Protein AF-0000000079004385 (afdb_homodimer)

pLDDT: mean 90.21, std 15.97, range [35.72, 98.81]

Radius of gyration: 29.86 Å; Cα contacts (8 Å, |Δi|>4): 1006; chains: 2; bounding box: 93×78×93 Å

Structure (mmCIF, N/CA/C/O backbone):
data_AF-0000000079004385-model_v1
#
loop_
_entity.id
_entity.type
_entity.pdbx_description
1 polymer Hexosyltransferase
#
loop_
_atom_site.group_PDB
_atom_site.id
_atom_site.type_symbol
_atom_site.label_atom_id
_atom_site.label_alt_id
_atom_site.label_comp_id
_atom_site.label_asym_id
_atom_site.label_entity_id
_atom_site.label_seq_id
_atom_site.pdbx_PDB_ins_code
_atom_site.Cartn_x
_atom_site.Cartn_y
_atom_site.Cartn_z
_atom_site.occupancy
_atom_site.B_iso_or_equiv
_atom_site.auth_seq_id
_atom_site.auth_comp_id
_atom_site.auth_asym_id
_atom_site.auth_atom_id
_atom_site.pdbx_PDB_model_num
ATOM 1 N N . MET A 1 1 ? -66.062 -11.047 -0.008 1 38.09 1 MET A N 1
ATOM 2 C CA . MET A 1 1 ? -65.562 -10.758 1.349 1 38.09 1 MET A CA 1
ATOM 3 C C . MET A 1 1 ? -64.688 -11.867 1.868 1 38.09 1 MET A C 1
ATOM 5 O O . MET A 1 1 ? -63.75 -11.609 2.619 1 38.09 1 MET A O 1
ATOM 9 N N . GLU A 1 2 ? -64.938 -13.156 1.39 1 43.47 2 GLU A N 1
ATOM 10 C CA . GLU A 1 2 ? -64.188 -14.289 1.919 1 43.47 2 GLU A CA 1
ATOM 11 C C . GLU A 1 2 ? -62.812 -14.406 1.248 1 43.47 2 GLU A C 1
ATOM 13 O O . GLU A 1 2 ? -61.812 -14.758 1.896 1 43.47 2 GLU A O 1
ATOM 18 N N . LEU A 1 3 ? -62.625 -14.172 -0.071 1 46.22 3 LEU A N 1
ATOM 19 C CA . LEU A 1 3 ? -61.375 -14.344 -0.767 1 46.22 3 LEU A CA 1
ATOM 20 C C . LEU A 1 3 ? -60.375 -13.273 -0.35 1 46.22 3 LEU A C 1
ATOM 22 O O . LEU A 1 3 ? -59.156 -13.492 -0.394 1 46.22 3 LEU A O 1
ATOM 26 N N . GLU A 1 4 ? -60.781 -12.039 -0.031 1 45.56 4 GLU A N 1
ATOM 27 C CA . GLU A 1 4 ? -59.844 -11 0.381 1 45.56 4 GLU A CA 1
ATOM 28 C C . GLU A 1 4 ? -59.281 -11.297 1.761 1 45.56 4 GLU A C 1
ATOM 30 O O . GLU A 1 4 ? -58.125 -10.914 2.057 1 45.56 4 GLU A O 1
ATOM 35 N N . GLU A 1 5 ? -60 -11.992 2.641 1 43 5 GLU A N 1
ATOM 36 C CA . GLU A 1 5 ? -59.469 -12.273 3.967 1 43 5 GLU A CA 1
ATOM 37 C C . GLU A 1 5 ? -58.406 -13.375 3.916 1 43 5 GLU A C 1
ATOM 39 O O . GLU A 1 5 ? -57.438 -13.359 4.691 1 43 5 GLU A O 1
ATOM 44 N N . ALA A 1 6 ? -58.5 -14.391 3.004 1 46.28 6 ALA A N 1
ATOM 45 C CA . ALA A 1 6 ? -57.5 -15.43 2.943 1 46.28 6 ALA A CA 1
ATOM 46 C C . ALA A 1 6 ? -56.156 -14.875 2.426 1 46.28 6 ALA A C 1
ATOM 48 O O . ALA A 1 6 ? -55.094 -15.242 2.916 1 46.28 6 ALA A O 1
ATOM 49 N N . GLU A 1 7 ? -56.25 -13.938 1.454 1 43.94 7 GLU A N 1
ATOM 50 C CA . GLU A 1 7 ? -55 -13.383 0.955 1 43.94 7 GLU A CA 1
ATOM 51 C C . GLU A 1 7 ? -54.312 -12.492 2 1 43.94 7 GLU A C 1
ATOM 53 O O . GLU A 1 7 ? -53.094 -12.43 2.082 1 43.94 7 GLU A O 1
ATOM 58 N N . GLN A 1 8 ? -55.188 -11.797 2.838 1 43.75 8 GLN A N 1
ATOM 59 C CA . GLN A 1 8 ? -54.531 -11.008 3.889 1 43.75 8 GLN A CA 1
ATOM 60 C C . GLN A 1 8 ? -53.938 -11.898 4.973 1 43.75 8 GLN A C 1
ATOM 62 O O . GLN A 1 8 ? -52.969 -11.523 5.637 1 43.75 8 GLN A O 1
ATOM 67 N N . GLY A 1 9 ? -54.531 -13.125 5.219 1 40.88 9 GLY A N 1
ATOM 68 C CA . GLY A 1 9 ? -54 -14.031 6.219 1 40.88 9 GLY A CA 1
ATOM 69 C C . GLY A 1 9 ? -52.688 -14.648 5.812 1 40.88 9 GLY A C 1
ATOM 70 O O . GLY A 1 9 ? -51.812 -14.883 6.652 1 40.88 9 GLY A O 1
ATOM 71 N N . GLU A 1 10 ? -52.594 -15.031 4.523 1 42.34 10 GLU A N 1
ATOM 72 C CA . GLU A 1 10 ? -51.312 -15.609 4.105 1 42.34 10 GLU A CA 1
ATOM 73 C C . GLU A 1 10 ? -50.219 -14.547 4.062 1 42.34 10 GLU A C 1
ATOM 75 O O . GLU A 1 10 ? -49.031 -14.859 4.281 1 42.34 10 GLU A O 1
ATOM 80 N N . VAL A 1 11 ? -50.5 -13.258 3.664 1 41.38 11 VAL A N 1
ATOM 81 C CA . VAL A 1 11 ? -49.438 -12.234 3.701 1 41.38 11 VAL A CA 1
ATOM 82 C C . VAL A 1 11 ? -49.031 -11.977 5.148 1 41.38 11 VAL A C 1
ATOM 84 O O . VAL A 1 11 ? -47.844 -11.734 5.426 1 41.38 11 VAL A O 1
ATOM 87 N N . ASN A 1 12 ? -50.031 -11.992 6.094 1 38.97 12 ASN A N 1
ATOM 88 C CA . ASN A 1 12 ? -49.625 -11.773 7.469 1 38.97 12 ASN A CA 1
ATOM 89 C C . ASN A 1 12 ? -48.812 -12.961 7.992 1 38.97 12 ASN A C 1
ATOM 91 O O . ASN A 1 12 ? -47.875 -12.781 8.781 1 38.97 12 ASN A O 1
ATOM 95 N N . LYS A 1 13 ? -49.094 -14.211 7.578 1 42.06 13 LYS A N 1
ATOM 96 C CA . LYS A 1 13 ? -48.25 -15.312 8.055 1 42.06 13 LYS A CA 1
ATOM 97 C C . LYS A 1 13 ? -46.875 -15.289 7.414 1 42.06 13 LYS A C 1
ATOM 99 O O . LYS A 1 13 ? -45.875 -15.625 8.055 1 42.06 13 LYS A O 1
ATOM 104 N N . SER A 1 14 ? -46.812 -14.938 6.031 1 39.16 14 SER A N 1
ATOM 105 C CA . SER A 1 14 ? -45.531 -14.891 5.367 1 39.16 14 SER A CA 1
ATOM 106 C C . SER A 1 14 ? -44.688 -13.734 5.887 1 39.16 14 SER A C 1
ATOM 108 O O . SER A 1 14 ? -43.469 -13.844 5.973 1 39.16 14 SER A O 1
ATOM 110 N N . LEU A 1 15 ? -45.344 -12.531 6.133 1 38.56 15 LEU A N 1
ATOM 111 C CA . LEU A 1 15 ? -44.562 -11.469 6.77 1 38.56 15 LEU A CA 1
ATOM 112 C C . LEU A 1 15 ? -44.188 -11.844 8.195 1 38.56 15 LEU A C 1
ATOM 114 O O . LEU A 1 15 ? -43.125 -11.484 8.672 1 38.56 15 LEU A O 1
ATOM 118 N N . ILE A 1 16 ? -45.125 -12.586 8.891 1 37.75 16 ILE A N 1
ATOM 119 C CA . ILE A 1 16 ? -44.75 -12.992 10.242 1 37.75 16 ILE A CA 1
ATOM 120 C C . ILE A 1 16 ? -43.625 -14.016 10.195 1 37.75 16 ILE A C 1
ATOM 122 O O . ILE A 1 16 ? -42.719 -13.984 11.023 1 37.75 16 ILE A O 1
ATOM 126 N N . SER A 1 17 ? -43.719 -15.016 9.125 1 36.09 17 SER A N 1
ATOM 127 C CA . SER A 1 17 ? -42.719 -16.078 9.156 1 36.09 17 SER A CA 1
ATOM 128 C C . SER A 1 17 ? -41.312 -15.539 8.828 1 36.09 17 SER A C 1
ATOM 130 O O . SER A 1 17 ? -40.312 -15.992 9.391 1 36.09 17 SER A O 1
ATOM 132 N N . LYS A 1 18 ? -41.125 -14.727 7.785 1 37.41 18 LYS A N 1
ATOM 133 C CA . LYS A 1 18 ? -39.781 -14.156 7.57 1 37.41 18 LYS A CA 1
ATOM 134 C C . LYS A 1 18 ? -39.406 -13.211 8.711 1 37.41 18 LYS A C 1
ATOM 136 O O . LYS A 1 18 ? -38.219 -13.016 8.984 1 37.41 18 LYS A O 1
ATOM 141 N N . SER A 1 19 ? -40.281 -12.406 9.281 1 37.56 19 SER A N 1
ATOM 142 C CA . SER A 1 19 ? -40.156 -11.562 10.461 1 37.56 19 SER A CA 1
ATOM 143 C C . SER A 1 19 ? -39.875 -12.398 11.711 1 37.56 19 SER A C 1
ATOM 145 O O . SER A 1 19 ? -39.094 -11.977 12.586 1 37.56 19 SER A O 1
ATOM 147 N N . SER A 1 20 ? -40.531 -13.516 11.969 1 37.66 20 SER A N 1
ATOM 148 C CA . SER A 1 20 ? -40.344 -14.359 13.141 1 37.66 20 SER A CA 1
ATOM 149 C C . SER A 1 20 ? -39.094 -15.188 13.039 1 37.66 20 SER A C 1
ATOM 151 O O . SER A 1 20 ? -38.625 -15.781 14.023 1 37.66 20 SER A O 1
ATOM 153 N N . ILE A 1 21 ? -38.75 -15.672 11.859 1 36.25 21 ILE A N 1
ATOM 154 C CA . ILE A 1 21 ? -37.469 -16.344 11.68 1 36.25 21 ILE A CA 1
ATOM 155 C C . ILE A 1 21 ? -36.312 -15.375 11.945 1 36.25 21 ILE A C 1
ATOM 157 O O . ILE A 1 21 ? -35.156 -15.758 11.93 1 36.25 21 ILE A O 1
ATOM 161 N N . LEU A 1 22 ? -36.438 -14.148 11.672 1 40.66 22 LEU A N 1
ATOM 162 C CA . LEU A 1 22 ? -35.562 -13.188 12.305 1 40.66 22 LEU A CA 1
ATOM 163 C C . LEU A 1 22 ? -35.469 -13.438 13.812 1 40.66 22 LEU A C 1
ATOM 165 O O . LEU A 1 22 ? -35.156 -12.523 14.586 1 40.66 22 LEU A O 1
ATOM 169 N N . GLN A 1 23 ? -36.219 -14.375 14.367 1 43.59 23 GLN A N 1
ATOM 170 C CA . GLN A 1 23 ? -36.469 -14.922 15.695 1 43.59 23 GLN A CA 1
ATOM 171 C C . GLN A 1 23 ? -35.219 -14.883 16.547 1 43.59 23 GLN A C 1
ATOM 173 O O . GLN A 1 23 ? -34.125 -14.656 16.031 1 43.59 23 GLN A O 1
ATOM 178 N N . ILE A 1 24 ? -35.188 -16.078 17.562 1 45.34 24 ILE A N 1
ATOM 179 C CA . ILE A 1 24 ? -34.438 -16.219 18.812 1 45.34 24 ILE A CA 1
ATOM 180 C C . ILE A 1 24 ? -32.938 -16.406 18.516 1 45.34 24 ILE A C 1
ATOM 182 O O . ILE A 1 24 ? -32.5 -17.531 18.266 1 45.34 24 ILE A O 1
ATOM 186 N N . VAL A 1 25 ? -32.438 -15.859 17.516 1 56.69 25 VAL A N 1
ATOM 187 C CA . VAL A 1 25 ? -31 -15.977 17.656 1 56.69 25 VAL A CA 1
ATOM 188 C C . VAL A 1 25 ? -30.609 -15.781 19.125 1 56.69 25 VAL A C 1
ATOM 190 O O . VAL A 1 25 ? -30.906 -14.75 19.719 1 56.69 25 VAL A O 1
ATOM 193 N N . ASP A 1 26 ? -30.391 -16.953 19.688 1 76.12 26 ASP A N 1
ATOM 194 C CA . ASP A 1 26 ? -30 -16.938 21.094 1 76.12 26 ASP A CA 1
ATOM 195 C C . ASP A 1 26 ? -28.844 -15.969 21.328 1 76.12 26 ASP A C 1
ATOM 197 O O . ASP A 1 26 ? -28.094 -15.656 20.406 1 76.12 26 ASP A O 1
ATOM 201 N N . VAL A 1 27 ? -29.094 -15.211 22.266 1 80.19 27 VAL A N 1
ATOM 202 C CA . VAL A 1 27 ? -28.109 -14.258 22.75 1 80.19 27 VAL A CA 1
ATOM 203 C C . VAL A 1 27 ? -26.703 -14.859 22.641 1 80.19 27 VAL A C 1
ATOM 205 O O . VAL A 1 27 ? -25.75 -14.164 22.281 1 80.19 27 VAL A O 1
ATOM 208 N N . LYS A 1 28 ? -26.734 -16.141 22.703 1 83 28 LYS A N 1
ATOM 209 C CA . LYS A 1 28 ? -25.438 -16.812 22.656 1 83 28 LYS A CA 1
ATOM 210 C C . LYS A 1 28 ? -24.859 -16.797 21.234 1 83 28 LYS A C 1
ATOM 212 O O . LYS A 1 28 ? -23.672 -16.531 21.031 1 83 28 LYS A O 1
ATOM 217 N N . THR A 1 29 ? -25.766 -17.062 20.266 1 88.25 29 THR A N 1
ATOM 218 C CA . THR A 1 29 ? -25.328 -17.078 18.859 1 88.25 29 THR A CA 1
ATOM 219 C C . THR A 1 29 ? -24.922 -15.688 18.406 1 88.25 29 THR A C 1
ATOM 221 O O . THR A 1 29 ? -23.922 -15.523 17.703 1 88.25 29 THR A O 1
ATOM 224 N N . LEU A 1 30 ? -25.641 -14.766 18.781 1 88.81 30 LEU A N 1
ATOM 225 C CA . LEU A 1 30 ? -25.359 -13.391 18.375 1 88.81 30 LEU A CA 1
ATOM 226 C C . LEU A 1 30 ? -24.062 -12.898 19 1 88.81 30 LEU A C 1
ATOM 228 O O . LEU A 1 30 ? -23.312 -12.156 18.359 1 88.81 30 LEU A O 1
ATOM 232 N N . ARG A 1 31 ? -23.812 -13.328 20.203 1 89.25 31 ARG A N 1
ATOM 233 C CA . ARG A 1 31 ? -22.562 -12.953 20.859 1 89.25 31 ARG A CA 1
ATOM 234 C C . ARG A 1 31 ? -21.375 -13.578 20.156 1 89.25 31 ARG A C 1
ATOM 236 O O . ARG A 1 31 ? -20.344 -12.914 19.953 1 89.25 31 ARG A O 1
ATOM 243 N N . LYS A 1 32 ? -21.562 -14.828 19.844 1 90.69 32 LYS A N 1
ATOM 244 C CA . LYS A 1 32 ? -20.5 -15.5 19.125 1 90.69 32 LYS A CA 1
ATOM 245 C C . LYS A 1 32 ? -20.234 -14.828 17.781 1 90.69 32 LYS A C 1
ATOM 247 O O . LYS A 1 32 ? -19.078 -14.672 17.375 1 90.69 32 LYS A O 1
ATOM 252 N N . PHE A 1 33 ? -21.266 -14.453 17.172 1 91.5 33 PHE A N 1
ATOM 253 C CA . PHE A 1 33 ? -21.172 -13.773 15.891 1 91.5 33 PHE A CA 1
ATOM 254 C C . PHE A 1 33 ? -20.484 -12.422 16.047 1 91.5 33 PHE A C 1
ATOM 256 O O . PHE A 1 33 ? -19.594 -12.078 15.266 1 91.5 33 PHE A O 1
ATOM 263 N N . ALA A 1 34 ? -20.828 -11.75 17.016 1 90.06 34 ALA A N 1
ATOM 264 C CA . ALA A 1 34 ? -20.219 -10.445 17.281 1 90.06 34 ALA A CA 1
ATOM 265 C C . ALA A 1 34 ? -18.734 -10.586 17.578 1 90.06 34 ALA A C 1
ATOM 267 O O . ALA A 1 34 ? -17.922 -9.773 17.125 1 90.06 34 ALA A O 1
ATOM 268 N N . MET A 1 35 ? -18.422 -11.586 18.266 1 92 35 MET A N 1
ATOM 269 C CA . MET A 1 35 ? -17.016 -11.828 18.594 1 92 35 MET A CA 1
ATOM 270 C C . MET A 1 35 ? -16.203 -12.141 17.328 1 92 35 MET A C 1
ATOM 272 O O . MET A 1 35 ? -15.078 -11.672 17.188 1 92 35 MET A O 1
ATOM 276 N N . LYS A 1 36 ? -16.828 -12.875 16.516 1 92.75 36 LYS A N 1
ATOM 277 C CA . LYS A 1 36 ? -16.172 -13.195 15.242 1 92.75 36 LYS A CA 1
ATOM 278 C C . LYS A 1 36 ? -15.953 -11.938 14.406 1 92.75 36 LYS A C 1
ATOM 280 O O . LYS A 1 36 ? -14.898 -11.773 13.789 1 92.75 36 LYS A O 1
ATOM 285 N N . LEU A 1 37 ? -16.875 -11.094 14.391 1 93.38 37 LEU A N 1
ATOM 286 C CA . LEU A 1 37 ? -16.766 -9.844 13.648 1 93.38 37 LEU A CA 1
ATOM 287 C C . LEU A 1 37 ? -15.703 -8.938 14.242 1 93.38 37 LEU A C 1
ATOM 289 O O . LEU A 1 37 ? -14.953 -8.289 13.508 1 93.38 37 LEU A O 1
ATOM 293 N N . GLU A 1 38 ? -15.648 -8.938 15.508 1 93.69 38 GLU A N 1
ATOM 294 C CA . GLU A 1 38 ? -14.617 -8.141 16.172 1 93.69 38 GLU A CA 1
ATOM 295 C C . GLU A 1 38 ? -13.219 -8.641 15.805 1 93.69 38 GLU A C 1
ATOM 297 O O . GLU A 1 38 ? -12.32 -7.836 15.547 1 93.69 38 GLU A O 1
ATOM 302 N N . ALA A 1 39 ? -13.133 -9.883 15.828 1 93.81 39 ALA A N 1
ATOM 303 C CA . ALA A 1 39 ? -11.852 -10.477 15.445 1 93.81 39 ALA A CA 1
ATOM 304 C C . ALA A 1 39 ? -11.492 -10.133 14.008 1 93.81 39 ALA A C 1
ATOM 306 O O . ALA A 1 39 ? -10.336 -9.852 13.695 1 93.81 39 ALA A O 1
ATOM 307 N N . GLU A 1 40 ? -12.453 -10.156 13.164 1 94.38 40 GLU A N 1
ATOM 308 C CA . GLU A 1 40 ? -12.242 -9.828 11.758 1 94.38 40 GLU A CA 1
ATOM 309 C C . GLU A 1 40 ? -11.836 -8.359 11.602 1 94.38 40 GLU A C 1
ATOM 311 O O . GLU A 1 40 ? -10.969 -8.039 10.781 1 94.38 40 GLU A O 1
ATOM 316 N N . VAL A 1 41 ? -12.438 -7.539 12.305 1 94.81 41 VAL A N 1
ATOM 317 C CA . VAL A 1 41 ? -12.094 -6.121 12.273 1 94.81 41 VAL A CA 1
ATOM 318 C C . VAL A 1 41 ? -10.633 -5.938 12.68 1 94.81 41 VAL A C 1
ATOM 320 O O . VAL A 1 41 ? -9.883 -5.211 12.016 1 94.81 41 VAL A O 1
ATOM 323 N N . GLN A 1 42 ? -10.266 -6.613 13.75 1 95.19 42 GLN A N 1
ATOM 324 C CA . GLN A 1 42 ? -8.891 -6.492 14.227 1 95.19 42 GLN A CA 1
ATOM 325 C C . GLN A 1 42 ? -7.898 -7.027 13.195 1 95.19 42 GLN A C 1
ATOM 327 O O . GLN A 1 42 ? -6.84 -6.434 12.984 1 95.19 42 GLN A O 1
ATOM 332 N N . ALA A 1 43 ? -8.234 -8.07 12.602 1 95.19 43 ALA A N 1
ATOM 333 C CA . ALA A 1 43 ? -7.383 -8.648 11.57 1 95.19 43 ALA A CA 1
ATOM 334 C C . ALA A 1 43 ? -7.199 -7.684 10.398 1 95.19 43 ALA A C 1
ATOM 336 O O . ALA A 1 43 ? -6.086 -7.504 9.906 1 95.19 43 ALA A O 1
ATOM 337 N N . LYS A 1 44 ? -8.25 -7.121 9.984 1 95.62 44 LYS A N 1
ATOM 338 C CA . LYS A 1 44 ? -8.195 -6.199 8.859 1 95.62 44 LYS A CA 1
ATOM 339 C C . LYS A 1 44 ? -7.434 -4.926 9.227 1 95.62 44 LYS A C 1
ATOM 341 O O . LYS A 1 44 ? -6.73 -4.352 8.391 1 95.62 44 LYS A O 1
ATOM 346 N N . LYS A 1 45 ? -7.5 -4.488 10.445 1 94.88 45 LYS A N 1
ATOM 347 C CA . LYS A 1 45 ? -6.703 -3.359 10.922 1 94.88 45 LYS A CA 1
ATOM 348 C C . LYS A 1 45 ? -5.211 -3.662 10.836 1 94.88 45 LYS A C 1
ATOM 350 O O . LYS A 1 45 ? -4.422 -2.807 10.43 1 94.88 45 LYS A O 1
ATOM 355 N N . SER A 1 46 ? -4.895 -4.836 11.203 1 95.88 46 SER A N 1
ATOM 356 C CA . SER A 1 46 ? -3.5 -5.262 11.141 1 95.88 46 SER A CA 1
ATOM 357 C C . SER A 1 46 ? -2.99 -5.289 9.703 1 95.88 46 SER A C 1
ATOM 359 O O . SER A 1 46 ? -1.856 -4.891 9.438 1 95.88 46 SER A O 1
ATOM 361 N N . VAL A 1 47 ? -3.828 -5.746 8.812 1 97.25 47 VAL A N 1
ATOM 362 C CA . VAL A 1 47 ? -3.461 -5.801 7.402 1 97.25 47 VAL A CA 1
ATOM 363 C C . VAL A 1 47 ? -3.258 -4.387 6.867 1 97.25 47 VAL A C 1
ATOM 365 O O . VAL A 1 47 ? -2.289 -4.117 6.152 1 97.25 47 VAL A O 1
ATOM 368 N N . ILE A 1 48 ? -4.125 -3.508 7.195 1 96.44 48 ILE A N 1
ATOM 369 C CA . ILE A 1 48 ? -4.031 -2.123 6.746 1 96.44 48 ILE A CA 1
ATOM 370 C C . ILE A 1 48 ? -2.744 -1.495 7.277 1 96.44 48 ILE A C 1
ATOM 372 O O . ILE A 1 48 ? -2.002 -0.857 6.527 1 96.44 48 ILE A O 1
ATOM 376 N N . SER A 1 49 ? -2.465 -1.691 8.578 1 94.12 49 SER A N 1
ATOM 377 C CA . SER A 1 49 ? -1.232 -1.186 9.172 1 94.12 49 SER A CA 1
ATOM 378 C C . SER A 1 49 ? -0.006 -1.72 8.445 1 94.12 49 SER A C 1
ATOM 380 O O . SER A 1 49 ? 0.934 -0.971 8.172 1 94.12 49 SER A O 1
ATOM 382 N N . PHE A 1 50 ? -0.064 -2.912 8.086 1 96.62 50 PHE A N 1
ATOM 383 C CA . PHE A 1 50 ? 1.041 -3.549 7.383 1 96.62 50 PHE A CA 1
ATOM 384 C C . PHE A 1 50 ? 1.202 -2.963 5.984 1 96.62 50 PHE A C 1
ATOM 386 O O . PHE A 1 50 ? 2.316 -2.645 5.566 1 96.62 50 PHE A O 1
ATOM 393 N N . LEU A 1 51 ? 0.099 -2.805 5.266 1 96 51 LEU A N 1
ATOM 394 C CA . LEU A 1 51 ? 0.121 -2.359 3.877 1 96 51 LEU A CA 1
ATOM 395 C C . LEU A 1 51 ? 0.566 -0.904 3.781 1 96 51 LEU A C 1
ATOM 397 O O . LEU A 1 51 ? 0.921 -0.429 2.699 1 96 51 LEU A O 1
ATOM 401 N N . THR A 1 52 ? 0.555 -0.203 4.891 1 93.88 52 THR A N 1
ATOM 402 C CA . THR A 1 52 ? 0.937 1.204 4.863 1 93.88 52 THR A CA 1
ATOM 403 C C . THR A 1 52 ? 2.418 1.37 5.191 1 93.88 52 THR A C 1
ATOM 405 O O . THR A 1 52 ? 2.957 2.475 5.109 1 93.88 52 THR A O 1
ATOM 408 N N . GLN A 1 53 ? 3.078 0.262 5.527 1 91.19 53 GLN A N 1
ATOM 409 C CA . GLN A 1 53 ? 4.52 0.317 5.754 1 91.19 53 GLN A CA 1
ATOM 410 C C . GLN A 1 53 ? 5.27 0.553 4.445 1 91.19 53 GLN A C 1
ATOM 412 O O . GLN A 1 53 ? 4.766 0.237 3.367 1 91.19 53 GLN A O 1
ATOM 417 N N . PRO A 1 54 ? 6.438 1.093 4.551 1 86.12 54 PRO A N 1
ATOM 418 C CA . PRO A 1 54 ? 7.223 1.322 3.334 1 86.12 54 PRO A CA 1
ATOM 419 C C . PRO A 1 54 ? 7.629 0.024 2.641 1 86.12 54 PRO A C 1
ATOM 421 O O . PRO A 1 54 ? 7.848 -0.992 3.307 1 86.12 54 PRO A O 1
ATOM 424 N N . VAL A 1 55 ? 7.742 0.099 1.365 1 89.69 55 VAL A N 1
ATOM 425 C CA . VAL A 1 55 ? 8.242 -1.013 0.564 1 89.69 55 VAL A CA 1
ATOM 426 C C . VAL A 1 55 ? 9.734 -1.224 0.845 1 89.69 55 VAL A C 1
ATOM 428 O O . VAL A 1 55 ? 10.508 -0.267 0.847 1 89.69 55 VAL A O 1
ATOM 431 N N . MET A 1 56 ? 10.062 -2.42 1.104 1 89.38 56 MET A N 1
ATOM 432 C CA . MET A 1 56 ? 11.438 -2.77 1.44 1 89.38 56 M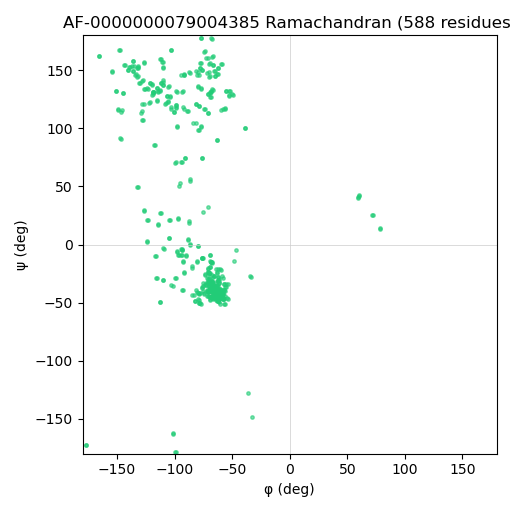ET A CA 1
ATOM 433 C C . MET A 1 56 ? 12.148 -3.395 0.244 1 89.38 56 MET A C 1
ATOM 435 O O . MET A 1 56 ? 13.359 -3.234 0.081 1 89.38 56 MET A O 1
ATOM 439 N N . ASN A 1 57 ? 11.344 -4.176 -0.509 1 90.56 57 ASN A N 1
ATOM 440 C CA . ASN A 1 57 ? 11.875 -4.934 -1.637 1 90.56 57 ASN A CA 1
ATOM 441 C C . ASN A 1 57 ? 11.258 -4.484 -2.957 1 90.56 57 ASN A C 1
ATOM 443 O O . ASN A 1 57 ? 10.367 -5.148 -3.486 1 90.56 57 ASN A O 1
ATOM 447 N N . HIS A 1 58 ? 11.852 -3.447 -3.535 1 89.31 58 HIS A N 1
ATOM 448 C CA . HIS A 1 58 ? 11.32 -3.01 -4.82 1 89.31 58 HIS A CA 1
ATOM 449 C C . HIS A 1 58 ? 11.594 -4.039 -5.91 1 89.31 58 HIS A C 1
ATOM 451 O O . HIS A 1 58 ? 12.695 -4.598 -5.98 1 89.31 58 HIS A O 1
ATOM 457 N N . HIS A 1 59 ? 10.68 -4.457 -6.602 1 93.5 59 HIS A N 1
ATOM 458 C CA . HIS A 1 59 ? 10.844 -5.34 -7.75 1 93.5 59 HIS A CA 1
ATOM 459 C C . HIS A 1 59 ? 10.93 -4.543 -9.047 1 93.5 59 HIS A C 1
ATOM 461 O O . HIS A 1 59 ? 10.031 -4.613 -9.883 1 93.5 59 HIS A O 1
ATOM 467 N N . ASN A 1 60 ? 12.055 -3.855 -9.203 1 92.19 60 ASN A N 1
ATOM 468 C CA . ASN A 1 60 ? 12.195 -2.895 -10.289 1 92.19 60 ASN A CA 1
ATOM 469 C C . ASN A 1 60 ? 12.891 -3.514 -11.5 1 92.19 60 ASN A C 1
ATOM 471 O O . ASN A 1 60 ? 13.805 -2.918 -12.07 1 92.19 60 ASN A O 1
ATOM 475 N N . TYR A 1 61 ? 12.445 -4.598 -11.922 1 95.56 61 TYR A N 1
ATOM 476 C CA . TYR A 1 61 ? 12.984 -5.234 -13.125 1 95.56 61 TYR A CA 1
ATOM 477 C C . TYR A 1 61 ? 12.203 -4.809 -14.359 1 95.56 61 TYR A C 1
ATOM 479 O O . TYR A 1 61 ? 10.977 -4.641 -14.305 1 95.56 61 TYR A O 1
ATOM 487 N N . VAL A 1 62 ? 12.891 -4.711 -15.445 1 96.44 62 VAL A N 1
ATOM 488 C CA . VAL A 1 62 ? 12.289 -4.242 -16.688 1 96.44 62 VAL A CA 1
ATOM 489 C C . VAL A 1 62 ? 11.773 -5.434 -17.5 1 96.44 62 VAL A C 1
ATOM 491 O O . VAL A 1 62 ? 12.422 -6.484 -17.547 1 96.44 62 VAL A O 1
ATOM 494 N N . TYR A 1 63 ? 10.703 -5.199 -18.172 1 97.75 63 TYR A N 1
ATOM 495 C CA . TYR A 1 63 ? 10.164 -6.234 -19.047 1 97.75 63 TYR A CA 1
ATOM 496 C C . TYR A 1 63 ? 10.898 -6.254 -20.391 1 97.75 63 TYR A C 1
ATOM 498 O O . TYR A 1 63 ? 10.938 -5.246 -21.094 1 97.75 63 TYR A O 1
ATOM 506 N N . ILE A 1 64 ? 11.445 -7.34 -20.641 1 98.25 64 ILE A N 1
ATOM 507 C CA . ILE A 1 64 ? 12.016 -7.562 -21.969 1 98.25 64 ILE A CA 1
ATOM 508 C C . ILE A 1 64 ? 10.906 -7.988 -22.922 1 98.25 64 ILE A C 1
ATOM 510 O O . ILE A 1 64 ? 10.82 -7.465 -24.047 1 98.25 64 ILE A O 1
ATOM 514 N N . HIS A 1 65 ? 10.109 -8.914 -22.578 1 98.5 65 HIS A N 1
ATOM 515 C CA . HIS A 1 65 ? 8.867 -9.312 -23.25 1 98.5 65 HIS A CA 1
ATOM 516 C C . HIS A 1 65 ? 7.672 -9.141 -22.312 1 98.5 65 HIS A C 1
ATOM 518 O O . HIS A 1 65 ? 7.719 -9.547 -21.156 1 98.5 65 HIS A O 1
ATOM 524 N N . ASN A 1 66 ? 6.641 -8.477 -22.797 1 98.44 66 ASN A N 1
ATOM 525 C CA . ASN A 1 66 ? 5.469 -8.164 -21.984 1 98.44 66 ASN A CA 1
ATOM 526 C C . ASN A 1 66 ? 4.195 -8.156 -22.828 1 98.44 66 ASN A C 1
ATOM 528 O O . ASN A 1 66 ? 3.842 -7.133 -23.406 1 98.44 66 ASN A O 1
ATOM 532 N N . PRO A 1 67 ? 3.562 -9.281 -22.891 1 96.94 67 PRO A N 1
ATOM 533 C CA . PRO A 1 67 ? 2.254 -9.258 -23.547 1 96.94 67 PRO A CA 1
ATOM 534 C C . PRO A 1 67 ? 1.16 -8.664 -22.672 1 96.94 67 PRO A C 1
ATOM 536 O O . PRO A 1 67 ? 0.234 -9.367 -22.266 1 96.94 67 PRO A O 1
ATOM 539 N N . SER A 1 68 ? 1.146 -7.387 -22.5 1 94.88 68 SER A N 1
ATOM 540 C CA . SER A 1 68 ? 0.384 -6.68 -21.484 1 94.88 68 SER A CA 1
ATOM 541 C C . SER A 1 68 ? -1.095 -6.602 -21.844 1 94.88 68 SER A C 1
ATOM 543 O O . SER A 1 68 ? -1.938 -6.332 -20.984 1 94.88 68 SER A O 1
ATOM 545 N N . ASN A 1 69 ? -1.524 -6.926 -23.047 1 93.75 69 ASN A N 1
ATOM 546 C CA . ASN A 1 69 ? -2.904 -6.727 -23.469 1 93.75 69 ASN A CA 1
ATOM 547 C C . ASN A 1 69 ? -3.672 -8.047 -23.516 1 93.75 69 ASN A C 1
ATOM 549 O O . ASN A 1 69 ? -4.844 -8.07 -23.891 1 93.75 69 ASN A O 1
ATOM 553 N N . VAL A 1 70 ? -3.082 -9.086 -23.094 1 93.69 70 VAL A N 1
ATOM 554 C CA . VAL A 1 70 ? -3.666 -10.406 -23.312 1 93.69 70 VAL A CA 1
ATOM 555 C C . VAL A 1 70 ? -4.922 -10.562 -22.453 1 93.69 70 VAL A C 1
ATOM 557 O O . VAL A 1 70 ? -5.812 -11.352 -22.797 1 93.69 70 VAL A O 1
ATOM 560 N N . CYS A 1 71 ? -4.977 -9.844 -21.422 1 93.19 71 CYS A N 1
ATOM 561 C CA . CYS A 1 71 ? -6.117 -10 -20.531 1 93.19 71 CYS A CA 1
ATOM 562 C C . CYS A 1 71 ? -7.176 -8.945 -20.812 1 93.19 71 CYS A C 1
ATOM 564 O O . CYS A 1 71 ? -8.227 -8.93 -20.156 1 93.19 71 CYS A O 1
ATOM 566 N N . THR A 1 72 ? -7.016 -7.992 -21.562 1 85.62 72 THR A N 1
ATOM 567 C CA . THR A 1 72 ? -7.945 -6.891 -21.781 1 85.62 72 THR A CA 1
ATOM 568 C C . THR A 1 72 ? -8.867 -7.176 -22.953 1 85.62 72 THR A C 1
ATOM 570 O O . THR A 1 72 ? -9.891 -6.504 -23.125 1 85.62 72 THR A O 1
ATOM 573 N N . LEU A 1 73 ? -8.547 -8.102 -23.703 1 76.38 73 LEU A N 1
ATOM 574 C CA . LEU A 1 73 ? -9.305 -8.367 -24.922 1 76.38 73 LEU A CA 1
ATOM 575 C C . LEU A 1 73 ? -10.625 -9.055 -24.594 1 76.38 73 LEU A C 1
ATOM 577 O O . LEU A 1 73 ? -11.648 -8.781 -25.234 1 76.38 73 LEU A O 1
ATOM 581 N N . HIS A 1 74 ? -10.641 -9.883 -23.688 1 78.38 74 HIS A N 1
ATOM 582 C CA . HIS A 1 74 ? -11.82 -10.617 -23.25 1 78.38 74 HIS A CA 1
ATOM 583 C C . HIS A 1 74 ? -11.828 -10.812 -21.734 1 78.38 74 HIS A C 1
ATOM 585 O O . HIS A 1 74 ? -10.789 -10.656 -21.078 1 78.38 74 HIS A O 1
ATOM 591 N N . ARG A 1 75 ? -12.984 -10.953 -21.344 1 84.19 75 ARG A N 1
ATOM 592 C CA . ARG A 1 75 ? -13.094 -11.273 -19.922 1 84.19 75 ARG A CA 1
ATOM 593 C C . ARG A 1 75 ? -12.297 -12.531 -19.594 1 84.19 75 ARG A C 1
ATOM 595 O O . ARG A 1 75 ? -12.539 -13.594 -20.172 1 84.19 75 ARG A O 1
ATOM 602 N N . THR A 1 76 ? -11.32 -12.422 -18.781 1 92.69 76 THR A N 1
ATOM 603 C CA . THR A 1 76 ? -10.469 -13.555 -18.438 1 92.69 76 THR A CA 1
ATOM 604 C C . THR A 1 76 ? -10.984 -14.258 -17.172 1 92.69 76 THR A C 1
ATOM 606 O O . THR A 1 76 ? -11.133 -13.625 -16.125 1 92.69 76 THR A O 1
ATOM 609 N N . GLU A 1 77 ? -11.336 -15.492 -17.375 1 96.44 77 GLU A N 1
ATOM 610 C CA . GLU A 1 77 ? -11.781 -16.312 -16.25 1 96.44 77 GLU A CA 1
ATOM 611 C C . GLU A 1 77 ? -10.594 -16.812 -15.43 1 96.44 77 GLU A C 1
ATOM 613 O O . GLU A 1 77 ? -10.656 -16.859 -14.203 1 96.44 77 GLU A O 1
ATOM 618 N N . VAL A 1 78 ? -9.586 -17.219 -16.188 1 98.12 78 VAL A N 1
ATOM 619 C CA . VAL A 1 78 ? -8.438 -17.781 -15.477 1 98.12 78 VAL A CA 1
ATOM 620 C C . VAL A 1 78 ? -7.148 -17.406 -16.203 1 98.12 78 VAL A C 1
ATOM 622 O O . VAL A 1 78 ? -7.078 -17.453 -17.422 1 98.12 78 VAL A O 1
ATOM 625 N N . LEU A 1 79 ? -6.195 -16.906 -15.469 1 98.12 79 LEU A N 1
ATOM 626 C CA . LEU A 1 79 ? -4.828 -16.703 -15.93 1 98.12 79 LEU A CA 1
ATOM 627 C C . LEU A 1 79 ? -3.916 -17.828 -15.43 1 98.12 79 LEU A C 1
ATOM 629 O O . LEU A 1 79 ? -3.756 -18 -14.219 1 98.12 79 LEU A O 1
ATOM 633 N N . LEU A 1 80 ? -3.408 -18.609 -16.344 1 98.31 80 LEU A N 1
ATOM 634 C CA . LEU A 1 80 ? -2.426 -19.641 -16.016 1 98.31 80 LEU A CA 1
ATOM 635 C C . LEU A 1 80 ? -1.008 -19.094 -16.094 1 98.31 80 LEU A C 1
ATOM 637 O O . LEU A 1 80 ? -0.56 -18.656 -17.156 1 98.31 80 LEU A O 1
ATOM 641 N N . VAL A 1 81 ? -0.345 -19.062 -14.953 1 98.56 81 VAL A N 1
ATOM 642 C CA . VAL A 1 81 ? 1.028 -18.578 -14.898 1 98.56 81 VAL A CA 1
ATOM 643 C C . VAL A 1 81 ? 1.988 -19.75 -14.711 1 98.56 81 VAL A C 1
ATOM 645 O O . VAL A 1 81 ? 1.833 -20.531 -13.773 1 98.56 81 VAL A O 1
ATOM 648 N N . VAL A 1 82 ? 2.971 -19.812 -15.57 1 97.94 82 VAL A N 1
ATOM 649 C CA . VAL A 1 82 ? 3.867 -20.969 -15.594 1 97.94 82 VAL A CA 1
ATOM 650 C C . VAL A 1 82 ? 5.316 -20.484 -15.531 1 97.94 82 VAL A C 1
ATOM 652 O O . VAL A 1 82 ? 5.859 -20 -16.516 1 97.94 82 VAL A O 1
ATOM 655 N N . PRO A 1 83 ? 5.945 -20.688 -14.383 1 97.75 83 PRO A N 1
ATOM 656 C CA . PRO A 1 83 ? 7.391 -20.453 -14.383 1 97.75 83 PRO A CA 1
ATOM 657 C C . PRO A 1 83 ? 8.156 -21.469 -15.234 1 97.75 83 PRO A C 1
ATOM 659 O O . PRO A 1 83 ? 7.844 -22.656 -15.219 1 97.75 83 PRO A O 1
ATOM 662 N N . SER A 1 84 ? 9.062 -20.969 -16.047 1 97.5 84 SER A N 1
ATOM 663 C CA . SER A 1 84 ? 9.883 -21.812 -16.922 1 97.5 84 SER A CA 1
ATOM 664 C C . SER A 1 84 ? 11.32 -21.297 -16.984 1 97.5 84 SER A C 1
ATOM 666 O O . SER A 1 84 ? 11.57 -20.109 -16.766 1 97.5 84 SER A O 1
ATOM 668 N N . ALA A 1 85 ? 12.266 -22.234 -17.188 1 97.19 85 ALA A N 1
ATOM 669 C CA . ALA A 1 85 ? 13.641 -21.812 -17.453 1 97.19 85 ALA A CA 1
ATOM 670 C C . ALA A 1 85 ? 13.789 -21.297 -18.891 1 97.19 85 ALA A C 1
ATOM 672 O O . ALA A 1 85 ? 13.125 -21.797 -19.797 1 97.19 85 ALA A O 1
ATOM 673 N N . PRO A 1 86 ? 14.695 -20.375 -19.078 1 97.81 86 PRO A N 1
ATOM 674 C CA . PRO A 1 86 ? 14.844 -19.812 -20.406 1 97.81 86 PRO A CA 1
ATOM 675 C C . PRO A 1 86 ? 15.109 -20.875 -21.484 1 97.81 86 PRO A C 1
ATOM 677 O O . PRO A 1 86 ? 14.555 -20.797 -22.578 1 97.81 86 PRO A O 1
ATOM 680 N N . GLY A 1 87 ? 15.812 -21.844 -21.188 1 97.25 87 GLY A N 1
ATOM 681 C CA . GLY A 1 87 ? 16.188 -22.859 -22.156 1 97.25 87 GLY A CA 1
ATOM 682 C C . GLY A 1 87 ? 15.164 -23.969 -22.297 1 97.25 87 GLY A C 1
ATOM 683 O O . GLY A 1 87 ? 15.344 -24.891 -23.094 1 97.25 87 GLY A O 1
ATOM 684 N N . ASN A 1 88 ? 14.062 -23.922 -21.562 1 97.25 88 ASN A N 1
ATOM 685 C CA . ASN A 1 88 ? 13.094 -25.016 -21.547 1 97.25 88 ASN A CA 1
ATOM 686 C C . ASN A 1 88 ? 12.07 -24.875 -22.672 1 97.25 88 ASN A C 1
ATOM 688 O O . ASN A 1 88 ? 10.867 -24.953 -22.438 1 97.25 88 ASN A O 1
ATOM 692 N N . PHE A 1 89 ? 12.586 -24.766 -23.891 1 98.06 89 PHE A N 1
ATOM 693 C CA . PHE A 1 89 ? 11.727 -24.594 -25.047 1 98.06 89 PHE A CA 1
ATOM 694 C C . PHE A 1 89 ? 10.812 -25.797 -25.234 1 98.06 89 PHE A C 1
ATOM 696 O O . PHE A 1 89 ? 9.625 -25.641 -25.547 1 98.06 89 PHE A O 1
ATOM 703 N N . GLU A 1 90 ? 11.336 -26.906 -25.078 1 96.88 90 GLU A N 1
ATOM 704 C CA . GLU A 1 90 ? 10.578 -28.125 -25.281 1 96.88 90 GLU A CA 1
ATOM 705 C C . GLU A 1 90 ? 9.414 -28.219 -24.297 1 96.88 90 GLU A C 1
ATOM 707 O O . GLU A 1 90 ? 8.297 -28.594 -24.688 1 96.88 90 GLU A O 1
ATOM 712 N N . ASN A 1 91 ? 9.688 -27.938 -23.062 1 96.44 91 ASN A N 1
ATOM 713 C CA . ASN A 1 91 ? 8.625 -27.984 -22.062 1 96.44 91 ASN A CA 1
ATOM 714 C C . ASN A 1 91 ? 7.504 -27 -22.406 1 96.44 91 ASN A C 1
ATOM 716 O O . ASN A 1 91 ? 6.324 -27.359 -22.312 1 96.44 91 ASN A O 1
ATOM 720 N N . ARG A 1 92 ? 7.848 -25.812 -22.766 1 97.81 92 ARG A N 1
ATOM 721 C CA . ARG A 1 92 ? 6.836 -24.812 -23.094 1 97.81 92 ARG A CA 1
ATOM 722 C C . ARG A 1 92 ? 6.035 -25.234 -24.328 1 97.81 92 ARG A C 1
ATOM 724 O O . ARG A 1 92 ? 4.816 -25.062 -24.375 1 97.81 92 ARG A O 1
ATOM 731 N N . ALA A 1 93 ? 6.723 -25.875 -25.266 1 97.31 93 ALA A N 1
ATOM 732 C CA . ALA A 1 93 ? 6.008 -26.406 -26.422 1 97.31 93 ALA A CA 1
ATOM 733 C C . ALA A 1 93 ? 5.027 -27.5 -26 1 97.31 93 ALA A C 1
ATOM 735 O O . ALA A 1 93 ? 3.895 -27.547 -26.484 1 97.31 93 ALA A O 1
ATOM 736 N N . LYS A 1 94 ? 5.484 -28.328 -25.172 1 95.56 94 LYS A N 1
ATOM 737 C CA . LYS A 1 94 ? 4.633 -29.422 -24.703 1 95.56 94 LYS A CA 1
ATOM 738 C C . LYS A 1 94 ? 3.416 -28.875 -23.953 1 95.56 94 LYS A C 1
ATOM 740 O O . LYS A 1 94 ? 2.311 -29.406 -24.094 1 95.56 94 LYS A O 1
ATOM 745 N N . VAL A 1 95 ? 3.6 -27.859 -23.156 1 96.12 95 VAL A N 1
ATOM 746 C CA . VAL A 1 95 ? 2.486 -27.25 -22.438 1 96.12 95 VAL A CA 1
ATOM 747 C C . VAL A 1 95 ? 1.479 -26.688 -23.438 1 96.12 95 VAL A C 1
ATOM 749 O O . VAL A 1 95 ? 0.271 -26.891 -23.297 1 96.12 95 VAL A O 1
ATOM 752 N N . ARG A 1 96 ? 1.953 -26.047 -24.469 1 96.56 96 ARG A N 1
ATOM 753 C CA . ARG A 1 96 ? 1.093 -25.484 -25.5 1 96.56 96 ARG A CA 1
ATOM 754 C C . ARG A 1 96 ? 0.28 -26.562 -26.203 1 96.56 96 ARG A C 1
ATOM 756 O O . ARG A 1 96 ? -0.873 -26.344 -26.578 1 96.56 96 ARG A O 1
ATOM 763 N N . LEU A 1 97 ? 0.864 -27.703 -26.281 1 94.75 97 LEU A N 1
ATOM 764 C CA . LEU A 1 97 ? 0.236 -28.781 -27.031 1 94.75 97 LEU A CA 1
ATOM 765 C C . LEU A 1 97 ? -0.598 -29.672 -26.109 1 94.75 97 LEU A C 1
ATOM 767 O O . LEU A 1 97 ? -1.378 -30.5 -26.594 1 94.75 97 LEU A O 1
ATOM 771 N N . SER A 1 98 ? -0.48 -29.469 -24.875 1 92.56 98 SER A N 1
ATOM 772 C CA . SER A 1 98 ? -1.183 -30.281 -23.891 1 92.56 98 SER A CA 1
ATOM 773 C C . SER A 1 98 ? -2.654 -29.891 -23.797 1 92.56 98 SER A C 1
ATOM 775 O O . SER A 1 98 ? -3.117 -29.016 -24.531 1 92.56 98 SER A O 1
ATOM 777 N N . LYS A 1 99 ? -3.322 -30.656 -22.938 1 89.94 99 LYS A N 1
ATOM 778 C CA . LYS A 1 99 ? -4.719 -30.328 -22.656 1 89.94 99 LYS A CA 1
ATOM 779 C C . LYS A 1 99 ? -4.863 -28.906 -22.141 1 89.94 99 LYS A C 1
ATOM 781 O O . LYS A 1 99 ? -5.859 -28.234 -22.422 1 89.94 99 LYS A O 1
ATOM 786 N N . ARG A 1 100 ? -3.947 -28.469 -21.438 1 91.5 100 ARG A N 1
ATOM 787 C CA . ARG A 1 100 ? -3.93 -27.109 -20.938 1 91.5 100 ARG A CA 1
ATOM 788 C C . ARG A 1 100 ? -3.926 -26.109 -22.094 1 91.5 100 ARG A C 1
ATOM 790 O O . ARG A 1 100 ? -4.707 -25.156 -22.094 1 91.5 100 ARG A O 1
ATOM 797 N N . GLY A 1 101 ? -3.016 -26.344 -22.953 1 93.06 101 GLY A N 1
ATOM 798 C CA . GLY A 1 101 ? -2.988 -25.5 -24.141 1 93.06 101 GLY A CA 1
ATOM 799 C C . GLY A 1 101 ? -4.281 -25.547 -24.922 1 93.06 101 GLY A C 1
ATOM 800 O O . GLY A 1 101 ? -4.738 -24.516 -25.438 1 93.06 101 GLY A O 1
ATOM 801 N N . GLY A 1 102 ? -4.836 -26.766 -25.078 1 93.69 102 GLY A N 1
ATOM 802 C CA . GLY A 1 102 ? -6.117 -26.906 -25.75 1 93.69 102 GLY A CA 1
ATOM 803 C C . GLY A 1 102 ? -7.23 -26.125 -25.078 1 93.69 102 GLY A C 1
ATOM 804 O O . GLY A 1 102 ? -8.055 -25.516 -25.75 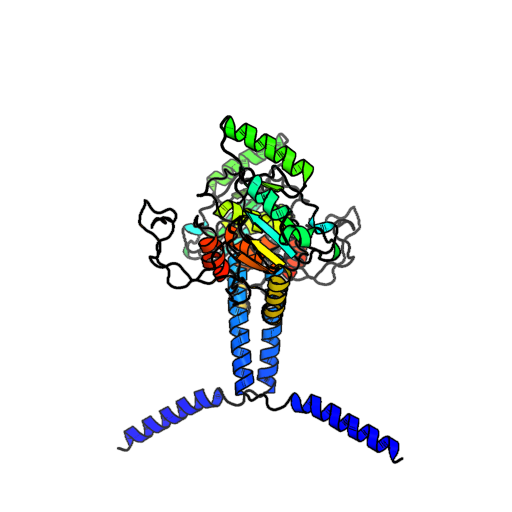1 93.69 102 GLY A O 1
ATOM 805 N N . TYR A 1 103 ? -7.227 -26.141 -23.781 1 94.75 103 TYR A N 1
ATOM 806 C CA . TYR A 1 103 ? -8.219 -25.391 -23.031 1 94.75 103 TYR A CA 1
ATOM 807 C C . TYR A 1 103 ? -8.109 -23.891 -23.328 1 94.75 103 TYR A C 1
ATOM 809 O O . TYR A 1 103 ? -9.117 -23.219 -23.516 1 94.75 103 TYR A O 1
ATOM 817 N N . VAL A 1 104 ? -6.938 -23.359 -23.453 1 94.81 104 VAL A N 1
ATOM 818 C CA . VAL A 1 104 ? -6.652 -21.953 -23.656 1 94.81 104 VAL A CA 1
ATOM 819 C C . VAL A 1 104 ? -7.039 -21.547 -25.078 1 94.81 104 VAL A C 1
ATOM 821 O O . VAL A 1 104 ? -7.512 -20.438 -25.312 1 94.81 104 VAL A O 1
ATOM 824 N N . ARG A 1 105 ? -6.84 -22.469 -25.984 1 94.38 105 ARG A N 1
ATOM 825 C CA . ARG A 1 105 ? -7.102 -22.156 -27.391 1 94.38 105 ARG A CA 1
ATOM 826 C C . ARG A 1 105 ? -8.594 -21.953 -27.625 1 94.38 105 ARG A C 1
ATOM 828 O O . ARG A 1 105 ? -8.984 -21.297 -28.594 1 94.38 105 ARG A O 1
ATOM 835 N N . ASN A 1 106 ? -9.398 -22.547 -26.828 1 93.31 106 ASN A N 1
ATOM 836 C CA . ASN A 1 106 ? -10.828 -22.266 -26.906 1 93.31 106 ASN A CA 1
ATOM 837 C C . ASN A 1 106 ? -11.18 -20.938 -26.25 1 93.31 106 ASN A C 1
ATOM 839 O O . ASN A 1 106 ? -11.297 -20.844 -25.031 1 93.31 106 ASN A O 1
ATOM 843 N N . TRP A 1 107 ? -11.367 -19.969 -26.969 1 87 107 TRP A N 1
ATOM 844 C CA . TRP A 1 107 ? -11.562 -18.594 -26.5 1 87 107 TRP A CA 1
ATOM 845 C C . TRP A 1 107 ? -12.758 -18.516 -25.547 1 87 107 TRP A C 1
ATOM 847 O O . TRP A 1 107 ? -12.812 -17.625 -24.688 1 87 107 TRP A O 1
ATOM 857 N N . ARG A 1 108 ? -13.742 -19.391 -25.703 1 90.56 108 ARG A N 1
ATOM 858 C CA . ARG A 1 108 ? -14.945 -19.375 -24.875 1 90.56 108 ARG A CA 1
ATOM 859 C C . ARG A 1 108 ? -14.602 -19.625 -23.406 1 90.56 108 ARG A C 1
ATOM 861 O O . ARG A 1 108 ? -15.375 -19.266 -22.516 1 90.56 108 ARG A O 1
ATOM 868 N N . ASN A 1 109 ? -13.461 -20.219 -23.188 1 94.06 109 ASN A N 1
ATOM 869 C CA . ASN A 1 109 ? -13.07 -20.578 -21.828 1 94.06 109 ASN A CA 1
ATOM 870 C C . ASN A 1 109 ? -12.5 -19.375 -21.078 1 94.06 109 ASN A C 1
ATOM 872 O O . ASN A 1 109 ? -12.367 -19.422 -19.844 1 94.06 109 ASN A O 1
ATOM 876 N N . GLY A 1 110 ? -12.133 -18.266 -21.781 1 95.25 110 GLY A N 1
ATOM 877 C CA . GLY A 1 110 ? -11.57 -17.094 -21.141 1 95.25 110 GLY A CA 1
ATOM 878 C C . GLY A 1 110 ? -10.289 -17.391 -20.375 1 95.25 110 GLY A C 1
ATOM 879 O O . GLY A 1 110 ? -10.125 -16.938 -19.234 1 95.25 110 GLY A O 1
ATOM 880 N N . ALA A 1 111 ? -9.461 -18.203 -20.953 1 96.69 111 ALA A N 1
ATOM 881 C CA . ALA A 1 111 ? -8.211 -18.594 -20.297 1 96.69 111 ALA A CA 1
ATOM 882 C C . ALA A 1 111 ? -7.008 -17.984 -21.016 1 96.69 111 ALA A C 1
ATOM 884 O O . ALA A 1 111 ? -7 -17.875 -22.25 1 96.69 111 ALA A O 1
ATOM 885 N N . VAL A 1 112 ? -6.062 -17.578 -20.281 1 97.19 112 VAL A N 1
ATOM 886 C CA . VAL A 1 112 ? -4.801 -17.062 -20.797 1 97.19 112 VAL A CA 1
ATOM 887 C C . VAL A 1 112 ? -3.639 -17.859 -20.203 1 97.19 112 VAL A C 1
ATOM 889 O O . VAL A 1 112 ? -3.65 -18.203 -19.016 1 97.19 112 VAL A O 1
ATOM 892 N N . LEU A 1 113 ? -2.721 -18.234 -21.031 1 97.88 113 LEU A N 1
ATOM 893 C CA . LEU A 1 113 ? -1.523 -18.953 -20.609 1 97.88 113 LEU A CA 1
ATOM 894 C C . LEU A 1 113 ? -0.272 -18.109 -20.859 1 97.88 113 LEU A C 1
ATOM 896 O O . LEU A 1 113 ? -0.047 -17.641 -21.984 1 97.88 113 LEU A O 1
ATOM 900 N N . LEU A 1 114 ? 0.482 -17.906 -19.797 1 98.56 114 LEU A N 1
ATOM 901 C CA . LEU A 1 114 ? 1.724 -17.141 -19.906 1 98.56 114 LEU A CA 1
ATOM 902 C C . LEU A 1 114 ? 2.879 -17.891 -19.25 1 98.56 114 LEU A C 1
ATOM 904 O O . LEU A 1 114 ? 2.711 -18.469 -18.172 1 98.56 114 LEU A O 1
ATOM 908 N N . PHE A 1 115 ? 4.043 -17.859 -19.891 1 98.75 115 PHE A N 1
ATOM 909 C CA . PHE A 1 115 ? 5.285 -18.375 -19.328 1 98.75 115 PHE A CA 1
ATOM 910 C C . PHE A 1 115 ? 6.121 -17.234 -18.75 1 98.75 115 PHE A C 1
ATOM 912 O O . PHE A 1 115 ? 6.312 -16.203 -19.391 1 98.75 115 PHE A O 1
ATOM 919 N N . PHE A 1 116 ? 6.59 -17.406 -17.562 1 98.75 116 PHE A N 1
ATOM 920 C CA . PHE A 1 116 ? 7.406 -16.406 -16.891 1 98.75 116 PHE A CA 1
ATOM 921 C C . PHE A 1 116 ? 8.859 -16.859 -16.812 1 98.75 116 PHE A C 1
ATOM 923 O O . PHE A 1 116 ? 9.156 -17.938 -16.297 1 98.75 116 PHE A O 1
ATOM 930 N N . ILE A 1 117 ? 9.727 -16.047 -17.391 1 98.56 117 ILE A N 1
ATOM 931 C CA . ILE A 1 117 ? 11.148 -16.391 -17.422 1 98.56 117 ILE A CA 1
ATOM 932 C C . ILE A 1 117 ? 11.992 -15.172 -17.078 1 98.56 117 ILE A C 1
ATOM 934 O O . ILE A 1 117 ? 11.5 -14.039 -17.125 1 98.56 117 ILE A O 1
ATOM 938 N N . GLY A 1 118 ? 13.234 -15.43 -16.625 1 98.25 118 GLY A N 1
ATOM 939 C CA . GLY A 1 118 ? 14.25 -14.398 -16.484 1 98.25 118 GLY A CA 1
ATOM 940 C C . GLY A 1 118 ? 15.266 -14.406 -17.609 1 98.25 118 GLY A C 1
ATOM 941 O O . GLY A 1 118 ? 15.031 -15 -18.672 1 98.25 118 GLY A O 1
ATOM 942 N N . ASN A 1 119 ? 16.344 -13.773 -17.359 1 97.62 119 ASN A N 1
ATOM 943 C CA . ASN A 1 119 ? 17.406 -13.742 -18.344 1 97.62 119 ASN A CA 1
ATOM 944 C C . ASN A 1 119 ? 18.234 -15.031 -18.328 1 97.62 119 ASN A C 1
ATOM 946 O O . ASN A 1 119 ? 18.547 -15.562 -17.266 1 97.62 119 ASN A O 1
ATOM 950 N N . PRO A 1 120 ? 18.5 -15.508 -19.578 1 96.88 120 PRO A N 1
ATOM 951 C CA . PRO A 1 120 ? 19.516 -16.562 -19.609 1 96.88 120 PRO A CA 1
ATOM 952 C C . PRO A 1 120 ? 20.906 -16.047 -19.234 1 96.88 120 PRO A C 1
ATOM 954 O O . PRO A 1 120 ? 21.078 -14.867 -18.922 1 96.88 120 PRO A O 1
ATOM 957 N N . SER A 1 121 ? 21.875 -16.984 -19.188 1 93.25 121 SER A N 1
ATOM 958 C CA . SER A 1 121 ? 23.25 -16.609 -18.844 1 93.25 121 SER A CA 1
ATOM 959 C C . SER A 1 121 ? 23.797 -15.586 -19.828 1 93.25 121 SER A C 1
ATOM 961 O O . SER A 1 121 ? 23.297 -15.453 -20.938 1 93.25 121 SER A O 1
ATOM 963 N N . ASN A 1 122 ? 24.766 -14.828 -19.375 1 90.56 122 ASN A N 1
ATOM 964 C CA . ASN A 1 122 ? 25.328 -13.75 -20.188 1 90.56 122 ASN A CA 1
ATOM 965 C C . ASN A 1 122 ? 26.453 -14.242 -21.078 1 90.56 122 ASN A C 1
ATOM 967 O O . ASN A 1 122 ? 27.219 -13.438 -21.625 1 90.56 122 ASN A O 1
ATOM 971 N N . ASP A 1 123 ? 26.578 -15.445 -21.328 1 92.88 123 ASP A N 1
ATOM 972 C CA . ASP A 1 123 ? 27.594 -16.016 -22.219 1 92.88 123 ASP A CA 1
ATOM 973 C C . ASP A 1 123 ? 27.016 -16.297 -23.609 1 92.88 123 ASP A C 1
ATOM 975 O O . ASP A 1 123 ? 25.875 -15.898 -23.906 1 92.88 123 ASP A O 1
ATOM 979 N N . GLU A 1 124 ? 27.812 -16.828 -24.453 1 93.12 124 GLU A N 1
ATOM 980 C CA . GLU A 1 124 ? 27.406 -17.062 -25.844 1 93.12 124 GLU A CA 1
ATOM 981 C C . GLU A 1 124 ? 26.172 -17.953 -25.906 1 93.12 124 GLU A C 1
ATOM 983 O O . GLU A 1 124 ? 25.281 -17.703 -26.719 1 93.12 124 GLU A O 1
ATOM 988 N N . SER A 1 125 ? 26.125 -18.938 -25.109 1 93.5 125 SER A N 1
ATOM 989 C CA . SER A 1 125 ? 24.953 -19.828 -25.062 1 93.5 125 SER A CA 1
ATOM 990 C C . SER A 1 125 ? 23.703 -19.047 -24.656 1 93.5 125 SER A C 1
ATOM 992 O O . SER A 1 125 ? 22.625 -19.281 -25.203 1 93.5 125 SER A O 1
ATOM 994 N N . GLY A 1 126 ? 23.875 -18.172 -23.719 1 95.56 126 GLY A N 1
ATOM 995 C CA . GLY A 1 126 ? 22.766 -17.344 -23.297 1 95.56 126 GLY A CA 1
ATOM 996 C C . GLY A 1 126 ? 22.234 -16.438 -24.391 1 95.56 126 GLY A C 1
ATOM 997 O O . GLY A 1 126 ? 21.016 -16.234 -24.5 1 95.56 126 GLY A O 1
ATOM 998 N N . ILE A 1 127 ? 23.125 -15.938 -25.125 1 95.88 127 ILE A N 1
ATOM 999 C CA . ILE A 1 127 ? 22.734 -15.07 -26.219 1 95.88 127 ILE A CA 1
ATOM 1000 C C . ILE A 1 127 ? 21.891 -15.859 -27.234 1 95.88 127 ILE A C 1
ATOM 1002 O O . ILE A 1 127 ? 20.891 -15.352 -27.734 1 95.88 127 ILE A O 1
ATOM 1006 N N . GLU A 1 128 ? 22.344 -16.984 -27.547 1 97.19 128 GLU A N 1
ATOM 1007 C CA . GLU A 1 128 ? 21.594 -17.844 -28.453 1 97.19 128 GLU A CA 1
ATOM 1008 C C . GLU A 1 128 ? 20.219 -18.172 -27.891 1 97.19 128 GLU A C 1
ATOM 1010 O O . GLU A 1 128 ? 19.219 -18.141 -28.625 1 97.19 128 GLU A O 1
ATOM 1015 N N . ILE A 1 129 ? 20.219 -18.484 -26.641 1 98 129 ILE A N 1
ATOM 1016 C CA . ILE A 1 129 ? 18.953 -18.812 -25.984 1 98 129 ILE A CA 1
ATOM 1017 C C . ILE A 1 129 ? 18.016 -17.609 -26.047 1 98 129 ILE A C 1
ATOM 1019 O O . ILE A 1 129 ? 16.828 -17.75 -26.359 1 98 129 ILE A O 1
ATOM 1023 N N . GLN A 1 130 ? 18.5 -16.438 -25.766 1 98.31 130 GLN A N 1
ATOM 1024 C CA . GLN A 1 130 ? 17.672 -15.227 -25.812 1 98.31 130 GLN A CA 1
ATOM 1025 C C . GLN A 1 130 ? 17.109 -14.992 -27.203 1 98.31 130 GLN A C 1
ATOM 1027 O O . GLN A 1 130 ? 15.953 -14.602 -27.359 1 98.31 130 GLN A O 1
ATOM 1032 N N . THR A 1 131 ? 17.953 -15.211 -28.172 1 98.12 131 THR A N 1
ATOM 1033 C CA . THR A 1 131 ? 17.5 -15.055 -29.547 1 98.12 131 THR A CA 1
ATOM 1034 C C . THR A 1 131 ? 16.312 -15.977 -29.844 1 98.12 131 THR A C 1
ATOM 1036 O O . THR A 1 131 ? 15.344 -15.562 -30.469 1 98.12 131 THR A O 1
ATOM 1039 N N . LYS A 1 132 ? 16.438 -17.188 -29.422 1 98.38 132 LYS A N 1
ATOM 1040 C CA . LYS A 1 132 ? 15.359 -18.141 -29.609 1 98.38 132 LYS A CA 1
ATOM 1041 C C . LYS A 1 132 ? 14.117 -17.719 -28.828 1 98.38 132 LYS A C 1
ATOM 1043 O O . LYS A 1 132 ? 12.992 -17.906 -29.297 1 98.38 132 LYS A O 1
ATOM 1048 N N . ILE A 1 133 ? 14.273 -17.188 -27.641 1 98.69 133 ILE A N 1
ATOM 1049 C CA . ILE A 1 133 ? 13.156 -16.688 -26.828 1 98.69 133 ILE A CA 1
ATOM 1050 C C . ILE A 1 133 ? 12.469 -15.547 -27.562 1 98.69 133 ILE A C 1
ATOM 1052 O O . ILE A 1 133 ? 11.234 -15.461 -27.578 1 98.69 133 ILE A O 1
ATOM 1056 N N . ASP A 1 134 ? 13.289 -14.633 -28.094 1 98.56 134 ASP A N 1
ATOM 1057 C CA . ASP A 1 134 ? 12.727 -13.523 -28.859 1 98.56 134 ASP A CA 1
ATOM 1058 C C . ASP A 1 134 ? 11.805 -14.031 -29.969 1 98.56 134 ASP A C 1
ATOM 1060 O O . ASP A 1 134 ? 10.711 -13.508 -30.156 1 98.56 134 ASP A O 1
ATOM 1064 N N . LYS A 1 135 ? 12.281 -14.992 -30.672 1 98.31 135 LYS A N 1
ATOM 1065 C CA . LYS A 1 135 ? 11.484 -15.586 -31.75 1 98.31 135 LYS A CA 1
ATOM 1066 C C . LYS A 1 135 ? 10.227 -16.266 -31.188 1 98.31 135 LYS A C 1
ATOM 1068 O O . LYS A 1 135 ? 9.141 -16.125 -31.766 1 98.31 135 LYS A O 1
ATOM 1073 N N . GLU A 1 136 ? 10.414 -17.016 -30.125 1 98.56 136 GLU A N 1
ATOM 1074 C CA . GLU A 1 136 ? 9.289 -17.672 -29.484 1 98.56 136 GLU A CA 1
ATOM 1075 C C . GLU A 1 136 ? 8.234 -16.672 -29.047 1 98.56 136 GLU A C 1
ATOM 1077 O O . GLU A 1 136 ? 7.035 -16.891 -29.234 1 98.56 136 GLU A O 1
ATOM 1082 N N . SER A 1 137 ? 8.648 -15.594 -28.406 1 98.38 137 SER A N 1
ATOM 1083 C CA . SER A 1 137 ? 7.746 -14.547 -27.938 1 98.38 137 SER A CA 1
ATOM 1084 C C . SER A 1 137 ? 6.969 -13.93 -29.094 1 98.38 137 SER A C 1
ATOM 1086 O O . SER A 1 137 ? 5.777 -13.648 -28.969 1 98.38 137 SER A O 1
ATOM 1088 N N . LEU A 1 138 ? 7.68 -13.711 -30.156 1 97.31 138 LEU A N 1
ATOM 1089 C CA . LEU A 1 138 ? 7.039 -13.148 -31.344 1 97.31 138 LEU A CA 1
ATOM 1090 C C . LEU A 1 138 ? 6.004 -14.117 -31.906 1 97.31 138 LEU A C 1
ATOM 1092 O O . LEU A 1 138 ? 4.926 -13.703 -32.344 1 97.31 138 LEU A O 1
ATOM 1096 N N . LEU A 1 139 ? 6.34 -15.328 -31.938 1 97.5 139 LEU A N 1
ATOM 1097 C CA . LEU A 1 139 ? 5.504 -16.359 -32.531 1 97.5 139 LEU A CA 1
ATOM 1098 C C . LEU A 1 139 ? 4.246 -16.594 -31.703 1 97.5 139 LEU A C 1
ATOM 1100 O O . LEU A 1 139 ? 3.148 -16.719 -32.25 1 97.5 139 LEU A O 1
ATOM 1104 N N . TYR A 1 140 ? 4.34 -16.688 -30.406 1 97.19 140 TYR A N 1
ATOM 1105 C CA . TYR A 1 140 ? 3.23 -17.172 -29.594 1 97.19 140 TYR A CA 1
ATOM 1106 C C . TYR A 1 140 ? 2.629 -16.047 -28.766 1 97.19 140 TYR A C 1
ATOM 1108 O O . TYR A 1 140 ? 1.474 -16.125 -28.344 1 97.19 140 TYR A O 1
ATOM 1116 N N . GLY A 1 141 ? 3.43 -15.016 -28.344 1 97.06 141 GLY A N 1
ATOM 1117 C CA . GLY A 1 141 ? 2.941 -13.891 -27.578 1 97.06 141 GLY A CA 1
ATOM 1118 C C . GLY A 1 141 ? 2.58 -14.25 -26.156 1 97.06 141 GLY A C 1
ATOM 1119 O O . GLY A 1 141 ? 1.718 -13.617 -25.547 1 97.06 141 GLY A O 1
ATOM 1120 N N . ASP A 1 142 ? 3.211 -15.305 -25.656 1 98.25 142 ASP A N 1
ATOM 1121 C CA . ASP A 1 142 ? 2.789 -15.766 -24.344 1 98.25 142 ASP A CA 1
ATOM 1122 C C . ASP A 1 142 ? 3.965 -15.805 -23.359 1 98.25 142 ASP A C 1
ATOM 1124 O O . ASP A 1 142 ? 3.941 -16.547 -22.375 1 98.25 142 ASP A O 1
ATOM 1128 N N . ILE A 1 143 ? 5.051 -15.039 -23.656 1 98.75 143 ILE A N 1
ATOM 1129 C CA . ILE A 1 143 ? 6.23 -15 -22.797 1 98.75 143 ILE A CA 1
ATOM 1130 C C . ILE A 1 143 ? 6.266 -13.68 -22.031 1 98.75 143 ILE A C 1
ATOM 1132 O O . ILE A 1 143 ? 6.148 -12.609 -22.625 1 98.75 143 ILE A O 1
ATOM 1136 N N . VAL A 1 144 ? 6.32 -13.742 -20.75 1 98.81 144 VAL A N 1
ATOM 1137 C CA . VAL A 1 144 ? 6.66 -12.617 -19.891 1 98.81 144 VAL A CA 1
ATOM 1138 C C . VAL A 1 144 ? 8.094 -12.766 -19.391 1 98.81 144 VAL A C 1
ATOM 1140 O O . VAL A 1 144 ? 8.414 -13.742 -18.703 1 98.81 144 VAL A O 1
ATOM 1143 N N . GLN A 1 145 ? 8.922 -11.82 -19.75 1 98.81 145 GLN A N 1
ATOM 1144 C CA . GLN A 1 145 ? 10.328 -11.891 -19.375 1 98.81 145 GLN A CA 1
ATOM 1145 C C . GLN A 1 145 ? 10.781 -10.594 -18.703 1 98.81 145 GLN A C 1
ATOM 1147 O O . GLN A 1 145 ? 10.617 -9.508 -19.266 1 98.81 145 GLN A O 1
ATOM 1152 N N . GLU A 1 146 ? 11.234 -10.766 -17.5 1 98.12 146 GLU A N 1
ATOM 1153 C CA . GLU A 1 146 ? 11.922 -9.656 -16.844 1 98.12 146 GLU A CA 1
ATOM 1154 C C . GLU A 1 146 ? 13.43 -9.859 -16.859 1 98.12 146 GLU A C 1
ATOM 1156 O O . GLU A 1 146 ? 13.914 -10.969 -17.078 1 98.12 146 GLU A O 1
ATOM 1161 N N . ASN A 1 147 ? 14.18 -8.844 -16.531 1 97.62 147 ASN A N 1
ATOM 1162 C CA . ASN A 1 147 ? 15.609 -8.875 -16.797 1 97.62 147 ASN A CA 1
ATOM 1163 C C . ASN A 1 147 ? 16.406 -9.305 -15.57 1 97.62 147 ASN A C 1
ATOM 1165 O O . ASN A 1 147 ? 17.562 -8.914 -15.406 1 97.62 147 ASN A O 1
ATOM 1169 N N . PHE A 1 148 ? 15.859 -9.977 -14.648 1 96.69 148 PHE A N 1
ATOM 1170 C CA . PHE A 1 148 ? 16.656 -10.602 -13.602 1 96.69 148 PHE A CA 1
ATOM 1171 C C . PHE A 1 148 ? 17.312 -11.875 -14.117 1 96.69 148 PHE A C 1
ATOM 1173 O O . PHE A 1 148 ? 16.812 -12.5 -15.055 1 96.69 148 PHE A O 1
ATOM 1180 N N . GLU A 1 149 ? 18.391 -12.281 -13.516 1 95.19 149 GLU A N 1
ATOM 1181 C CA . GLU A 1 149 ? 19.047 -13.523 -13.906 1 95.19 149 GLU A CA 1
ATOM 1182 C C . GLU A 1 149 ? 18.219 -14.742 -13.484 1 95.19 149 GLU A C 1
ATOM 1184 O O . GLU A 1 149 ? 17.844 -14.867 -12.32 1 95.19 149 GLU A O 1
ATOM 1189 N N . ASP A 1 150 ? 18.016 -15.625 -14.453 1 95.62 150 ASP A N 1
ATOM 1190 C CA . ASP A 1 150 ? 17.172 -16.781 -14.195 1 95.62 150 ASP A CA 1
ATOM 1191 C C . ASP A 1 150 ? 18 -17.969 -13.688 1 95.62 150 ASP A C 1
ATOM 1193 O O . ASP A 1 150 ? 18.203 -18.938 -14.406 1 95.62 150 ASP A O 1
ATOM 1197 N N . VAL A 1 151 ? 18.406 -17.891 -12.484 1 91.62 151 VAL A N 1
ATOM 1198 C CA . VAL A 1 151 ? 19.031 -19.016 -11.773 1 91.62 151 VAL A CA 1
ATOM 1199 C C . VAL A 1 151 ? 18.094 -19.516 -10.688 1 91.62 151 VAL A C 1
ATOM 1201 O O . VAL A 1 151 ? 17.172 -18.797 -10.266 1 91.62 151 VAL A O 1
ATOM 1204 N N . TYR A 1 152 ? 18.266 -20.766 -10.43 1 88.5 152 TYR A N 1
ATOM 1205 C CA . TYR A 1 152 ? 17.297 -21.406 -9.547 1 88.5 152 TYR A CA 1
ATOM 1206 C C . TYR A 1 152 ? 17.156 -20.641 -8.234 1 88.5 152 TYR A C 1
ATOM 1208 O O . TYR A 1 152 ? 16.062 -20.516 -7.691 1 88.5 152 TYR A O 1
ATOM 1216 N N . LYS A 1 153 ? 18.203 -20.062 -7.754 1 90.44 153 LYS A N 1
ATOM 1217 C CA . LYS A 1 153 ? 18.188 -19.344 -6.48 1 90.44 153 LYS A CA 1
ATOM 1218 C C . LYS A 1 153 ? 17.375 -18.062 -6.582 1 90.44 153 LYS A C 1
ATOM 1220 O O . LYS A 1 153 ? 17.047 -17.438 -5.566 1 90.44 153 LYS A O 1
ATOM 1225 N N . ASN A 1 154 ? 16.984 -17.719 -7.824 1 93.75 154 ASN A N 1
ATOM 1226 C CA . ASN A 1 154 ? 16.172 -16.516 -8.023 1 93.75 154 ASN A CA 1
ATOM 1227 C C . ASN A 1 154 ? 14.719 -16.875 -8.305 1 93.75 154 ASN A C 1
ATOM 1229 O O . ASN A 1 154 ? 13.961 -16.062 -8.836 1 93.75 154 ASN A O 1
ATOM 1233 N N . ILE A 1 155 ? 14.336 -18.062 -7.914 1 95.19 155 ILE A N 1
ATOM 1234 C CA . ILE A 1 155 ? 12.977 -18.516 -8.188 1 95.19 155 ILE A CA 1
ATOM 1235 C C . ILE A 1 155 ? 11.969 -17.609 -7.504 1 95.19 155 ILE A C 1
ATOM 1237 O O . ILE A 1 155 ? 10.859 -17.406 -7.996 1 95.19 155 ILE A O 1
ATOM 1241 N N . ARG A 1 156 ? 12.352 -17.031 -6.402 1 95.94 156 ARG A N 1
ATOM 1242 C CA . ARG A 1 156 ? 11.492 -16.078 -5.719 1 95.94 156 ARG A CA 1
ATOM 1243 C C . ARG A 1 156 ? 11.172 -14.883 -6.617 1 95.94 156 ARG A C 1
ATOM 1245 O O . ARG A 1 156 ? 10.039 -14.406 -6.645 1 95.94 156 ARG A O 1
ATOM 1252 N N . LEU A 1 157 ? 12.148 -14.406 -7.32 1 97.12 157 LEU A N 1
ATOM 1253 C CA . LEU A 1 157 ? 11.938 -13.273 -8.211 1 97.12 157 LEU A CA 1
ATOM 1254 C C . LEU A 1 157 ? 10.906 -13.609 -9.281 1 97.12 157 LEU A C 1
ATOM 1256 O O . LEU A 1 157 ? 10.086 -12.758 -9.648 1 97.12 157 LEU A O 1
ATOM 1260 N N . LYS A 1 158 ? 10.961 -14.797 -9.734 1 96.81 158 LYS A N 1
ATOM 1261 C CA . LYS A 1 158 ? 9.977 -15.234 -10.719 1 96.81 158 LYS A CA 1
ATOM 1262 C C . LYS A 1 158 ? 8.578 -15.273 -10.109 1 96.81 158 LYS A C 1
ATOM 1264 O O . LYS A 1 158 ? 7.602 -14.875 -10.758 1 96.81 158 LYS A O 1
ATOM 1269 N N . ALA A 1 159 ? 8.523 -15.781 -8.922 1 97.81 159 ALA A N 1
ATOM 1270 C CA . ALA A 1 159 ? 7.238 -15.828 -8.234 1 97.81 159 ALA A CA 1
ATOM 1271 C C . ALA A 1 159 ? 6.664 -14.43 -8.055 1 97.81 159 ALA A C 1
ATOM 1273 O O . ALA A 1 159 ? 5.484 -14.195 -8.32 1 97.81 159 ALA A O 1
ATOM 1274 N N . VAL A 1 160 ? 7.488 -13.516 -7.637 1 98.25 160 VAL A N 1
ATOM 1275 C CA . VAL A 1 160 ? 7.051 -12.141 -7.438 1 98.25 160 VAL A CA 1
ATOM 1276 C C . VAL A 1 160 ? 6.672 -11.516 -8.781 1 98.25 160 VAL A C 1
ATOM 1278 O O . VAL A 1 160 ? 5.699 -10.766 -8.867 1 98.25 160 VAL A O 1
ATOM 1281 N N . SER A 1 161 ? 7.414 -11.836 -9.797 1 98.44 161 SER A N 1
ATOM 1282 C CA . SER A 1 161 ? 7.109 -11.352 -11.141 1 98.44 161 SER A CA 1
ATOM 1283 C C . SER A 1 161 ? 5.719 -11.797 -11.578 1 98.44 161 SER A C 1
ATOM 1285 O O . SER A 1 161 ? 4.98 -11.023 -12.195 1 98.44 161 SER A O 1
ATOM 1287 N N . MET A 1 162 ? 5.391 -13 -11.312 1 98.5 162 MET A N 1
ATOM 1288 C CA . MET A 1 162 ? 4.074 -13.516 -11.664 1 98.5 162 MET A CA 1
ATOM 1289 C C . MET A 1 162 ? 2.975 -12.758 -10.93 1 98.5 162 MET A C 1
ATOM 1291 O O . MET A 1 162 ? 1.965 -12.383 -11.531 1 98.5 162 MET A O 1
ATOM 1295 N N . LEU A 1 163 ? 3.188 -12.531 -9.656 1 98.44 163 LEU A N 1
ATOM 1296 C CA . LEU A 1 163 ? 2.223 -11.766 -8.875 1 98.44 163 LEU A CA 1
ATOM 1297 C C . LEU A 1 163 ? 2.098 -10.344 -9.406 1 98.44 163 LEU A C 1
ATOM 1299 O O . LEU A 1 163 ? 0.987 -9.844 -9.586 1 98.44 163 LEU A O 1
ATOM 1303 N N . LYS A 1 164 ? 3.209 -9.734 -9.641 1 97.81 164 LYS A N 1
ATOM 1304 C CA . LYS A 1 164 ? 3.248 -8.375 -10.164 1 97.81 164 LYS A CA 1
ATOM 1305 C C . LYS A 1 164 ? 2.482 -8.266 -11.477 1 97.81 164 LYS A C 1
ATOM 1307 O O . LYS A 1 164 ? 1.614 -7.402 -11.625 1 97.81 164 LYS A O 1
ATOM 1312 N N . TRP A 1 165 ? 2.814 -9.141 -12.375 1 98.31 165 TRP A N 1
ATOM 1313 C CA . TRP A 1 165 ? 2.25 -9.055 -13.711 1 98.31 165 TRP A CA 1
ATOM 1314 C C . TRP A 1 165 ? 0.736 -9.242 -13.68 1 98.31 165 TRP A C 1
ATOM 1316 O O . TRP A 1 165 ? -0.006 -8.453 -14.273 1 98.31 165 TRP A O 1
ATOM 1326 N N . ALA A 1 166 ? 0.31 -10.266 -13 1 97.88 166 ALA A N 1
ATOM 1327 C CA . ALA A 1 166 ? -1.121 -10.539 -12.906 1 97.88 166 ALA A CA 1
ATOM 1328 C C . ALA A 1 166 ? -1.867 -9.375 -12.266 1 97.88 166 ALA A C 1
ATOM 1330 O O . ALA A 1 166 ? -2.936 -8.977 -12.742 1 97.88 166 ALA A O 1
ATOM 1331 N N . SER A 1 167 ? -1.304 -8.805 -11.227 1 96.12 167 SER A N 1
ATOM 1332 C CA . SER A 1 167 ? -1.938 -7.711 -10.5 1 96.12 167 SER A CA 1
ATOM 1333 C C . SER A 1 167 ? -1.961 -6.434 -11.328 1 96.12 167 SER A C 1
ATOM 1335 O O . SER A 1 167 ? -2.816 -5.566 -11.125 1 96.12 167 SER A O 1
ATOM 1337 N N . THR A 1 168 ? -1.06 -6.324 -12.25 1 94.62 168 THR A N 1
ATOM 1338 C CA . THR A 1 168 ? -0.911 -5.094 -13.023 1 94.62 168 THR A CA 1
ATOM 1339 C C . THR A 1 168 ? -1.713 -5.168 -14.32 1 94.62 168 THR A C 1
ATOM 1341 O O . THR A 1 168 ? -2.391 -4.207 -14.688 1 94.62 168 THR A O 1
ATOM 1344 N N . PHE A 1 169 ? -1.699 -6.32 -14.914 1 95.75 169 PHE A N 1
ATOM 1345 C CA . PHE A 1 169 ? -2.168 -6.348 -16.297 1 95.75 169 PHE A CA 1
ATOM 1346 C C . PHE A 1 169 ? -3.41 -7.223 -16.438 1 95.75 169 PHE A C 1
ATOM 1348 O O . PHE A 1 169 ? -4.051 -7.242 -17.484 1 95.75 169 PHE A O 1
ATOM 1355 N N . CYS A 1 170 ? -3.764 -7.969 -15.383 1 95.31 170 CYS A N 1
ATOM 1356 C CA . CYS A 1 170 ? -4.934 -8.836 -15.453 1 95.31 170 CYS A CA 1
ATOM 1357 C C . CYS A 1 170 ? -5.816 -8.656 -14.219 1 95.31 170 CYS A C 1
ATOM 1359 O O . CYS A 1 170 ? -6.23 -9.641 -13.602 1 95.31 170 CYS A O 1
ATOM 1361 N N . GLN A 1 171 ? -6.113 -7.512 -13.891 1 91.25 171 GLN A N 1
ATOM 1362 C CA . GLN A 1 171 ? -6.785 -7.16 -12.648 1 91.25 171 GLN A CA 1
ATOM 1363 C C . GLN A 1 171 ? -8.234 -7.641 -12.648 1 91.25 171 GLN A C 1
ATOM 1365 O O . GLN A 1 171 ? -8.859 -7.738 -11.594 1 91.25 171 GLN A O 1
ATOM 1370 N N . GLU A 1 172 ? -8.781 -7.918 -13.766 1 92.06 172 GLU A N 1
ATOM 1371 C CA . GLU A 1 172 ? -10.188 -8.289 -13.852 1 92.06 172 GLU A CA 1
ATOM 1372 C C . GLU A 1 172 ? -10.352 -9.805 -13.914 1 92.06 172 GLU A C 1
ATOM 1374 O O . GLU A 1 172 ? -11.477 -10.312 -13.969 1 92.06 172 GLU A O 1
ATOM 1379 N N . THR A 1 173 ? -9.266 -10.508 -14 1 96.25 173 THR A N 1
ATOM 1380 C CA . THR A 1 173 ? -9.328 -11.961 -14.031 1 96.25 173 THR A CA 1
ATOM 1381 C C . THR A 1 173 ? -9.914 -12.508 -12.734 1 96.25 173 THR A C 1
ATOM 1383 O O . THR A 1 173 ? -9.703 -11.93 -11.664 1 96.25 173 THR A O 1
ATOM 1386 N N . LYS A 1 174 ? -10.617 -13.578 -12.82 1 96.81 174 LYS A N 1
ATOM 1387 C CA . LYS A 1 174 ? -11.234 -14.148 -11.625 1 96.81 174 LYS A CA 1
ATOM 1388 C C . LYS A 1 174 ? -10.211 -14.922 -10.797 1 96.81 174 LYS A C 1
ATOM 1390 O O . LYS A 1 174 ? -10.07 -14.688 -9.594 1 96.81 174 LYS A O 1
ATOM 1395 N N . TYR A 1 175 ? -9.492 -15.812 -11.539 1 98.5 175 TYR A N 1
ATOM 1396 C CA . TYR A 1 175 ? -8.555 -16.672 -10.828 1 98.5 175 TYR A CA 1
ATOM 1397 C C . TYR A 1 175 ? -7.195 -16.688 -11.523 1 98.5 175 TYR A C 1
ATOM 1399 O O . TYR A 1 175 ? -7.105 -16.438 -12.727 1 98.5 175 TYR A O 1
ATOM 1407 N N . VAL A 1 176 ? -6.223 -16.906 -10.758 1 98.69 176 VAL A N 1
ATOM 1408 C CA . VAL A 1 176 ? -4.879 -17.203 -11.234 1 98.69 176 VAL A CA 1
ATOM 1409 C C . VAL A 1 176 ? -4.457 -18.594 -10.766 1 98.69 176 VAL A C 1
ATOM 1411 O O . VAL A 1 176 ? -4.676 -18.953 -9.602 1 98.69 176 VAL A O 1
ATOM 1414 N N . ILE A 1 177 ? -3.947 -19.391 -11.656 1 98.5 177 ILE A N 1
ATOM 1415 C CA . ILE A 1 177 ? -3.422 -20.703 -11.312 1 98.5 177 ILE A CA 1
ATOM 1416 C C . ILE A 1 177 ? -1.956 -20.797 -11.727 1 98.5 177 ILE A C 1
ATOM 1418 O O . ILE A 1 177 ? -1.615 -20.562 -12.891 1 98.5 177 ILE A O 1
ATOM 1422 N N . ARG A 1 178 ? -1.148 -21.062 -10.805 1 98.19 178 ARG A N 1
ATOM 1423 C CA . ARG A 1 178 ? 0.258 -21.344 -11.078 1 98.19 178 ARG A CA 1
ATOM 1424 C C . ARG A 1 178 ? 0.5 -22.844 -11.258 1 98.19 178 ARG A C 1
ATOM 1426 O O . ARG A 1 178 ? 0.038 -23.641 -10.445 1 98.19 178 ARG A O 1
ATOM 1433 N N . THR A 1 179 ? 1.191 -23.203 -12.289 1 95.62 179 THR A N 1
ATOM 1434 C CA . THR A 1 179 ? 1.6 -24.578 -12.516 1 95.62 179 THR A CA 1
ATOM 1435 C C . THR A 1 179 ? 3.029 -24.641 -13.047 1 95.62 179 THR A C 1
ATOM 1437 O O . THR A 1 179 ? 3.49 -23.719 -13.711 1 95.62 179 THR A O 1
ATOM 1440 N N . ASP A 1 180 ? 3.686 -25.734 -12.781 1 94.25 180 ASP A N 1
ATOM 1441 C CA . ASP A 1 180 ? 4.996 -25.938 -13.391 1 94.25 180 ASP A CA 1
ATOM 1442 C C . ASP A 1 180 ? 4.867 -26.281 -14.875 1 94.25 180 ASP A C 1
ATOM 1444 O O . ASP A 1 180 ? 3.777 -26.609 -15.344 1 94.25 180 ASP A O 1
ATOM 1448 N N . ASP A 1 181 ? 5.953 -26.203 -15.547 1 94.69 181 ASP A N 1
ATOM 1449 C CA . ASP A 1 181 ? 5.91 -26.453 -16.984 1 94.69 181 ASP A CA 1
ATOM 1450 C C . ASP A 1 181 ? 6.094 -27.938 -17.297 1 94.69 181 ASP A C 1
ATOM 1452 O O . ASP A 1 181 ? 6.195 -28.312 -18.469 1 94.69 181 ASP A O 1
ATOM 1456 N N . ASP A 1 182 ? 6.168 -28.781 -16.219 1 92.56 182 ASP A N 1
ATOM 1457 C CA . ASP A 1 182 ? 6.344 -30.219 -16.438 1 92.56 182 ASP A CA 1
ATOM 1458 C C . ASP A 1 182 ? 5.266 -31.016 -15.711 1 92.56 182 ASP A C 1
ATOM 1460 O O . ASP A 1 182 ? 5.531 -32.125 -15.219 1 92.56 182 ASP A O 1
ATOM 1464 N N . VAL A 1 183 ? 4.129 -30.406 -15.555 1 91.12 183 VAL A N 1
ATOM 1465 C CA . VAL A 1 183 ? 3.031 -31.109 -14.891 1 91.12 183 VAL A CA 1
ATOM 1466 C C . VAL A 1 183 ? 1.791 -31.078 -15.781 1 91.12 183 VAL A C 1
ATOM 1468 O O . VAL A 1 183 ? 1.692 -30.266 -16.703 1 91.12 183 VAL A O 1
ATOM 1471 N N . ARG A 1 184 ? 0.914 -32.062 -15.516 1 90.81 184 ARG A N 1
ATOM 1472 C CA . ARG A 1 184 ? -0.394 -32.094 -16.156 1 90.81 184 ARG A CA 1
ATOM 1473 C C . ARG A 1 184 ? -1.496 -31.672 -15.188 1 90.81 184 ARG A C 1
ATOM 1475 O O . ARG A 1 184 ? -1.492 -32.094 -14.023 1 90.81 184 ARG A O 1
ATOM 1482 N N . VAL A 1 185 ? -2.381 -30.844 -15.695 1 92.25 185 VAL A N 1
ATOM 1483 C CA . VAL A 1 185 ? -3.467 -30.375 -14.836 1 92.25 185 VAL A CA 1
ATOM 1484 C C . VAL A 1 185 ? -4.789 -30.422 -15.602 1 92.25 185 VAL A C 1
ATOM 1486 O O . VAL A 1 185 ? -4.801 -30.391 -16.844 1 92.25 185 VAL A O 1
ATOM 1489 N N . ASP A 1 186 ? -5.844 -30.641 -14.906 1 92.88 186 ASP A N 1
ATOM 1490 C CA . ASP A 1 186 ? -7.211 -30.531 -15.406 1 92.88 186 ASP A CA 1
ATOM 1491 C C . ASP A 1 186 ? -7.824 -29.188 -15.031 1 92.88 186 ASP A C 1
ATOM 1493 O O . ASP A 1 186 ? -8.391 -29.047 -13.945 1 92.88 186 ASP A O 1
ATOM 1497 N N . ILE A 1 187 ? -7.875 -28.234 -15.984 1 95.81 187 ILE A N 1
ATOM 1498 C CA . ILE A 1 187 ? -8.195 -26.844 -15.68 1 95.81 187 ILE A CA 1
ATOM 1499 C C . ILE A 1 187 ? -9.648 -26.75 -15.227 1 95.81 187 ILE A C 1
ATOM 1501 O O . ILE A 1 187 ? -9.945 -26.125 -14.203 1 95.81 187 ILE A O 1
ATOM 1505 N N . PRO A 1 188 ? -10.617 -27.406 -15.898 1 95.88 188 PRO A N 1
ATOM 1506 C CA . PRO A 1 188 ? -12 -27.328 -15.43 1 95.88 188 PRO A CA 1
ATOM 1507 C C . PRO A 1 188 ? -12.164 -27.812 -13.992 1 95.88 188 PRO A C 1
ATOM 1509 O O . PRO A 1 188 ? -12.906 -27.203 -13.219 1 95.88 188 PRO A O 1
ATOM 1512 N N . LYS A 1 189 ? -11.477 -28.812 -13.703 1 95.5 189 LYS A N 1
ATOM 1513 C CA . LYS A 1 189 ? -11.562 -29.344 -12.344 1 95.5 189 LYS A CA 1
ATOM 1514 C C . LYS A 1 189 ? -10.992 -28.359 -11.328 1 95.5 189 LYS A C 1
ATOM 1516 O O . LYS A 1 189 ? -11.586 -28.125 -10.273 1 95.5 189 LYS A O 1
ATOM 1521 N N . LEU A 1 190 ? -9.867 -27.828 -11.633 1 97.5 190 LEU A N 1
ATOM 1522 C CA . LEU A 1 190 ? -9.242 -26.844 -10.75 1 97.5 190 LEU A CA 1
ATOM 1523 C C . LEU A 1 190 ? -10.141 -25.641 -10.547 1 97.5 190 LEU A C 1
ATOM 1525 O O . LEU A 1 190 ? -10.289 -25.141 -9.43 1 97.5 190 LEU A O 1
ATOM 1529 N N . LEU A 1 191 ? -10.797 -25.172 -11.633 1 97.88 191 LEU A N 1
ATOM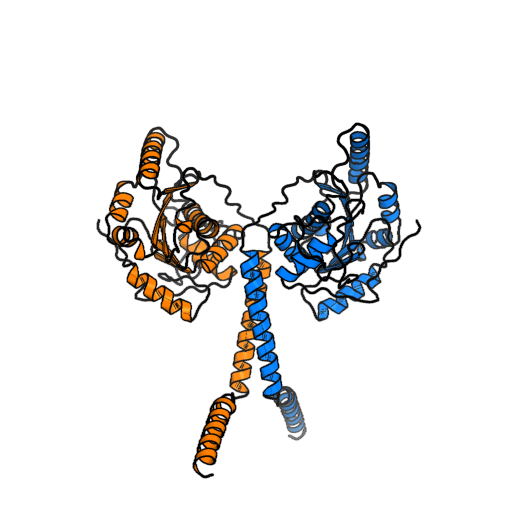 1530 C CA . LEU A 1 191 ? -11.672 -24 -11.562 1 97.88 191 LEU A CA 1
ATOM 1531 C C . LEU A 1 191 ? -12.898 -24.297 -10.703 1 97.88 191 LEU A C 1
ATOM 1533 O O . LEU A 1 191 ? -13.352 -23.422 -9.945 1 97.88 191 LEU A O 1
ATOM 1537 N N . SER A 1 192 ? -13.375 -25.5 -10.82 1 97.62 192 SER A N 1
ATOM 1538 C CA . SER A 1 192 ? -14.523 -25.891 -10 1 97.62 192 SER A CA 1
ATOM 1539 C C . SER A 1 192 ? -14.195 -25.828 -8.516 1 97.62 192 SER A C 1
ATOM 1541 O O . SER A 1 192 ? -15.023 -25.391 -7.707 1 97.62 192 SER A O 1
ATOM 1543 N N . VAL A 1 193 ? -13.023 -26.234 -8.195 1 97.81 193 VAL A N 1
ATOM 1544 C CA . VAL A 1 193 ? -12.578 -26.188 -6.805 1 97.81 193 VAL A CA 1
ATOM 1545 C C . VAL A 1 193 ? -12.453 -24.734 -6.344 1 97.81 193 VAL A C 1
ATOM 1547 O O . VAL A 1 193 ? -12.906 -24.391 -5.254 1 97.81 193 VAL A O 1
ATOM 1550 N N . LEU A 1 194 ? -11.859 -23.891 -7.156 1 98.5 194 LEU A N 1
ATOM 1551 C CA . LEU A 1 194 ? -11.695 -22.484 -6.824 1 98.5 194 LEU A CA 1
ATOM 1552 C C . LEU A 1 194 ? -13.047 -21.812 -6.625 1 98.5 194 LEU A C 1
ATOM 1554 O O . LEU A 1 194 ? -13.234 -21.047 -5.676 1 98.5 194 LEU A O 1
ATOM 1558 N N . GLU A 1 195 ? -13.969 -22.125 -7.457 1 97.88 195 GLU A N 1
ATOM 1559 C CA . GLU A 1 195 ? -15.312 -21.547 -7.371 1 97.88 195 GLU A CA 1
ATOM 1560 C C . GLU A 1 195 ? -16 -21.969 -6.074 1 97.88 195 GLU A C 1
ATOM 1562 O O . GLU A 1 195 ? -16.641 -21.141 -5.418 1 97.88 195 GLU A O 1
ATOM 1567 N N . ALA A 1 196 ? -15.82 -23.188 -5.777 1 97.5 196 ALA A N 1
ATOM 1568 C CA . ALA A 1 196 ? -16.438 -23.688 -4.551 1 97.5 196 ALA A CA 1
ATOM 1569 C C . ALA A 1 196 ? -15.867 -22.984 -3.324 1 97.5 196 ALA A C 1
ATOM 1571 O O . ALA A 1 196 ? -16.609 -22.594 -2.426 1 97.5 196 ALA A O 1
ATOM 1572 N N . LYS A 1 197 ? -14.539 -22.812 -3.291 1 97.88 197 LYS A N 1
ATOM 1573 C CA . LYS A 1 197 ? -13.906 -22.141 -2.162 1 97.88 197 LYS A CA 1
ATOM 1574 C C . LYS A 1 197 ? -14.297 -20.672 -2.105 1 97.88 197 LYS A C 1
ATOM 1576 O O . LYS A 1 197 ? -14.438 -20.109 -1.022 1 97.88 197 LYS A O 1
ATOM 1581 N N . SER A 1 198 ? -14.5 -20.094 -3.244 1 97.38 198 SER A N 1
ATOM 1582 C CA . SER A 1 198 ? -14.805 -18.656 -3.34 1 97.38 198 SER A CA 1
ATOM 1583 C C . SER A 1 198 ? -16.188 -18.359 -2.766 1 97.38 198 SER A C 1
ATOM 1585 O O . SER A 1 198 ? -16.516 -17.188 -2.518 1 97.38 198 SER A O 1
ATOM 1587 N N . ARG A 1 199 ? -16.984 -19.344 -2.57 1 95.25 199 ARG A N 1
ATOM 1588 C CA . ARG A 1 199 ? -18.281 -19.156 -1.941 1 95.25 199 ARG A CA 1
ATOM 1589 C C . ARG A 1 199 ? -18.141 -18.844 -0.456 1 95.25 199 ARG A C 1
ATOM 1591 O O . ARG A 1 199 ? -19 -18.203 0.145 1 95.25 199 ARG A O 1
ATOM 1598 N N . ARG A 1 200 ? -17 -19.203 0.075 1 93.19 200 ARG A N 1
ATOM 1599 C CA . ARG A 1 200 ? -16.797 -19.062 1.515 1 93.19 200 ARG A CA 1
ATOM 1600 C C . ARG A 1 200 ? -15.695 -18.062 1.826 1 93.19 200 ARG A C 1
ATOM 1602 O O . ARG A 1 200 ? -15.719 -17.406 2.875 1 93.19 200 ARG A O 1
ATOM 1609 N N . TYR A 1 201 ? -14.773 -17.969 0.881 1 95.75 201 TYR A N 1
ATOM 1610 C CA . TYR A 1 201 ? -13.602 -17.141 1.121 1 95.75 201 TYR A CA 1
ATOM 1611 C C . TYR A 1 201 ? -13.414 -16.125 -0 1 95.75 201 TYR A C 1
ATOM 1613 O O . TYR A 1 201 ? -13.516 -16.469 -1.181 1 95.75 201 TYR A O 1
ATOM 1621 N N . THR A 1 202 ? -13.172 -14.93 0.402 1 94.06 202 THR A N 1
ATOM 1622 C CA . THR A 1 202 ? -12.867 -13.914 -0.601 1 94.06 202 THR A CA 1
ATOM 1623 C C . THR A 1 202 ? -11.422 -14.039 -1.071 1 94.06 202 THR A C 1
ATOM 1625 O O . THR A 1 202 ? -11.148 -14.023 -2.273 1 94.06 202 THR A O 1
ATOM 1628 N N . ASP A 1 203 ? -10.539 -14.148 -0.08 1 97.62 203 ASP A N 1
ATOM 1629 C CA . ASP A 1 203 ? -9.117 -14.312 -0.347 1 97.62 203 ASP A CA 1
ATOM 1630 C C . ASP A 1 203 ? -8.594 -15.633 0.223 1 97.62 203 ASP A C 1
ATOM 1632 O O . ASP A 1 203 ? -8.906 -15.984 1.364 1 97.62 203 ASP A O 1
ATOM 1636 N N . PHE A 1 204 ? -7.867 -16.344 -0.627 1 98.62 204 PHE A N 1
ATOM 1637 C CA . PHE A 1 204 ? -7.285 -17.609 -0.182 1 98.62 204 PHE A CA 1
ATOM 1638 C C . PHE A 1 204 ? -6.215 -18.078 -1.158 1 98.62 204 PHE A C 1
ATOM 1640 O O . PHE A 1 204 ? -6.113 -17.578 -2.275 1 98.62 204 PHE A O 1
ATOM 1647 N N . ILE A 1 205 ? -5.387 -19 -0.666 1 98.75 205 ILE A N 1
ATOM 1648 C CA . ILE A 1 205 ? -4.496 -19.812 -1.482 1 98.75 205 ILE A CA 1
ATOM 1649 C C . ILE A 1 205 ? -4.914 -21.281 -1.396 1 98.75 205 ILE A C 1
ATOM 1651 O O . ILE A 1 205 ? -5.219 -21.781 -0.312 1 98.75 205 ILE A O 1
ATOM 1655 N N . ILE A 1 206 ? -5.008 -21.859 -2.49 1 98.31 206 ILE A N 1
ATOM 1656 C CA . ILE A 1 206 ? -5.238 -23.312 -2.457 1 98.31 206 ILE A CA 1
ATOM 1657 C C . ILE A 1 206 ? -4.035 -24.031 -3.057 1 98.31 206 ILE A C 1
ATOM 1659 O O . ILE A 1 206 ? -3.484 -23.609 -4.07 1 98.31 206 ILE A O 1
ATOM 1663 N N . GLY A 1 207 ? -3.584 -25.031 -2.445 1 97.12 207 GLY A N 1
ATOM 1664 C CA . GLY A 1 207 ? -2.467 -25.859 -2.873 1 97.12 207 GLY A CA 1
ATOM 1665 C C . GLY A 1 207 ? -2.213 -27.047 -1.957 1 97.12 207 GLY A C 1
ATOM 1666 O O . GLY A 1 207 ? -3.07 -27.406 -1.146 1 97.12 207 GLY A O 1
ATOM 1667 N N . ASP A 1 208 ? -1.135 -27.719 -2.223 1 95.62 208 ASP A N 1
ATOM 1668 C CA . ASP A 1 208 ? -0.715 -28.844 -1.381 1 95.62 208 ASP A CA 1
ATOM 1669 C C . ASP A 1 208 ? -0.024 -28.344 -0.113 1 95.62 208 ASP A C 1
ATOM 1671 O O . ASP A 1 208 ? 1.185 -28.094 -0.112 1 95.62 208 ASP A O 1
ATOM 1675 N N . ARG A 1 209 ? -0.767 -28.297 0.929 1 95.62 209 ARG A N 1
ATOM 1676 C CA . ARG A 1 209 ? -0.303 -27.719 2.189 1 95.62 209 ARG A CA 1
ATOM 1677 C C . ARG A 1 209 ? 0.633 -28.688 2.914 1 95.62 209 ARG A C 1
ATOM 1679 O O . ARG A 1 209 ? 0.374 -29.891 2.973 1 95.62 209 ARG A O 1
ATOM 1686 N N . LYS A 1 210 ? 1.72 -28.188 3.395 1 95.5 210 LYS A N 1
ATOM 1687 C CA . LYS A 1 210 ? 2.688 -28.891 4.223 1 95.5 210 LYS A CA 1
ATOM 1688 C C . LYS A 1 210 ? 2.844 -28.234 5.586 1 95.5 210 LYS A C 1
ATOM 1690 O O . LYS A 1 210 ? 2.879 -27 5.68 1 95.5 210 LYS A O 1
ATOM 1695 N N . ASP A 1 211 ? 2.893 -29.062 6.559 1 95.5 211 ASP A N 1
ATOM 1696 C CA . ASP A 1 211 ? 3.049 -28.578 7.926 1 95.5 211 ASP A CA 1
ATOM 1697 C C . ASP A 1 211 ? 4.215 -29.266 8.625 1 95.5 211 ASP A C 1
ATOM 1699 O O . ASP A 1 211 ? 4.418 -30.469 8.453 1 95.5 211 ASP A O 1
ATOM 1703 N N . GLY A 1 212 ? 4.918 -28.531 9.383 1 94.56 212 GLY A N 1
ATOM 1704 C CA . GLY A 1 212 ? 5.91 -29.109 10.273 1 94.56 212 GLY A CA 1
ATOM 1705 C C . GLY A 1 212 ? 7.195 -29.5 9.562 1 94.56 212 GLY A C 1
ATOM 1706 O O . GLY A 1 212 ? 7.992 -30.266 10.102 1 94.56 212 GLY A O 1
ATOM 1707 N N . TRP A 1 213 ? 7.41 -29.078 8.383 1 96.12 213 TRP A N 1
ATOM 1708 C CA . TRP A 1 213 ? 8.656 -29.359 7.672 1 96.12 213 TRP A CA 1
ATOM 1709 C C . TRP A 1 213 ? 9.82 -28.594 8.297 1 96.12 213 TRP A C 1
ATOM 1711 O O . TRP A 1 213 ? 9.648 -27.469 8.773 1 96.12 213 TRP A O 1
ATOM 1721 N N . ALA A 1 214 ? 10.969 -29.172 8.336 1 96.94 214 ALA A N 1
ATOM 1722 C CA . ALA A 1 214 ? 12.164 -28.531 8.883 1 96.94 214 ALA A CA 1
ATOM 1723 C C . ALA A 1 214 ? 12.883 -27.703 7.82 1 96.94 214 ALA A C 1
ATOM 1725 O O . ALA A 1 214 ? 12.883 -28.062 6.645 1 96.94 214 ALA A O 1
ATOM 1726 N N . ALA A 1 215 ? 13.484 -26.656 8.289 1 97.25 215 ALA A N 1
ATOM 1727 C CA . ALA A 1 215 ? 14.391 -25.938 7.402 1 97.25 215 ALA A CA 1
ATOM 1728 C C . ALA A 1 215 ? 15.633 -26.781 7.09 1 97.25 215 ALA A C 1
ATOM 1730 O O . ALA A 1 215 ? 16.25 -27.344 7.996 1 97.25 215 ALA A O 1
ATOM 1731 N N . VAL A 1 216 ? 16 -26.891 5.859 1 96.81 216 VAL A N 1
ATOM 1732 C CA . VAL A 1 216 ? 17.156 -27.688 5.449 1 96.81 216 VAL A CA 1
ATOM 1733 C C . VAL A 1 216 ? 18.453 -26.906 5.715 1 96.81 216 VAL A C 1
ATOM 1735 O O . VAL A 1 216 ? 18.672 -25.859 5.117 1 96.81 216 VAL A O 1
ATOM 1738 N N . ARG A 1 217 ? 19.328 -27.469 6.574 1 97 217 ARG A N 1
ATOM 1739 C CA . ARG A 1 217 ? 20.516 -26.75 6.98 1 97 217 ARG A CA 1
ATOM 1740 C C . ARG A 1 217 ? 21.766 -27.375 6.379 1 97 217 ARG A C 1
ATOM 1742 O O . ARG A 1 217 ? 22.875 -26.844 6.547 1 97 217 ARG A O 1
ATOM 1749 N N . ASP A 1 218 ? 21.547 -28.484 5.656 1 95.81 218 ASP A N 1
ATOM 1750 C CA . ASP A 1 218 ? 22.641 -29.109 4.926 1 95.81 218 ASP A CA 1
ATOM 1751 C C . ASP A 1 218 ? 23 -28.297 3.682 1 95.81 218 ASP A C 1
ATOM 1753 O O . ASP A 1 218 ? 22.219 -28.219 2.74 1 95.81 218 ASP A O 1
ATOM 1757 N N . THR A 1 219 ? 24.188 -27.766 3.594 1 94.31 219 THR A N 1
ATOM 1758 C CA . THR A 1 219 ? 24.609 -26.844 2.551 1 94.31 219 THR A CA 1
ATOM 1759 C C . THR A 1 219 ? 24.672 -27.547 1.197 1 94.31 219 THR A C 1
ATOM 1761 O O . THR A 1 219 ? 24.719 -26.891 0.153 1 94.31 219 THR A O 1
ATOM 1764 N N . THR A 1 220 ? 24.672 -28.859 1.153 1 94.75 220 THR A N 1
ATOM 1765 C CA . THR A 1 220 ? 24.766 -29.594 -0.103 1 94.75 220 THR A CA 1
ATOM 1766 C C . THR A 1 220 ? 23.375 -29.859 -0.676 1 94.75 220 THR A C 1
ATOM 1768 O O . THR A 1 220 ? 23.25 -30.281 -1.826 1 94.75 220 THR A O 1
ATOM 1771 N N . ASP A 1 221 ? 22.422 -29.578 0.078 1 94.38 221 ASP A N 1
ATOM 1772 C CA . ASP A 1 221 ? 21.047 -29.812 -0.352 1 94.38 221 ASP A CA 1
ATOM 1773 C C . ASP A 1 221 ? 20.547 -28.688 -1.269 1 94.38 221 ASP A C 1
ATOM 1775 O O . ASP A 1 221 ? 20.875 -27.516 -1.047 1 94.38 221 ASP A O 1
ATOM 1779 N N . LYS A 1 222 ? 19.734 -29.062 -2.199 1 92.25 222 LYS A N 1
ATOM 1780 C CA . LYS A 1 222 ? 19.188 -28.125 -3.184 1 92.25 222 LYS A CA 1
ATOM 1781 C C . LYS A 1 222 ? 18.328 -27.062 -2.514 1 92.25 222 LYS A C 1
ATOM 1783 O O . LYS A 1 222 ? 18.25 -25.922 -3 1 92.25 222 LYS A O 1
ATOM 1788 N N . TYR A 1 223 ? 17.812 -27.391 -1.358 1 93.94 223 TYR A N 1
ATOM 1789 C CA . TYR A 1 223 ? 16.875 -26.5 -0.695 1 93.94 223 TYR A CA 1
ATOM 1790 C C . TYR A 1 223 ? 17.469 -25.906 0.576 1 93.94 223 TYR A C 1
ATOM 1792 O O . TYR A 1 223 ? 16.75 -25.578 1.518 1 93.94 223 TYR A O 1
ATOM 1800 N N . TYR A 1 224 ? 18.781 -25.812 0.556 1 95.75 224 TYR A N 1
ATOM 1801 C CA . TYR A 1 224 ? 19.484 -25.266 1.705 1 95.75 224 TYR A CA 1
ATOM 1802 C C . TYR A 1 224 ? 18.969 -23.875 2.055 1 95.75 224 TYR A C 1
ATOM 1804 O O . TYR A 1 224 ? 18.844 -23.016 1.181 1 95.75 224 TYR A O 1
ATOM 1812 N N . LEU A 1 225 ? 18.703 -23.688 3.334 1 96 225 LEU A N 1
ATOM 1813 C CA . LEU A 1 225 ? 18.266 -22.422 3.891 1 96 225 LEU A CA 1
ATOM 1814 C C . LEU A 1 225 ? 19.109 -22.016 5.09 1 96 225 LEU A C 1
ATOM 1816 O O . LEU A 1 225 ? 19.031 -22.641 6.152 1 96 225 LEU A O 1
ATOM 1820 N N . SER A 1 226 ? 19.875 -20.953 4.977 1 95.5 226 SER A N 1
ATOM 1821 C CA . SER A 1 226 ? 20.766 -20.516 6.043 1 95.5 226 SER A CA 1
ATOM 1822 C C . SER A 1 226 ? 19.984 -19.938 7.219 1 95.5 226 SER A C 1
ATOM 1824 O O . SER A 1 226 ? 18.859 -19.469 7.051 1 95.5 226 SER A O 1
ATOM 1826 N N . VAL A 1 227 ? 20.609 -19.891 8.344 1 95.69 227 VAL A N 1
ATOM 1827 C CA . VAL A 1 227 ? 20 -19.312 9.539 1 95.69 227 VAL A CA 1
ATOM 1828 C C . VAL A 1 227 ? 19.828 -17.812 9.359 1 95.69 227 VAL A C 1
ATOM 1830 O O . VAL A 1 227 ? 18.844 -17.234 9.836 1 95.69 227 VAL A O 1
ATOM 1833 N N . ASP A 1 228 ? 20.688 -17.188 8.625 1 94.75 228 ASP A N 1
ATOM 1834 C CA . ASP A 1 228 ? 20.594 -15.75 8.367 1 94.75 228 ASP A CA 1
ATOM 1835 C C . ASP A 1 228 ? 19.359 -15.43 7.535 1 94.75 228 ASP A C 1
ATOM 1837 O O . ASP A 1 228 ? 18.703 -14.406 7.754 1 94.75 228 ASP A O 1
ATOM 1841 N N . GLU A 1 229 ? 19.047 -16.281 6.664 1 94.38 229 GLU A N 1
ATOM 1842 C CA . GLU A 1 229 ? 17.906 -16.047 5.785 1 94.38 229 GLU A CA 1
ATOM 1843 C C . GLU A 1 229 ? 16.594 -16.375 6.488 1 94.38 229 GLU A C 1
ATOM 1845 O O . GLU A 1 229 ? 15.602 -15.672 6.324 1 94.38 229 GLU A O 1
ATOM 1850 N N . TYR A 1 230 ? 16.688 -17.438 7.172 1 96.5 230 TYR A N 1
ATOM 1851 C CA . TYR A 1 230 ? 15.516 -17.891 7.902 1 96.5 230 TYR A CA 1
ATOM 1852 C C . TYR A 1 230 ? 15.922 -18.562 9.211 1 96.5 230 TYR A C 1
ATOM 1854 O O . TYR A 1 230 ? 16.375 -19.719 9.219 1 96.5 230 TYR A O 1
ATOM 1862 N N . GLU A 1 231 ? 15.555 -18 10.281 1 96.44 231 GLU A N 1
ATOM 1863 C CA . GLU A 1 231 ? 16.141 -18.359 11.57 1 96.44 231 GLU A CA 1
ATOM 1864 C C . GLU A 1 231 ? 15.43 -19.578 12.164 1 96.44 231 GLU A C 1
ATOM 1866 O O . GLU A 1 231 ? 16.094 -20.5 12.648 1 96.44 231 GLU A O 1
ATOM 1871 N N . PRO A 1 232 ? 14.148 -19.656 12.125 1 96.5 232 PRO A N 1
ATOM 1872 C CA . PRO A 1 232 ? 13.5 -20.812 12.766 1 96.5 232 PRO A CA 1
ATOM 1873 C C . PRO A 1 232 ? 13.898 -22.141 12.133 1 96.5 232 PRO A C 1
ATOM 1875 O O . PRO A 1 232 ? 14.203 -22.188 10.938 1 96.5 232 PRO A O 1
ATOM 1878 N N . SER A 1 233 ? 13.852 -23.188 12.93 1 96.81 233 SER A N 1
ATOM 1879 C CA . SER A 1 233 ? 14.234 -24.516 12.453 1 96.81 233 SER A CA 1
ATOM 1880 C C . SER A 1 233 ? 13.062 -25.219 11.766 1 96.81 233 SER A C 1
ATOM 1882 O O . SER A 1 233 ? 13.258 -26.203 11.055 1 96.81 233 SER A O 1
ATOM 1884 N N . THR A 1 234 ? 11.891 -24.766 12.016 1 97.69 234 THR A N 1
ATOM 1885 C CA . THR A 1 234 ? 10.695 -25.328 11.391 1 97.69 234 THR A CA 1
ATOM 1886 C C . THR A 1 234 ? 10.062 -24.312 10.445 1 97.69 234 THR A C 1
ATOM 1888 O O . THR A 1 234 ? 9.922 -23.141 10.789 1 97.69 234 THR A O 1
ATOM 1891 N N . LEU A 1 235 ? 9.75 -24.797 9.273 1 97.69 235 LEU A N 1
ATOM 1892 C CA . LEU A 1 235 ? 9.086 -23.922 8.312 1 97.69 235 LEU A CA 1
ATOM 1893 C C . LEU A 1 235 ? 7.645 -23.656 8.719 1 97.69 235 LEU A C 1
ATOM 1895 O O . LEU A 1 235 ? 7.016 -24.5 9.375 1 97.69 235 LEU A O 1
ATOM 1899 N N . PRO A 1 236 ? 7.121 -22.484 8.414 1 97.62 236 PRO A N 1
ATOM 1900 C CA . PRO A 1 236 ? 5.684 -22.297 8.617 1 97.62 236 PRO A CA 1
ATOM 1901 C C . PRO A 1 236 ? 4.836 -23.156 7.68 1 97.62 236 PRO A C 1
ATOM 1903 O O . PRO A 1 236 ? 5.355 -23.703 6.703 1 97.62 236 PRO A O 1
ATOM 1906 N N . PRO A 1 237 ? 3.561 -23.328 8.047 1 97.56 237 PRO A N 1
ATOM 1907 C CA . PRO A 1 237 ? 2.719 -23.953 7.031 1 97.56 237 PRO A CA 1
ATOM 1908 C C . PRO A 1 237 ? 2.789 -23.25 5.68 1 97.56 237 PRO A C 1
ATOM 1910 O O . PRO A 1 237 ? 2.807 -22.016 5.621 1 97.56 237 PRO A O 1
ATOM 1913 N N . PHE A 1 238 ? 2.969 -24.031 4.68 1 97.88 238 PHE A N 1
ATOM 1914 C CA . PHE A 1 238 ? 3.059 -23.484 3.334 1 97.88 238 PHE A CA 1
ATOM 1915 C C . PHE A 1 238 ? 2.498 -24.453 2.309 1 97.88 238 PHE A C 1
ATOM 1917 O O . PHE A 1 238 ? 2.139 -25.594 2.652 1 97.88 238 PHE A O 1
ATOM 1924 N N . ALA A 1 239 ? 2.279 -23.984 1.083 1 97.12 239 ALA A N 1
ATOM 1925 C CA . ALA A 1 239 ? 1.862 -24.828 -0.029 1 97.12 239 ALA A CA 1
ATOM 1926 C C . ALA A 1 239 ? 2.984 -24.984 -1.053 1 97.12 239 ALA A C 1
ATOM 1928 O O . ALA A 1 239 ? 3.637 -24 -1.418 1 97.12 239 ALA A O 1
ATOM 1929 N N . VAL A 1 240 ? 3.131 -26.188 -1.515 1 94.19 240 VAL A N 1
ATOM 1930 C CA . VAL A 1 240 ? 4.184 -26.453 -2.486 1 94.19 240 VAL A CA 1
ATOM 1931 C C . VAL A 1 240 ? 3.902 -25.703 -3.783 1 94.19 240 VAL A C 1
ATOM 1933 O O . VAL A 1 240 ? 2.76 -25.656 -4.25 1 94.19 240 VAL A O 1
ATOM 1936 N N . GLY A 1 241 ? 4.969 -25.234 -4.438 1 92.88 241 GLY A N 1
ATOM 1937 C CA . GLY A 1 241 ? 4.879 -24.266 -5.516 1 92.88 241 GLY A CA 1
ATOM 1938 C C . GLY A 1 241 ? 4.484 -24.891 -6.844 1 92.88 241 GLY A C 1
ATOM 1939 O O . GLY A 1 241 ? 4.273 -24.172 -7.828 1 92.88 241 GLY A O 1
ATOM 1940 N N . GLY A 1 242 ? 4.285 -26.156 -6.945 1 92.69 242 GLY A N 1
ATOM 1941 C CA . GLY A 1 242 ? 4.004 -26.812 -8.211 1 92.69 242 GLY A CA 1
ATOM 1942 C C . GLY A 1 242 ? 2.619 -26.5 -8.75 1 92.69 242 GLY A C 1
ATOM 1943 O O . GLY A 1 242 ? 2.41 -26.484 -9.969 1 92.69 242 GLY A O 1
ATOM 1944 N N . LEU A 1 243 ? 1.74 -26.328 -7.879 1 96.44 243 LEU A N 1
ATOM 1945 C CA . LEU A 1 243 ? 0.364 -25.984 -8.219 1 96.44 243 LEU A CA 1
ATOM 1946 C C . LEU A 1 243 ? -0.263 -25.125 -7.133 1 96.44 243 LEU A C 1
ATOM 1948 O O . LEU A 1 243 ? -0.418 -25.562 -5.992 1 96.44 243 LEU A O 1
ATOM 1952 N N . LEU A 1 244 ? -0.579 -23.938 -7.516 1 98.12 244 LEU A N 1
ATOM 1953 C CA . LEU A 1 244 ? -1.254 -23 -6.613 1 98.12 244 LEU A CA 1
ATOM 1954 C C . LEU A 1 244 ? -2.426 -22.328 -7.316 1 98.12 244 LEU A C 1
ATOM 1956 O O . LEU A 1 244 ? -2.377 -22.094 -8.523 1 98.12 244 LEU A O 1
ATOM 1960 N N . GLY A 1 245 ? -3.48 -22.031 -6.582 1 98.56 245 GLY A N 1
ATOM 1961 C CA . GLY A 1 245 ? -4.625 -21.281 -7.078 1 98.56 245 GLY A CA 1
ATOM 1962 C C . GLY A 1 245 ? -5.055 -20.172 -6.145 1 98.56 245 GLY A C 1
ATOM 1963 O O . GLY A 1 245 ? -4.988 -20.312 -4.922 1 98.56 245 GLY A O 1
ATOM 1964 N N . TYR A 1 246 ? -5.5 -19.078 -6.754 1 97.88 246 TYR A N 1
ATOM 1965 C CA . TYR A 1 246 ? -5.887 -17.891 -6.004 1 97.88 246 TYR A CA 1
ATOM 1966 C C . TYR A 1 246 ? -6.902 -17.062 -6.777 1 97.88 246 TYR A C 1
ATOM 1968 O O . TYR A 1 246 ? -6.832 -16.969 -8.008 1 97.88 246 TYR A O 1
ATOM 1976 N N . PRO A 1 247 ? -7.785 -16.359 -6.023 1 98.31 247 PRO A N 1
ATOM 1977 C CA . PRO A 1 247 ? -8.453 -15.219 -6.645 1 98.31 247 PRO A CA 1
ATOM 1978 C C . PRO A 1 247 ? -7.496 -14.078 -6.977 1 98.31 247 PRO A C 1
ATOM 1980 O O . PRO A 1 247 ? -6.453 -13.938 -6.332 1 98.31 247 PRO A O 1
ATOM 1983 N N . ILE A 1 248 ? -7.852 -13.289 -7.938 1 97.62 248 ILE A N 1
ATOM 1984 C CA . ILE A 1 248 ? -6.977 -12.203 -8.375 1 97.62 248 ILE A CA 1
ATOM 1985 C C . ILE A 1 248 ? -6.758 -11.227 -7.219 1 97.62 248 ILE A C 1
ATOM 1987 O O . ILE A 1 248 ? -5.672 -10.664 -7.074 1 97.62 248 ILE A O 1
ATOM 1991 N N . SER A 1 249 ? -7.746 -11.008 -6.316 1 97 249 SER A N 1
ATOM 1992 C CA . SER A 1 249 ? -7.578 -10.117 -5.176 1 97 249 SER A CA 1
ATOM 1993 C C . SER A 1 249 ? -6.488 -10.625 -4.234 1 97 249 SER A C 1
ATOM 1995 O O . SER A 1 249 ? -5.742 -9.836 -3.656 1 97 249 SER A O 1
ATOM 1997 N N . THR A 1 250 ? -6.41 -11.914 -4.121 1 98.44 250 THR A N 1
ATOM 1998 C CA . THR A 1 250 ? -5.371 -12.531 -3.305 1 98.44 250 THR A CA 1
ATOM 1999 C C . THR A 1 250 ? -3.99 -12.273 -3.902 1 98.44 250 THR A C 1
ATOM 2001 O O . THR A 1 250 ? -3.037 -11.977 -3.178 1 98.44 250 THR A O 1
ATOM 2004 N N . VAL A 1 251 ? -3.914 -12.367 -5.203 1 98.5 251 VAL A N 1
ATOM 2005 C CA . VAL A 1 251 ? -2.654 -12.156 -5.906 1 98.5 251 VAL A CA 1
ATOM 2006 C C . VAL A 1 251 ? -2.143 -10.742 -5.629 1 98.5 251 VAL A C 1
ATOM 2008 O O . VAL A 1 251 ? -0.959 -10.547 -5.336 1 98.5 251 VAL A O 1
ATOM 2011 N N . THR A 1 252 ? -3.031 -9.867 -5.664 1 97.31 252 THR A N 1
ATOM 2012 C CA . THR A 1 252 ? -2.678 -8.477 -5.43 1 97.31 252 THR A CA 1
ATOM 2013 C C . THR A 1 252 ? -2.184 -8.273 -4 1 97.31 252 THR A C 1
ATOM 2015 O O . THR A 1 252 ? -1.191 -7.582 -3.77 1 97.31 252 THR A O 1
ATOM 2018 N N . LEU A 1 253 ? -2.836 -8.867 -3.031 1 97.94 253 LEU A N 1
ATOM 2019 C CA . LEU A 1 253 ? -2.43 -8.812 -1.632 1 97.94 253 LEU A CA 1
ATOM 2020 C C . LEU A 1 253 ? -1.041 -9.414 -1.445 1 97.94 253 LEU A C 1
ATOM 2022 O O . LEU A 1 253 ? -0.191 -8.828 -0.77 1 97.94 253 LEU A O 1
ATOM 2026 N N . LEU A 1 254 ? -0.878 -10.508 -2.064 1 98.62 254 LEU A N 1
ATOM 2027 C CA . LEU A 1 254 ? 0.387 -11.219 -1.909 1 98.62 254 LEU A CA 1
ATOM 2028 C C . LEU A 1 254 ? 1.533 -10.422 -2.529 1 98.62 254 LEU A C 1
ATOM 2030 O O . LEU A 1 254 ? 2.645 -10.414 -1.997 1 98.62 254 LEU A O 1
ATOM 2034 N N . TYR A 1 255 ? 1.263 -9.844 -3.664 1 98.38 255 TYR A N 1
ATOM 2035 C CA . TYR A 1 255 ? 2.287 -9.008 -4.281 1 98.38 255 TYR A CA 1
ATOM 2036 C C . TYR A 1 255 ? 2.715 -7.883 -3.346 1 98.38 255 TYR A C 1
ATOM 2038 O O . TYR A 1 255 ? 3.91 -7.676 -3.125 1 98.38 255 TYR A O 1
ATOM 2046 N N . GLN A 1 256 ? 1.751 -7.215 -2.764 1 97.44 256 GLN A N 1
ATOM 2047 C CA . GLN A 1 256 ? 2.045 -6.121 -1.848 1 97.44 256 GLN A CA 1
ATOM 2048 C C . GLN A 1 256 ? 2.793 -6.621 -0.615 1 97.44 256 GLN A C 1
ATOM 2050 O O . GLN A 1 256 ? 3.715 -5.957 -0.131 1 97.44 256 GLN A O 1
ATOM 2055 N N . ALA A 1 257 ? 2.445 -7.73 -0.131 1 98.25 257 ALA A N 1
ATOM 2056 C CA . ALA A 1 257 ? 3.135 -8.305 1.021 1 98.25 257 ALA A CA 1
ATOM 2057 C C . ALA A 1 257 ? 4.59 -8.625 0.689 1 98.25 257 ALA A C 1
ATOM 2059 O O . ALA A 1 257 ? 5.492 -8.336 1.48 1 98.25 257 ALA A O 1
ATOM 2060 N N . ALA A 1 258 ? 4.805 -9.172 -0.485 1 98.12 258 ALA A N 1
ATOM 2061 C CA . ALA A 1 258 ? 6.145 -9.578 -0.904 1 98.12 258 ALA A CA 1
ATOM 2062 C C . ALA A 1 258 ? 7.086 -8.383 -0.977 1 98.12 258 ALA A C 1
ATOM 2064 O O . ALA A 1 258 ? 8.297 -8.523 -0.781 1 98.12 258 ALA A O 1
ATOM 2065 N N . LEU A 1 259 ? 6.516 -7.242 -1.238 1 96.75 259 LEU A N 1
ATOM 2066 C CA . LEU A 1 259 ? 7.316 -6.031 -1.356 1 96.75 259 LEU A CA 1
ATOM 2067 C C . LEU A 1 259 ? 7.754 -5.531 0.016 1 96.75 259 LEU A C 1
ATOM 2069 O O . LEU A 1 259 ? 8.648 -4.695 0.12 1 96.75 259 LEU A O 1
ATOM 2073 N N . ARG A 1 260 ? 7.18 -6.07 1.137 1 96.25 260 ARG A N 1
ATOM 2074 C CA . ARG A 1 260 ? 7.328 -5.418 2.436 1 96.25 260 ARG A CA 1
ATOM 2075 C C . ARG A 1 260 ? 7.938 -6.371 3.457 1 96.25 260 ARG A C 1
ATOM 2077 O O . ARG A 1 260 ? 8.102 -6.016 4.625 1 96.25 260 ARG A O 1
ATOM 2084 N N . ILE A 1 261 ? 8.281 -7.566 2.992 1 97.19 261 ILE A N 1
ATOM 2085 C CA . ILE A 1 261 ? 8.797 -8.578 3.912 1 97.19 261 ILE A CA 1
ATOM 2086 C C . ILE A 1 261 ? 10.188 -9.016 3.471 1 97.19 261 ILE A C 1
ATOM 2088 O O . ILE A 1 261 ? 10.453 -9.164 2.275 1 97.19 261 ILE A O 1
ATOM 2092 N N . LYS A 1 262 ? 11.078 -9.18 4.441 1 95.44 262 LYS A N 1
ATOM 2093 C CA . LYS A 1 262 ? 12.383 -9.75 4.125 1 95.44 262 LYS A CA 1
ATOM 2094 C C . LYS A 1 262 ? 12.234 -11.07 3.371 1 95.44 262 LYS A C 1
ATOM 2096 O O . LYS A 1 262 ? 11.578 -11.992 3.848 1 95.44 262 LYS A O 1
ATOM 2101 N N . PRO A 1 263 ? 12.875 -11.188 2.301 1 95.31 263 PRO A N 1
ATOM 2102 C CA . PRO A 1 263 ? 12.617 -12.344 1.433 1 95.31 263 PRO A CA 1
ATOM 2103 C C . PRO A 1 263 ? 13.359 -13.594 1.893 1 95.31 263 PRO A C 1
ATOM 2105 O O . PRO A 1 263 ? 14.406 -13.5 2.539 1 95.31 263 PRO A O 1
ATOM 2108 N N . VAL A 1 264 ? 12.75 -14.688 1.628 1 96.56 264 VAL A N 1
ATOM 2109 C CA . VAL A 1 264 ? 13.344 -16.016 1.59 1 96.56 264 VAL A CA 1
ATOM 2110 C C . VAL A 1 264 ? 13.359 -16.547 0.154 1 96.56 264 VAL A C 1
ATOM 2112 O O . VAL A 1 264 ? 12.398 -16.344 -0.594 1 96.56 264 VAL A O 1
ATOM 2115 N N . TRP A 1 265 ? 14.453 -17.188 -0.209 1 95.75 265 TRP A N 1
ATOM 2116 C CA . TRP A 1 265 ? 14.617 -17.438 -1.638 1 95.75 265 TRP A CA 1
ATOM 2117 C C . TRP A 1 265 ? 13.68 -18.547 -2.111 1 95.75 265 TRP A C 1
ATOM 2119 O O . TRP A 1 265 ? 13.305 -18.594 -3.287 1 95.75 265 TRP A O 1
ATOM 2129 N N . LEU A 1 266 ? 13.297 -19.406 -1.193 1 96.31 266 LEU A N 1
ATOM 2130 C CA . LEU A 1 266 ? 12.312 -20.422 -1.55 1 96.31 266 LEU A CA 1
ATOM 2131 C C . LEU A 1 266 ? 10.938 -19.797 -1.742 1 96.31 266 LEU A C 1
ATOM 2133 O O . LEU A 1 266 ? 10.289 -19.391 -0.771 1 96.31 266 LEU A O 1
ATOM 2137 N N . ASP A 1 267 ? 10.445 -19.812 -2.961 1 96.94 267 ASP A N 1
ATOM 2138 C CA . ASP A 1 267 ? 9.336 -18.953 -3.342 1 96.94 267 ASP A CA 1
ATOM 2139 C C . ASP A 1 267 ? 8.031 -19.422 -2.689 1 96.94 267 ASP A C 1
ATOM 2141 O O . ASP A 1 267 ? 7.211 -18.594 -2.273 1 96.94 267 ASP A O 1
ATOM 2145 N N . ASP A 1 268 ? 7.848 -20.766 -2.654 1 96.75 268 ASP A N 1
ATOM 2146 C CA . ASP A 1 268 ? 6.59 -21.266 -2.102 1 96.75 268 ASP A CA 1
ATOM 2147 C C . ASP A 1 268 ? 6.504 -20.984 -0.602 1 96.75 268 ASP A C 1
ATOM 2149 O O . ASP A 1 268 ? 5.457 -20.562 -0.104 1 96.75 268 ASP A O 1
ATOM 2153 N N . ILE A 1 269 ? 7.641 -21.125 0.09 1 97.81 269 ILE A N 1
ATOM 2154 C CA . ILE A 1 269 ? 7.691 -20.812 1.511 1 97.81 269 ILE A CA 1
ATOM 2155 C C . ILE A 1 269 ? 7.492 -19.297 1.703 1 97.81 269 ILE A C 1
ATOM 2157 O O . ILE A 1 269 ? 6.719 -18.875 2.562 1 97.81 269 ILE A O 1
ATOM 2161 N N . PHE A 1 270 ? 8.18 -18.531 0.937 1 98.19 270 PHE A N 1
ATOM 2162 C CA . PHE A 1 270 ? 8.141 -17.094 1.077 1 98.19 270 PHE A CA 1
ATOM 2163 C C . PHE A 1 270 ? 6.73 -16.562 0.828 1 98.19 270 PHE A C 1
ATOM 2165 O O . PHE A 1 270 ? 6.188 -15.812 1.648 1 98.19 270 PHE A O 1
ATOM 2172 N N . ILE A 1 271 ? 6.074 -16.969 -0.268 1 98.56 271 ILE A N 1
ATOM 2173 C CA . ILE A 1 271 ? 4.797 -16.406 -0.688 1 98.56 271 ILE A CA 1
ATOM 2174 C C . ILE A 1 271 ? 3.672 -16.969 0.175 1 98.56 271 ILE A C 1
ATOM 2176 O O . ILE A 1 271 ? 2.893 -16.203 0.762 1 98.56 271 ILE A O 1
ATOM 2180 N N . THR A 1 272 ? 3.605 -18.297 0.307 1 98.56 272 THR A N 1
ATOM 2181 C CA . THR A 1 272 ? 2.424 -18.906 0.91 1 98.56 272 THR A CA 1
ATOM 2182 C C . THR A 1 272 ? 2.609 -19.078 2.416 1 98.56 272 THR A C 1
ATOM 2184 O O . THR A 1 272 ? 1.633 -19.094 3.168 1 98.56 272 THR A O 1
ATOM 2187 N N . GLY A 1 273 ? 3.826 -19.141 2.854 1 98.38 273 GLY A N 1
ATOM 2188 C CA . GLY A 1 273 ? 4.074 -19.391 4.266 1 98.38 273 GLY A CA 1
ATOM 2189 C C . GLY A 1 273 ? 4.383 -18.125 5.047 1 98.38 273 GLY A C 1
ATOM 2190 O O . GLY A 1 273 ? 4.121 -18.047 6.246 1 98.38 273 GLY A O 1
ATOM 2191 N N . ILE A 1 274 ? 4.941 -17.156 4.402 1 98.31 274 ILE A N 1
ATOM 2192 C CA . ILE A 1 274 ? 5.426 -15.984 5.117 1 98.31 274 ILE A CA 1
ATOM 2193 C C . ILE A 1 274 ? 4.586 -14.766 4.734 1 98.31 274 ILE A C 1
ATOM 2195 O O . ILE A 1 274 ? 4.047 -14.078 5.605 1 98.31 274 ILE A O 1
ATOM 2199 N N . CYS A 1 275 ? 4.371 -14.5 3.484 1 98.56 275 CYS A N 1
ATOM 2200 C CA . CYS A 1 275 ? 3.631 -13.336 3.023 1 98.56 275 CYS A CA 1
ATOM 2201 C C . CYS A 1 275 ? 2.143 -13.484 3.324 1 98.56 275 CYS A C 1
ATOM 2203 O O . CYS A 1 275 ? 1.509 -12.547 3.812 1 98.56 275 CYS A O 1
ATOM 2205 N N . ALA A 1 276 ? 1.58 -14.648 3.068 1 98.69 276 ALA A N 1
ATOM 2206 C CA . ALA A 1 276 ? 0.138 -14.867 3.131 1 98.69 276 ALA A CA 1
ATOM 2207 C C . ALA A 1 276 ? -0.403 -14.57 4.527 1 98.69 276 ALA A C 1
ATOM 2209 O O . ALA A 1 276 ? -1.387 -13.844 4.676 1 98.69 276 ALA A O 1
ATOM 2210 N N . PRO A 1 277 ? 0.261 -15.023 5.582 1 98 277 PRO A N 1
ATOM 2211 C CA . PRO A 1 277 ? -0.266 -14.742 6.918 1 98 277 PRO A CA 1
ATOM 2212 C C . PRO A 1 277 ? -0.243 -13.25 7.258 1 98 277 PRO A C 1
ATOM 2214 O O . PRO A 1 277 ? -1.098 -12.773 8.008 1 98 277 PRO A O 1
ATOM 2217 N N . ARG A 1 278 ? 0.616 -12.539 6.703 1 97.62 278 ARG A N 1
ATOM 2218 C CA . ARG A 1 278 ? 0.748 -11.117 7.027 1 97.62 278 ARG A CA 1
ATOM 2219 C C . ARG A 1 278 ? -0.434 -10.32 6.484 1 97.62 278 ARG A C 1
ATOM 2221 O O . ARG A 1 278 ? -0.734 -9.234 6.98 1 97.62 278 ARG A O 1
ATOM 2228 N N . VAL A 1 279 ? -1.063 -10.844 5.496 1 98.19 279 VAL A N 1
ATOM 2229 C CA . VAL A 1 279 ? -2.221 -10.164 4.918 1 98.19 279 VAL A CA 1
ATOM 2230 C C . VAL A 1 279 ? -3.479 -11 5.152 1 98.19 279 VAL A C 1
ATOM 2232 O O . VAL A 1 279 ? -4.473 -10.852 4.438 1 98.19 279 VAL A O 1
ATOM 2235 N N . ASN A 1 280 ? -3.396 -11.906 6.059 1 97.06 280 ASN A N 1
ATOM 2236 C CA . ASN A 1 280 ? -4.523 -12.688 6.555 1 97.06 280 ASN A CA 1
ATOM 2237 C C . ASN A 1 280 ? -5.188 -13.492 5.438 1 97.06 280 ASN A C 1
ATOM 2239 O O . ASN A 1 280 ? -6.414 -13.516 5.328 1 97.06 280 ASN A O 1
ATOM 2243 N N . VAL A 1 281 ? -4.402 -14.078 4.598 1 98.06 281 VAL A N 1
ATOM 2244 C CA . VAL A 1 281 ? -4.887 -14.961 3.543 1 98.06 281 VAL A CA 1
ATOM 2245 C C . VAL A 1 281 ? -4.73 -16.422 3.979 1 98.06 281 VAL A C 1
ATOM 2247 O O . VAL A 1 281 ? -3.615 -16.875 4.234 1 98.06 281 VAL A O 1
ATOM 2250 N N . PRO A 1 282 ? -5.773 -17.125 4.051 1 97.81 282 PRO A N 1
ATOM 2251 C CA . PRO A 1 282 ? -5.668 -18.516 4.508 1 97.81 282 PRO A CA 1
ATOM 2252 C C . PRO A 1 282 ? -5.141 -19.453 3.424 1 97.81 282 PRO A C 1
ATOM 2254 O O . PRO A 1 282 ? -5.316 -19.188 2.23 1 97.81 282 PRO A O 1
ATOM 2257 N N . LEU A 1 283 ? -4.516 -20.469 3.926 1 97.69 283 LEU A N 1
ATOM 2258 C CA . LEU A 1 283 ? -4.062 -21.578 3.084 1 97.69 283 LEU A CA 1
ATOM 2259 C C . LEU A 1 283 ? -5.039 -22.75 3.146 1 97.69 283 LEU A C 1
ATOM 2261 O O . LEU A 1 283 ? -5.273 -23.297 4.219 1 97.69 283 LEU A O 1
ATOM 2265 N N . LEU A 1 284 ? -5.598 -23.047 1.974 1 97.38 284 LEU A N 1
ATOM 2266 C CA . LEU A 1 284 ? -6.598 -24.094 1.89 1 97.38 284 LEU A CA 1
ATOM 2267 C C . LEU A 1 284 ? -6.062 -25.297 1.104 1 97.38 284 LEU A C 1
ATOM 2269 O O . LEU A 1 284 ? -5.062 -25.172 0.394 1 97.38 284 LEU A O 1
ATOM 2273 N N . SER A 1 285 ? -6.703 -26.391 1.342 1 94.62 285 SER A N 1
ATOM 2274 C CA . SER A 1 285 ? -6.402 -27.609 0.592 1 94.62 285 SER A CA 1
ATOM 2275 C C . SER A 1 285 ? -7.676 -28.266 0.077 1 94.62 285 SER A C 1
ATOM 2277 O O . SER A 1 285 ? -8.758 -28.031 0.607 1 94.62 285 SER A O 1
ATOM 2279 N N . ASP A 1 286 ? -7.527 -28.969 -0.977 1 94.94 286 ASP A N 1
ATOM 2280 C CA . ASP A 1 286 ? -8.602 -29.75 -1.576 1 94.94 286 ASP A CA 1
ATOM 2281 C C . ASP A 1 286 ? -8.055 -30.969 -2.309 1 94.94 286 ASP A C 1
ATOM 2283 O O . ASP A 1 286 ? -7.09 -30.859 -3.072 1 94.94 286 ASP A O 1
ATOM 2287 N N . PRO A 1 287 ? -8.641 -32.125 -2.068 1 92.94 287 PRO A N 1
ATOM 2288 C CA . PRO A 1 287 ? -8.148 -33.344 -2.721 1 92.94 287 PRO A CA 1
ATOM 2289 C C . PRO A 1 287 ? -8.219 -33.25 -4.242 1 92.94 287 PRO A C 1
ATOM 2291 O O . PRO A 1 287 ? -7.48 -33.969 -4.938 1 92.94 287 PRO A O 1
ATOM 2294 N N . ASP A 1 288 ? -9.047 -32.406 -4.734 1 93 288 ASP A N 1
ATOM 2295 C CA . ASP A 1 288 ? -9.227 -32.312 -6.18 1 93 288 ASP A CA 1
ATOM 2296 C C . ASP A 1 288 ? -8.312 -31.234 -6.785 1 93 288 ASP A C 1
ATOM 2298 O O . ASP A 1 288 ? -8.266 -31.062 -8.008 1 93 288 ASP A O 1
ATOM 2302 N N . PHE A 1 289 ? -7.605 -30.547 -5.953 1 94.25 289 PHE A N 1
ATOM 2303 C CA . PHE A 1 289 ? -6.676 -29.531 -6.449 1 94.25 289 PHE A CA 1
ATOM 2304 C C . PHE A 1 289 ? -5.25 -30.078 -6.473 1 94.25 289 PHE A C 1
ATOM 2306 O O . PHE A 1 289 ? -4.418 -29.688 -5.648 1 94.25 289 PHE A O 1
ATOM 2313 N N . VAL A 1 290 ? -5.004 -30.938 -7.309 1 85.25 290 VAL A N 1
ATOM 2314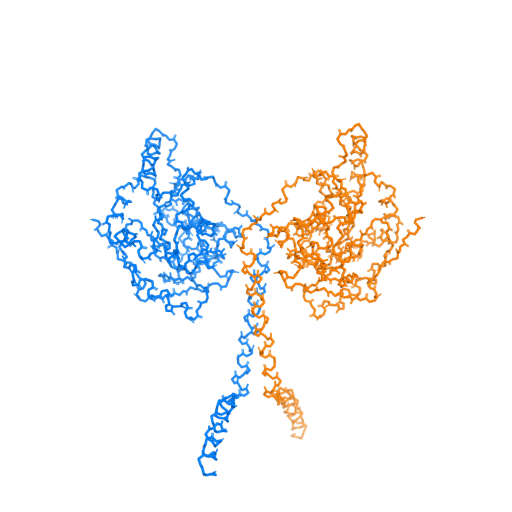 C CA . VAL A 1 290 ? -3.754 -31.672 -7.41 1 85.25 290 VAL A CA 1
ATOM 2315 C C . VAL A 1 290 ? -3.307 -31.75 -8.867 1 85.25 290 VAL A C 1
ATOM 2317 O O . VAL A 1 290 ? -4.109 -31.531 -9.781 1 85.25 290 VAL A O 1
ATOM 2320 N N . PHE A 1 291 ? -1.987 -31.875 -8.961 1 79.5 291 PHE A N 1
ATOM 2321 C CA . PHE A 1 291 ? -1.465 -32.125 -10.297 1 79.5 291 PHE A CA 1
ATOM 2322 C C . PHE A 1 291 ? -0.917 -33.531 -10.422 1 79.5 291 PHE A C 1
ATOM 2324 O O . PHE A 1 291 ? -0.812 -34.25 -9.422 1 79.5 291 PHE A O 1
ATOM 2331 N N . LYS A 1 292 ? -0.881 -33.969 -11.633 1 76.12 292 LYS A N 1
ATOM 2332 C CA . LYS A 1 292 ? -0.224 -35.219 -11.93 1 76.12 292 LYS A CA 1
ATOM 2333 C C . LYS A 1 292 ? 1.135 -35 -12.586 1 76.12 292 LYS A C 1
ATOM 2335 O O . LYS A 1 292 ? 1.29 -34.094 -13.414 1 76.12 292 LYS A O 1
ATOM 2340 N N . HIS A 1 293 ? 2.131 -35.688 -11.922 1 70.94 293 HIS A N 1
ATOM 2341 C CA . HIS A 1 293 ? 3.451 -35.625 -12.531 1 70.94 293 HIS A CA 1
ATOM 2342 C C . HIS A 1 293 ? 3.436 -36.188 -13.953 1 70.94 293 HIS A C 1
ATOM 2344 O O . HIS A 1 293 ? 2.729 -37.156 -14.234 1 70.94 293 HIS A O 1
ATOM 2350 N N . LYS A 1 294 ? 3.74 -35.25 -14.953 1 61.16 294 LYS A N 1
ATOM 2351 C CA . LYS A 1 294 ? 3.766 -35.719 -16.328 1 61.16 294 LYS A CA 1
ATOM 2352 C C . LYS A 1 294 ? 5.098 -36.406 -16.656 1 61.16 294 LYS A C 1
ATOM 2354 O O . LYS A 1 294 ? 6.164 -35.844 -16.359 1 61.16 294 LYS A O 1
ATOM 2359 N N . VAL A 1 295 ? 5.094 -37.75 -16.734 1 53.53 295 VAL A N 1
ATOM 2360 C CA . VAL A 1 295 ? 6.184 -38.281 -17.531 1 53.53 295 VAL A CA 1
ATOM 2361 C C . VAL A 1 295 ? 6.055 -37.812 -18.984 1 53.53 295 VAL A C 1
ATOM 2363 O O . VAL A 1 295 ? 5.043 -38.094 -19.641 1 53.53 295 VAL A O 1
ATOM 2366 N N . TRP A 1 296 ? 6.684 -36.625 -19.297 1 45.25 296 TRP A N 1
ATOM 2367 C CA . TRP A 1 296 ? 6.629 -36.312 -20.719 1 45.25 296 TRP A CA 1
ATOM 2368 C C . TRP A 1 296 ? 6.973 -37.562 -21.547 1 45.25 296 TRP A C 1
ATOM 2370 O O . TRP A 1 296 ? 7.73 -38.406 -21.109 1 45.25 296 TRP A O 1
ATOM 2380 N N . MET B 1 1 ? -16.953 -20.188 61.469 1 38.19 1 MET B N 1
ATOM 2381 C CA . MET B 1 1 ? -17.922 -20.734 60.531 1 38.19 1 MET B CA 1
ATOM 2382 C C . MET B 1 1 ? -18.781 -19.625 59.938 1 38.19 1 MET B C 1
ATOM 2384 O O . MET B 1 1 ? -19.188 -19.703 58.781 1 38.19 1 MET B O 1
ATOM 2388 N N . GLU B 1 2 ? -19.016 -18.5 60.75 1 42.69 2 GLU B N 1
ATOM 2389 C CA . GLU B 1 2 ? -19.906 -17.438 60.312 1 42.69 2 GLU B CA 1
ATOM 2390 C C . GLU B 1 2 ? -19.172 -16.484 59.344 1 42.69 2 GLU B C 1
ATOM 2392 O O . GLU B 1 2 ? -19.75 -15.984 58.375 1 42.69 2 GLU B O 1
ATOM 2397 N N . LEU B 1 3 ? -17.875 -16.125 59.594 1 45.41 3 LEU B N 1
ATOM 2398 C CA . LEU B 1 3 ? -17.172 -15.148 58.781 1 45.41 3 LEU B CA 1
ATOM 2399 C C . LEU B 1 3 ? -16.859 -15.734 57.406 1 45.41 3 LEU B C 1
ATOM 2401 O O . LEU B 1 3 ? -16.719 -15 56.438 1 45.41 3 LEU B O 1
ATOM 2405 N N . GLU B 1 4 ? -16.609 -17.047 57.281 1 44.25 4 GLU B N 1
ATOM 2406 C CA . GLU B 1 4 ? -16.312 -17.625 55.969 1 44.25 4 GLU B CA 1
ATOM 2407 C C . GLU B 1 4 ? -17.547 -17.609 55.062 1 44.25 4 GLU B C 1
ATOM 2409 O O . GLU B 1 4 ? -17.438 -17.531 53.844 1 44.25 4 GLU B O 1
ATOM 2414 N N . GLU B 1 5 ? -18.75 -17.688 55.656 1 42.59 5 GLU B N 1
ATOM 2415 C CA . GLU B 1 5 ? -19.953 -17.688 54.812 1 42.59 5 GLU B CA 1
ATOM 2416 C C . GLU B 1 5 ? -20.219 -16.281 54.25 1 42.59 5 GLU B C 1
ATOM 2418 O O . GLU B 1 5 ? -20.688 -16.141 53.125 1 42.59 5 GLU B O 1
ATOM 2423 N N . ALA B 1 6 ? -19.906 -15.18 55.031 1 45.56 6 ALA B N 1
ATOM 2424 C CA . ALA B 1 6 ? -20.156 -13.852 54.469 1 45.56 6 ALA B CA 1
ATOM 2425 C C . ALA B 1 6 ? -19.203 -13.547 53.312 1 45.56 6 ALA B C 1
ATOM 2427 O O . ALA B 1 6 ? -19.609 -12.93 52.344 1 45.56 6 ALA B O 1
ATOM 2428 N N . GLU B 1 7 ? -17.953 -14 53.438 1 43.12 7 GLU B N 1
ATOM 2429 C CA . GLU B 1 7 ? -17.047 -13.719 52.344 1 43.12 7 GLU B CA 1
ATOM 2430 C C . GLU B 1 7 ? -17.406 -14.531 51.094 1 43.12 7 GLU B C 1
ATOM 2432 O O . GLU B 1 7 ? -17.234 -14.062 49.969 1 43.12 7 GLU B O 1
ATOM 2437 N N . GLN B 1 8 ? -17.953 -15.781 51.344 1 43.41 8 GLN B N 1
ATOM 2438 C CA . GLN B 1 8 ? -18.375 -16.516 50.156 1 43.41 8 GLN B CA 1
ATOM 2439 C C . GLN B 1 8 ? -19.625 -15.883 49.531 1 43.41 8 GLN B C 1
ATOM 2441 O O . GLN B 1 8 ? -19.844 -15.984 48.312 1 43.41 8 GLN B O 1
ATOM 2446 N N . GLY B 1 9 ? -20.484 -15.234 50.406 1 40.41 9 GLY B N 1
ATOM 2447 C CA . GLY B 1 9 ? -21.672 -14.594 49.844 1 40.41 9 GLY B CA 1
ATOM 2448 C C . GLY B 1 9 ? -21.359 -13.359 49.031 1 40.41 9 GLY B C 1
ATOM 2449 O O . GLY B 1 9 ? -22.047 -13.094 48.031 1 40.41 9 GLY B O 1
ATOM 2450 N N . GLU B 1 10 ? -20.406 -12.555 49.531 1 42 10 GLU B N 1
ATOM 2451 C CA . GLU B 1 10 ? -20.062 -11.367 48.75 1 42 10 GLU B CA 1
ATOM 2452 C C . GLU B 1 10 ? -19.328 -11.75 47.469 1 42 10 GLU B C 1
ATOM 2454 O O . GLU B 1 10 ? -19.453 -11.062 46.469 1 42 10 GL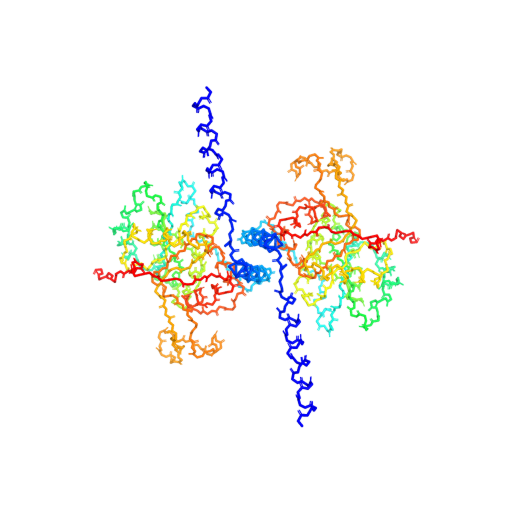U B O 1
ATOM 2459 N N . VAL B 1 11 ? -18.438 -12.82 47.5 1 40.19 11 VAL B N 1
ATOM 2460 C CA . VAL B 1 11 ? -17.781 -13.219 46.25 1 40.19 11 VAL B CA 1
ATOM 2461 C C . VAL B 1 11 ? -18.828 -13.742 45.25 1 40.19 11 VAL B C 1
ATOM 2463 O O . VAL B 1 11 ? -18.734 -13.508 44.062 1 40.19 11 VAL B O 1
ATOM 2466 N N . ASN B 1 12 ? -19.844 -14.516 45.812 1 38.28 12 ASN B N 1
ATOM 2467 C CA . ASN B 1 12 ? -20.859 -14.977 44.875 1 38.28 12 ASN B CA 1
ATOM 2468 C C . ASN B 1 12 ? -21.688 -13.82 44.344 1 38.28 12 ASN B C 1
ATOM 2470 O O . ASN B 1 12 ? -22.156 -13.859 43.188 1 38.28 12 ASN B O 1
ATOM 2474 N N . LYS B 1 13 ? -21.953 -12.758 45.156 1 41.47 13 LYS B N 1
ATOM 2475 C CA . LYS B 1 13 ? -22.719 -11.641 44.594 1 41.47 13 LYS B CA 1
ATOM 2476 C C . LYS B 1 13 ? -21.891 -10.844 43.594 1 41.47 13 LYS B C 1
ATOM 2478 O O . LYS B 1 13 ? -22.438 -10.336 42.625 1 41.47 13 LYS B O 1
ATOM 2483 N N . SER B 1 14 ? -20.531 -10.656 43.969 1 38.19 14 SER B N 1
ATOM 2484 C CA . SER B 1 14 ? -19.703 -9.891 43.031 1 38.19 14 SER B CA 1
ATOM 2485 C C . SER B 1 14 ? -19.453 -10.656 41.75 1 38.19 14 SER B C 1
ATOM 2487 O O . SER B 1 14 ? -19.344 -10.062 40.656 1 38.19 14 SER B O 1
ATOM 2489 N N . LEU B 1 15 ? -19.234 -12.031 41.844 1 37.75 15 LEU B N 1
ATOM 2490 C CA . LEU B 1 15 ? -19.156 -12.805 40.625 1 37.75 15 LEU B CA 1
ATOM 2491 C C . LEU B 1 15 ? -20.484 -12.812 39.906 1 37.75 15 LEU B C 1
ATOM 2493 O O . LEU B 1 15 ? -20.531 -12.883 38.656 1 37.75 15 LEU B O 1
ATOM 2497 N N . ILE B 1 16 ? -21.609 -12.82 40.719 1 37.16 16 ILE B N 1
ATOM 2498 C CA . ILE B 1 16 ? -22.906 -12.805 40.062 1 37.16 16 ILE B CA 1
ATOM 2499 C C . ILE B 1 16 ? -23.125 -11.453 39.375 1 37.16 16 ILE B C 1
ATOM 2501 O O . ILE B 1 16 ? -23.672 -11.375 38.281 1 37.16 16 ILE B O 1
ATOM 2505 N N . SER B 1 17 ? -22.641 -10.289 40.156 1 35.72 17 SER B N 1
ATOM 2506 C CA . SER B 1 17 ? -22.984 -8.984 39.594 1 35.72 17 SER B CA 1
ATOM 2507 C C . SER B 1 17 ? -22.219 -8.711 38.312 1 35.72 17 SER B C 1
ATOM 2509 O O . SER B 1 17 ? -22.734 -8.086 37.406 1 35.72 17 SER B O 1
ATOM 2511 N N . LYS B 1 18 ? -20.891 -8.93 38.281 1 37 18 LYS B N 1
ATOM 2512 C CA . LYS B 1 18 ? -20.203 -8.734 37 1 37 18 LYS B CA 1
ATOM 2513 C C . LYS B 1 18 ? -20.688 -9.742 35.969 1 37 18 LYS B C 1
ATOM 2515 O O . LYS B 1 18 ? -20.594 -9.492 34.75 1 37 18 LYS B O 1
ATOM 2520 N N . SER B 1 19 ? -20.969 -10.992 36.281 1 37.03 19 SER B N 1
ATOM 2521 C CA . SER B 1 19 ? -21.562 -12.07 35.5 1 37.03 19 SER B CA 1
ATOM 2522 C C . SER B 1 19 ? -22.969 -11.703 35.031 1 37.03 19 SER B C 1
ATOM 2524 O O . SER B 1 19 ? -23.359 -12.055 33.906 1 37.03 19 SER B O 1
ATOM 2526 N N . SER B 1 20 ? -23.859 -11.156 35.844 1 36.97 20 SER B N 1
ATOM 2527 C CA . SER B 1 20 ? -25.234 -10.805 35.531 1 36.97 20 SER B CA 1
ATOM 2528 C C . SER B 1 20 ? -25.297 -9.531 34.688 1 36.97 20 SER B C 1
ATOM 2530 O O . SER B 1 20 ? -26.344 -9.211 34.094 1 36.97 20 SER B O 1
ATOM 2532 N N . ILE B 1 21 ? -24.453 -8.547 35 1 36.28 21 ILE B N 1
ATOM 2533 C CA . ILE B 1 21 ? -24.391 -7.355 34.156 1 36.28 21 ILE B CA 1
ATOM 2534 C C . ILE B 1 21 ? -23.938 -7.734 32.75 1 36.28 21 ILE B C 1
ATOM 2536 O O . ILE B 1 21 ? -23.953 -6.902 31.828 1 36.28 21 ILE B O 1
ATOM 2540 N N . LEU B 1 22 ? -23.078 -8.664 32.562 1 40.56 22 LEU B N 1
ATOM 2541 C CA . LEU B 1 22 ? -22.922 -9.273 31.234 1 40.56 22 LEU B CA 1
ATOM 2542 C C . LEU B 1 22 ? -24.266 -9.672 30.641 1 40.56 22 LEU B C 1
ATOM 2544 O O . LEU B 1 22 ? -24.328 -10.398 29.656 1 40.56 22 LEU B O 1
ATOM 2548 N N . GLN B 1 23 ? -25.359 -9.719 31.438 1 43.56 23 GLN B N 1
ATOM 2549 C CA . GLN B 1 23 ? -26.766 -10.086 31.297 1 43.56 23 GLN B CA 1
ATOM 2550 C C . GLN B 1 23 ? -27.312 -9.688 29.938 1 43.56 23 GLN B C 1
ATOM 2552 O O . GLN B 1 23 ? -26.562 -9.195 29.078 1 43.56 23 GLN B O 1
ATOM 2557 N N . ILE B 1 24 ? -28.656 -8.836 30.062 1 44.91 24 ILE B N 1
ATOM 2558 C CA . ILE B 1 24 ? -29.719 -8.727 29.062 1 44.91 24 ILE B CA 1
ATOM 2559 C C . ILE B 1 24 ? -29.266 -7.816 27.922 1 44.91 24 ILE B C 1
ATOM 2561 O O . ILE B 1 24 ? -29.422 -6.594 28 1 44.91 24 ILE B O 1
ATOM 2565 N N . VAL B 1 25 ? -28.062 -7.719 27.641 1 56.56 25 VAL B N 1
ATOM 2566 C CA . VAL B 1 25 ? -27.969 -7.02 26.359 1 56.56 25 VAL B CA 1
ATOM 2567 C C . VAL B 1 25 ? -29.094 -7.484 25.438 1 56.56 25 VAL B C 1
ATOM 2569 O O . VAL B 1 25 ? -29.203 -8.68 25.141 1 56.56 25 VAL B O 1
ATOM 2572 N N . ASP B 1 26 ? -30.078 -6.609 25.438 1 75.94 26 ASP B N 1
ATOM 2573 C CA . ASP B 1 26 ? -31.219 -6.906 24.594 1 75.94 26 ASP B CA 1
ATOM 2574 C C . ASP B 1 26 ? -30.797 -7.273 23.172 1 75.94 26 ASP B C 1
ATOM 2576 O O . ASP B 1 26 ? -29.703 -6.895 22.734 1 75.94 26 ASP B O 1
ATOM 2580 N N . VAL B 1 27 ? -31.312 -8.32 22.828 1 80.19 27 VAL B N 1
ATOM 2581 C CA . VAL B 1 27 ? -31.141 -8.836 21.469 1 80.19 27 VAL B CA 1
ATOM 2582 C C . VAL B 1 27 ? -31.062 -7.672 20.484 1 80.19 27 VAL B C 1
ATOM 2584 O O . VAL B 1 27 ? -30.266 -7.707 19.531 1 80.19 27 VAL B O 1
ATOM 2587 N N . LYS B 1 28 ? -31.703 -6.645 20.922 1 82.94 28 LYS B N 1
ATOM 2588 C CA . LYS B 1 28 ? -31.734 -5.496 20.031 1 82.94 28 LYS B CA 1
ATOM 2589 C C . LYS B 1 28 ? -30.391 -4.773 20.016 1 82.94 28 LYS B C 1
ATOM 2591 O O . LYS B 1 28 ? -29.891 -4.402 18.953 1 82.94 28 LYS B O 1
ATOM 2596 N N . THR B 1 29 ? -29.797 -4.633 21.219 1 88.25 29 THR B N 1
ATOM 2597 C CA . THR B 1 29 ? -28.516 -3.953 21.328 1 88.25 29 THR B CA 1
ATOM 2598 C C . THR B 1 29 ? -27.406 -4.777 20.672 1 88.25 29 THR B C 1
ATOM 2600 O O . THR B 1 29 ? -26.547 -4.23 19.969 1 88.25 29 THR B O 1
ATOM 2603 N N . LEU B 1 30 ? -27.453 -5.988 20.859 1 88.69 30 LEU B N 1
ATOM 2604 C CA . LEU B 1 30 ? -26.438 -6.879 20.297 1 88.69 30 LEU B CA 1
ATOM 2605 C C . LEU B 1 30 ? -26.531 -6.918 18.781 1 88.69 30 LEU B C 1
ATOM 2607 O O . LEU B 1 30 ? -25.516 -6.988 18.094 1 88.69 30 LEU B O 1
ATOM 2611 N N . ARG B 1 31 ? -27.75 -6.863 18.281 1 89.12 31 ARG B N 1
ATOM 2612 C CA . ARG B 1 31 ? -27.938 -6.836 16.828 1 89.12 31 ARG B CA 1
ATOM 2613 C C . ARG B 1 31 ? -27.391 -5.543 16.234 1 89.12 31 ARG B C 1
ATOM 2615 O O . ARG B 1 31 ? -26.734 -5.57 15.188 1 89.12 31 ARG B O 1
ATOM 2622 N N . LYS B 1 32 ? -27.703 -4.477 16.922 1 90.69 32 LYS B N 1
ATOM 2623 C CA . LYS B 1 32 ? -27.188 -3.197 16.453 1 90.69 32 LYS B CA 1
ATOM 2624 C C . LYS B 1 32 ? -25.656 -3.189 16.469 1 90.69 32 LYS B C 1
ATOM 2626 O O . LYS B 1 32 ? -25.031 -2.674 15.547 1 90.69 32 LYS B O 1
ATOM 2631 N N . PHE B 1 33 ? -25.156 -3.766 17.469 1 91.56 33 PHE B N 1
ATOM 2632 C CA . PHE B 1 33 ? -23.703 -3.854 17.609 1 91.56 33 PHE B CA 1
ATOM 2633 C C . PHE B 1 33 ? -23.109 -4.723 16.5 1 91.56 33 PHE B C 1
ATOM 2635 O O . PHE B 1 33 ? -22.125 -4.348 15.875 1 91.56 33 PHE B O 1
ATOM 2642 N N . ALA B 1 34 ? -23.719 -5.777 16.234 1 90 34 ALA B N 1
ATOM 2643 C CA . ALA B 1 34 ? -23.266 -6.676 15.188 1 90 34 ALA B CA 1
ATOM 2644 C C . ALA B 1 34 ? -23.312 -5.996 13.82 1 90 34 ALA B C 1
ATOM 2646 O O . ALA B 1 34 ? -22.406 -6.156 13 1 90 34 ALA B O 1
ATOM 2647 N N . MET B 1 35 ? -24.297 -5.246 13.633 1 92 35 MET B N 1
ATOM 2648 C CA . MET B 1 35 ? -24.438 -4.531 12.367 1 92 35 MET B CA 1
ATOM 2649 C C . MET B 1 35 ? -23.344 -3.496 12.195 1 92 35 MET B C 1
ATOM 2651 O O . MET B 1 35 ? -22.797 -3.326 11.102 1 92 35 MET B O 1
ATOM 2655 N N . LYS B 1 36 ? -23.047 -2.883 13.289 1 92.81 36 LYS B N 1
ATOM 2656 C CA . LYS B 1 36 ? -21.969 -1.906 13.258 1 92.81 36 LYS B CA 1
ATOM 2657 C C . LYS B 1 36 ? -20.641 -2.574 12.938 1 92.81 36 LYS B C 1
ATOM 2659 O O . LYS B 1 36 ? -19.844 -2.035 12.164 1 92.81 36 LYS B O 1
ATOM 2664 N N . LEU B 1 37 ? -20.406 -3.68 13.469 1 93.38 37 LEU B N 1
ATOM 2665 C CA . LEU B 1 37 ? -19.172 -4.426 13.219 1 93.38 37 LEU B CA 1
ATOM 2666 C C . LEU B 1 37 ? -19.109 -4.898 11.773 1 93.38 37 LEU B C 1
ATOM 2668 O O . LEU B 1 37 ? -18.047 -4.859 11.156 1 93.38 37 LEU B O 1
ATOM 2672 N N . GLU B 1 38 ? -20.203 -5.297 11.281 1 93.56 38 GLU B N 1
ATOM 2673 C CA . GLU B 1 38 ? -20.25 -5.715 9.883 1 93.56 38 GLU B CA 1
ATOM 2674 C C . GLU B 1 38 ? -19.906 -4.562 8.953 1 93.56 38 GLU B C 1
ATOM 2676 O O . GLU B 1 38 ? -19.156 -4.734 7.988 1 93.56 38 GLU B O 1
ATOM 2681 N N . ALA B 1 39 ? -20.469 -3.492 9.273 1 93.81 39 ALA B N 1
ATOM 2682 C CA . ALA B 1 39 ? -20.172 -2.299 8.484 1 93.81 39 ALA B CA 1
ATOM 2683 C C . ALA B 1 39 ? -18.688 -1.943 8.555 1 93.81 39 ALA B C 1
ATOM 2685 O O . ALA B 1 39 ? -18.094 -1.547 7.555 1 93.81 39 ALA B O 1
ATOM 2686 N N . GLU B 1 40 ? -18.125 -2.072 9.695 1 94.31 40 GLU B N 1
ATOM 2687 C CA . GLU B 1 40 ? -16.719 -1.783 9.883 1 94.31 40 GLU B CA 1
ATOM 2688 C C . GLU B 1 40 ? -15.844 -2.76 9.102 1 94.31 40 GLU B C 1
ATOM 2690 O O . GLU B 1 40 ? -14.828 -2.365 8.516 1 94.31 40 GLU B O 1
ATOM 2695 N N . VAL B 1 41 ? -16.203 -3.951 9.117 1 94.75 41 VAL B N 1
ATOM 2696 C CA . VAL B 1 41 ? -15.477 -4.961 8.352 1 94.75 41 VAL B CA 1
ATOM 2697 C C . VAL B 1 41 ? -15.492 -4.602 6.867 1 94.75 41 VAL B C 1
ATOM 2699 O O . VAL B 1 41 ? -14.453 -4.648 6.203 1 94.75 41 VAL B O 1
ATOM 2702 N N . GLN B 1 42 ? -16.672 -4.234 6.398 1 95.06 42 GLN B N 1
ATOM 2703 C CA . GLN B 1 42 ? -16.797 -3.885 4.984 1 95.06 42 GLN B CA 1
ATOM 2704 C C . GLN B 1 42 ? -15.953 -2.652 4.648 1 95.06 42 GLN B C 1
ATOM 2706 O O . GLN B 1 42 ? -15.312 -2.6 3.6 1 95.06 42 GLN B O 1
ATOM 2711 N N . ALA B 1 43 ? -15.961 -1.735 5.5 1 95.25 43 ALA B N 1
ATOM 2712 C CA . ALA B 1 43 ? -15.164 -0.527 5.297 1 95.25 43 ALA B CA 1
ATOM 2713 C C . ALA B 1 43 ? -13.672 -0.855 5.223 1 95.25 43 ALA B C 1
ATOM 2715 O O . ALA B 1 43 ? -12.961 -0.34 4.359 1 95.25 43 ALA B O 1
ATOM 2716 N N . LYS B 1 44 ? -13.25 -1.652 6.102 1 95.69 44 LYS B N 1
ATOM 2717 C CA . LYS B 1 44 ? -11.836 -2.014 6.133 1 95.69 44 LYS B CA 1
ATOM 2718 C C . LYS B 1 44 ? -11.461 -2.855 4.914 1 95.69 44 LYS B C 1
ATOM 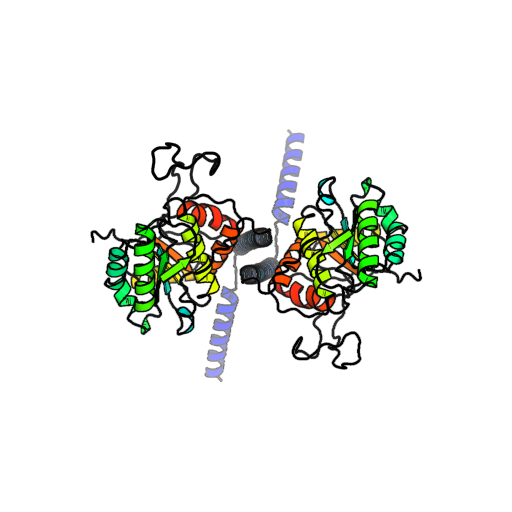2720 O O . LYS B 1 44 ? -10.352 -2.738 4.395 1 95.69 44 LYS B O 1
ATOM 2725 N N . LYS B 1 45 ? -12.344 -3.668 4.402 1 94.81 45 LYS B N 1
ATOM 2726 C CA . LYS B 1 45 ? -12.117 -4.41 3.168 1 94.81 45 LYS B CA 1
ATOM 2727 C C . LYS B 1 45 ? -11.914 -3.461 1.987 1 94.81 45 LYS B C 1
ATOM 2729 O O . LYS B 1 45 ? -11.039 -3.684 1.147 1 94.81 45 LYS B O 1
ATOM 2734 N N . SER B 1 46 ? -12.703 -2.457 1.964 1 95.94 46 SER B N 1
ATOM 2735 C CA . SER B 1 46 ? -12.594 -1.463 0.902 1 95.94 46 SER B CA 1
ATOM 2736 C C . SER B 1 46 ? -11.258 -0.733 0.958 1 95.94 46 SER B C 1
ATOM 2738 O O . SER B 1 46 ? -10.648 -0.471 -0.078 1 95.94 46 SER B O 1
ATOM 2740 N N . VAL B 1 47 ? -10.82 -0.438 2.154 1 97.25 47 VAL B N 1
ATOM 2741 C CA . VAL B 1 47 ? -9.539 0.241 2.334 1 97.25 47 VAL B CA 1
ATOM 2742 C C . VAL B 1 47 ? -8.406 -0.667 1.869 1 97.25 47 VAL B C 1
ATOM 2744 O O . VAL B 1 47 ? -7.488 -0.219 1.174 1 97.25 47 VAL B O 1
ATOM 2747 N N . ILE B 1 48 ? -8.461 -1.889 2.225 1 96.44 48 ILE B N 1
ATOM 2748 C CA . ILE B 1 48 ? -7.434 -2.848 1.833 1 96.44 48 ILE B CA 1
ATOM 2749 C C . ILE B 1 48 ? -7.398 -2.973 0.312 1 96.44 48 ILE B C 1
ATOM 2751 O O . ILE B 1 48 ? -6.328 -2.918 -0.297 1 96.44 48 ILE B O 1
ATOM 2755 N N . SER B 1 49 ? -8.578 -3.127 -0.314 1 94.19 49 SER B N 1
ATOM 2756 C CA . SER B 1 49 ? -8.664 -3.195 -1.77 1 94.19 49 SER B CA 1
ATOM 2757 C C . SER B 1 49 ? -8.047 -1.961 -2.418 1 94.19 49 SER B C 1
ATOM 2759 O O . SER B 1 49 ? -7.312 -2.072 -3.4 1 94.19 49 SER B O 1
ATOM 2761 N N . PHE B 1 50 ? -8.273 -0.867 -1.847 1 96.69 50 PHE B N 1
ATOM 2762 C CA . PHE B 1 50 ? -7.746 0.391 -2.361 1 96.69 50 PHE B CA 1
ATOM 2763 C C . PHE B 1 50 ? -6.23 0.439 -2.219 1 96.69 50 PHE B C 1
ATOM 2765 O O . PHE B 1 50 ? -5.527 0.813 -3.158 1 96.69 50 PHE B O 1
ATOM 2772 N N . LEU B 1 51 ? -5.723 0.046 -1.058 1 96.06 51 LEU B N 1
ATOM 2773 C CA . LEU B 1 51 ? -4.301 0.149 -0.747 1 96.06 51 LEU B CA 1
ATOM 2774 C C . LEU B 1 51 ? -3.486 -0.832 -1.586 1 96.06 51 LEU B C 1
ATOM 2776 O O . LEU B 1 51 ? -2.264 -0.71 -1.681 1 96.06 51 LEU B O 1
ATOM 2780 N N . THR B 1 52 ? -4.16 -1.776 -2.193 1 93.94 52 THR B N 1
ATOM 2781 C CA . THR B 1 52 ? -3.438 -2.766 -2.988 1 93.94 52 THR B CA 1
ATOM 2782 C C . THR B 1 52 ? -3.4 -2.355 -4.457 1 93.94 52 THR B C 1
ATOM 2784 O O . THR B 1 52 ? -2.744 -3.006 -5.273 1 93.94 52 THR B O 1
ATOM 2787 N N . GLN B 1 53 ? -4.07 -1.26 -4.789 1 91.25 53 GLN B N 1
ATOM 2788 C CA . GLN B 1 53 ? -3.994 -0.738 -6.148 1 91.25 53 GLN B CA 1
ATOM 2789 C C . GLN B 1 53 ? -2.609 -0.168 -6.441 1 91.25 53 GLN B C 1
ATOM 2791 O O . GLN B 1 53 ? -1.888 0.228 -5.527 1 91.25 53 GLN B O 1
ATOM 2796 N N . PRO B 1 54 ? -2.26 -0.125 -7.68 1 86.12 54 PRO B N 1
ATOM 2797 C CA . PRO B 1 54 ? -0.953 0.436 -8.031 1 86.12 54 PRO B CA 1
ATOM 2798 C C . PRO B 1 54 ? -0.849 1.928 -7.723 1 86.12 54 PRO B C 1
ATOM 2800 O O . PRO B 1 54 ? -1.846 2.65 -7.809 1 86.12 54 PRO B O 1
ATOM 2803 N N . VAL B 1 55 ? 0.33 2.338 -7.418 1 89.56 55 VAL B N 1
ATOM 2804 C CA . VAL B 1 55 ? 0.626 3.752 -7.215 1 89.56 55 VAL B CA 1
ATOM 2805 C C . VAL B 1 55 ? 0.549 4.492 -8.547 1 89.56 55 VAL B C 1
ATOM 2807 O O . VAL B 1 55 ? 1.105 4.039 -9.547 1 89.56 55 VAL B O 1
ATOM 2810 N N . MET B 1 56 ? -0.145 5.559 -8.531 1 89.38 56 MET B N 1
ATOM 2811 C CA . MET B 1 56 ? -0.353 6.348 -9.742 1 89.38 56 MET B CA 1
ATOM 2812 C C . MET B 1 56 ? 0.538 7.586 -9.742 1 89.38 56 MET B C 1
ATOM 2814 O O . MET B 1 56 ? 0.956 8.055 -10.805 1 89.38 56 MET B O 1
ATOM 2818 N N . ASN B 1 57 ? 0.718 8.117 -8.523 1 90.38 57 ASN B N 1
ATOM 2819 C CA . ASN B 1 57 ? 1.459 9.367 -8.352 1 90.38 57 ASN B CA 1
ATOM 2820 C C . ASN B 1 57 ? 2.711 9.156 -7.5 1 90.38 57 ASN B C 1
ATOM 2822 O O . ASN B 1 57 ? 2.725 9.5 -6.316 1 90.38 57 ASN B O 1
ATOM 2826 N N . HIS B 1 58 ? 3.781 8.75 -8.156 1 89.19 58 HIS B N 1
ATOM 2827 C CA . HIS B 1 58 ? 5.008 8.57 -7.395 1 89.19 58 HIS B CA 1
ATOM 2828 C C . HIS B 1 58 ? 5.559 9.914 -6.922 1 89.19 58 HIS B C 1
ATOM 2830 O O . HIS B 1 58 ? 5.562 10.891 -7.676 1 89.19 58 HIS B O 1
ATOM 2836 N N . HIS B 1 59 ? 5.816 10.086 -5.738 1 93.56 59 HIS B N 1
ATOM 2837 C CA . HIS B 1 59 ? 6.465 11.273 -5.195 1 93.56 59 HIS B CA 1
ATOM 2838 C C . HIS B 1 59 ? 7.977 11.086 -5.098 1 93.56 59 HIS B C 1
ATOM 2840 O O . HIS B 1 59 ? 8.531 11.016 -3.998 1 93.56 59 HIS B O 1
ATOM 2846 N N . ASN B 1 60 ? 8.602 11.07 -6.273 1 92.19 60 ASN B N 1
ATOM 2847 C CA . ASN B 1 60 ? 10.016 10.695 -6.348 1 92.19 60 ASN B CA 1
ATOM 2848 C C . ASN B 1 60 ? 10.914 11.93 -6.34 1 92.19 60 ASN B C 1
ATOM 2850 O O . ASN B 1 60 ? 11.805 12.047 -7.184 1 92.19 60 ASN B O 1
ATOM 2854 N N . TYR B 1 61 ? 10.758 12.758 -5.422 1 95.56 61 TYR B N 1
ATOM 2855 C CA . TYR B 1 61 ? 11.617 13.922 -5.27 1 95.56 61 TYR B CA 1
ATOM 2856 C C . TYR B 1 61 ? 12.758 13.633 -4.305 1 95.56 61 TYR B C 1
ATOM 2858 O O . TYR B 1 61 ? 12.578 12.93 -3.307 1 95.56 61 TYR B O 1
ATOM 2866 N N . VAL B 1 62 ? 13.867 14.211 -4.566 1 96.5 62 VAL B N 1
ATOM 2867 C CA . VAL B 1 62 ? 15.062 13.969 -3.768 1 96.5 62 VAL B CA 1
ATOM 2868 C C . VAL B 1 62 ? 15.148 15 -2.645 1 96.5 62 VAL B C 1
ATOM 2870 O O . VAL B 1 62 ? 14.844 16.172 -2.848 1 96.5 62 VAL B O 1
ATOM 2873 N N . TYR B 1 63 ? 15.664 14.562 -1.555 1 97.75 63 TYR B N 1
ATOM 2874 C CA . TYR B 1 63 ? 15.883 15.477 -0.44 1 97.75 63 TYR B CA 1
ATOM 2875 C C . TYR B 1 63 ? 17.172 16.266 -0.627 1 97.75 63 TYR B C 1
ATOM 2877 O O . TYR B 1 63 ? 18.25 15.68 -0.764 1 97.75 63 TYR B O 1
ATOM 2885 N N . ILE B 1 64 ? 17.016 17.5 -0.655 1 98.25 64 ILE B N 1
ATOM 2886 C CA . ILE B 1 64 ? 18.172 18.375 -0.622 1 98.25 64 ILE B CA 1
ATOM 2887 C C . ILE B 1 64 ? 18.641 18.562 0.82 1 98.25 64 ILE B C 1
ATOM 2889 O O . ILE B 1 64 ? 19.844 18.453 1.112 1 98.25 64 ILE B O 1
ATOM 2893 N N . HIS B 1 65 ? 17.781 18.859 1.717 1 98.5 65 HIS B N 1
ATOM 2894 C CA . HIS B 1 65 ? 17.969 18.859 3.164 1 98.5 65 HIS B CA 1
ATOM 2895 C C . HIS B 1 65 ? 17.016 17.891 3.842 1 98.5 65 HIS B C 1
ATOM 2897 O O . HIS B 1 65 ? 15.828 17.844 3.531 1 98.5 65 HIS B O 1
ATOM 2903 N N . ASN B 1 66 ? 17.562 17.031 4.688 1 98.44 66 ASN B N 1
ATOM 2904 C CA . ASN B 1 66 ? 16.781 15.977 5.336 1 98.44 66 ASN B CA 1
ATOM 2905 C C . ASN B 1 66 ? 17.297 15.68 6.742 1 98.44 66 ASN B C 1
ATOM 2907 O O . ASN B 1 66 ? 18.203 14.867 6.91 1 98.44 66 ASN B O 1
ATOM 2911 N N . PRO B 1 67 ? 16.75 16.359 7.703 1 96.94 67 PRO B N 1
ATOM 2912 C CA . PRO B 1 67 ? 17.109 15.977 9.07 1 96.94 67 PRO B CA 1
ATOM 2913 C C . PRO B 1 67 ? 16.406 14.703 9.531 1 96.94 67 PRO B C 1
ATOM 2915 O O . PRO B 1 67 ? 15.586 14.75 10.445 1 96.94 67 PRO B O 1
ATOM 2918 N N . SER B 1 68 ? 16.828 13.578 9.055 1 94.94 68 SER B N 1
ATOM 2919 C CA . SER B 1 68 ? 16.109 12.312 9.141 1 94.94 68 SER B CA 1
ATOM 2920 C C . SER B 1 68 ? 16.203 11.711 10.539 1 94.94 68 SER B C 1
ATOM 2922 O O . SER B 1 68 ? 15.422 10.828 10.891 1 94.94 68 SER B O 1
ATOM 2924 N N . ASN B 1 69 ? 17.047 12.188 11.422 1 93.81 69 ASN B N 1
ATOM 2925 C CA . ASN B 1 69 ? 17.266 11.555 12.711 1 93.81 69 ASN B CA 1
ATOM 2926 C C . ASN B 1 69 ? 16.594 12.328 13.844 1 93.81 69 ASN B C 1
ATOM 2928 O O . ASN B 1 69 ? 16.719 11.953 15.016 1 93.81 69 ASN B O 1
ATOM 2932 N N . VAL B 1 70 ? 15.867 13.312 13.531 1 93.75 70 VAL B N 1
ATOM 2933 C CA . VAL B 1 70 ? 15.375 14.227 14.562 1 93.75 70 VAL B CA 1
ATOM 2934 C C . VAL B 1 70 ? 14.336 13.516 15.422 1 93.75 70 VAL B C 1
ATOM 2936 O O . VAL B 1 70 ? 14.125 13.883 16.578 1 93.75 70 VAL B O 1
ATOM 2939 N N . CYS B 1 71 ? 13.719 12.555 14.867 1 93.31 71 CYS B N 1
ATOM 2940 C CA . CYS B 1 71 ? 12.664 11.883 15.617 1 93.31 71 CYS B CA 1
ATOM 2941 C C . CYS B 1 71 ? 13.195 10.617 16.297 1 93.31 71 CYS B C 1
ATOM 2943 O O . CYS B 1 71 ? 12.453 9.93 17 1 93.31 71 CYS B O 1
ATOM 2945 N N . THR B 1 72 ? 14.305 10.148 16.094 1 85.69 72 THR B N 1
ATOM 2946 C CA . THR B 1 72 ? 14.82 8.883 16.609 1 85.69 72 THR B CA 1
ATOM 2947 C C . THR B 1 72 ? 15.57 9.109 17.922 1 85.69 72 THR B C 1
ATOM 2949 O O . THR B 1 72 ? 15.844 8.156 18.656 1 85.69 72 THR B O 1
ATOM 2952 N N . LEU B 1 73 ? 15.883 10.273 18.188 1 76.44 73 LEU B N 1
ATOM 2953 C CA . LEU B 1 73 ? 16.703 10.562 19.359 1 76.44 73 LEU B CA 1
ATOM 2954 C C . LEU B 1 73 ? 15.883 10.453 20.641 1 76.44 73 LEU B C 1
ATOM 2956 O O . LEU B 1 73 ? 16.391 9.992 21.672 1 76.44 73 LEU B O 1
ATOM 2960 N N . HIS B 1 74 ? 14.711 10.82 20.609 1 78.5 74 HIS B N 1
ATOM 2961 C CA . HIS B 1 74 ? 13.797 10.766 21.75 1 78.5 74 HIS B CA 1
ATOM 2962 C C . HIS B 1 74 ? 12.383 10.422 21.312 1 78.5 74 HIS B C 1
ATOM 2964 O O . HIS B 1 74 ? 12.055 10.539 20.125 1 78.5 74 HIS B O 1
ATOM 2970 N N . ARG B 1 75 ? 11.773 9.898 22.25 1 84.44 75 ARG B N 1
ATOM 2971 C CA . ARG B 1 75 ? 10.367 9.641 21.969 1 84.44 75 ARG B CA 1
ATOM 2972 C C . ARG B 1 75 ? 9.641 10.93 21.562 1 84.44 75 ARG B C 1
ATOM 2974 O O . ARG B 1 75 ? 9.641 11.898 22.328 1 84.44 75 ARG B O 1
ATOM 2981 N N . THR B 1 76 ? 9.156 11.008 20.406 1 92.69 76 THR B N 1
ATOM 2982 C CA . THR B 1 76 ? 8.492 12.203 19.906 1 92.69 76 THR B CA 1
ATOM 2983 C C . THR B 1 76 ? 6.988 12.148 20.156 1 92.69 76 THR B C 1
ATOM 2985 O O . THR B 1 76 ? 6.316 11.211 19.719 1 92.69 76 THR B O 1
ATOM 2988 N N . GLU B 1 77 ? 6.555 13.078 20.953 1 96.44 77 GLU B N 1
ATOM 2989 C CA . GLU B 1 77 ? 5.125 13.188 21.234 1 96.44 77 GLU B CA 1
ATOM 2990 C C . GLU B 1 77 ? 4.387 13.859 20.078 1 96.44 77 GLU B C 1
ATOM 2992 O O . GLU B 1 77 ? 3.275 13.453 19.734 1 96.44 77 GLU B O 1
ATOM 2997 N N . VAL B 1 78 ? 5.043 14.898 19.578 1 98.12 78 VAL B N 1
ATOM 2998 C CA . VAL B 1 78 ? 4.363 15.641 18.531 1 98.12 78 VAL B CA 1
ATOM 2999 C C . VAL B 1 78 ? 5.387 16.141 17.516 1 98.12 78 VAL B C 1
ATOM 3001 O O . VAL B 1 78 ? 6.461 16.625 17.891 1 98.12 78 VAL B O 1
ATOM 3004 N N . LEU B 1 79 ? 5.129 15.898 16.25 1 98.19 79 LEU B N 1
ATOM 3005 C CA . LEU B 1 79 ? 5.863 16.5 15.141 1 98.19 79 LEU B CA 1
ATOM 3006 C C . LEU B 1 79 ? 5.086 17.656 14.539 1 98.19 79 LEU B C 1
ATOM 3008 O O . LEU B 1 79 ? 3.971 17.484 14.047 1 98.19 79 LEU B O 1
ATOM 3012 N N . LEU B 1 80 ? 5.629 18.844 14.68 1 98.31 80 LEU B N 1
ATOM 3013 C CA . LEU B 1 80 ? 5.062 20.031 14.047 1 98.31 80 LEU B CA 1
ATOM 3014 C C . LEU B 1 80 ? 5.621 20.219 12.641 1 98.31 80 LEU B C 1
ATOM 3016 O O . LEU B 1 80 ? 6.828 20.422 12.469 1 98.31 80 LEU B O 1
ATOM 3020 N N . VAL B 1 81 ? 4.742 20.109 11.648 1 98.56 81 VAL B N 1
ATOM 3021 C CA . VAL B 1 81 ? 5.156 20.297 10.258 1 98.56 81 VAL B CA 1
ATOM 3022 C C . VAL B 1 81 ? 4.633 21.641 9.742 1 98.56 81 VAL B C 1
ATOM 3024 O O . VAL B 1 81 ? 3.436 21.906 9.82 1 98.56 81 VAL B O 1
ATOM 3027 N N . VAL B 1 82 ? 5.527 22.422 9.195 1 97.94 82 VAL B N 1
ATOM 3028 C CA . VAL B 1 82 ? 5.195 23.797 8.797 1 97.94 82 VAL B CA 1
ATOM 3029 C C . VAL B 1 82 ? 5.602 24.016 7.34 1 97.94 82 VAL B C 1
ATOM 3031 O O . VAL B 1 82 ? 6.785 24.188 7.039 1 97.94 82 VAL B O 1
ATOM 3034 N N . PRO B 1 83 ? 4.617 24.078 6.465 1 97.75 83 PRO B N 1
ATOM 3035 C CA . PRO B 1 83 ? 4.969 24.531 5.117 1 97.75 83 PRO B CA 1
ATOM 3036 C C . PRO B 1 83 ? 5.414 25.984 5.074 1 97.75 83 PRO B C 1
ATOM 3038 O O . PRO B 1 83 ? 4.812 26.844 5.738 1 97.75 83 PRO B O 1
ATOM 3041 N N . SER B 1 84 ? 6.504 26.25 4.395 1 97.44 84 SER B N 1
ATOM 3042 C CA . SER B 1 84 ? 7.039 27.594 4.25 1 97.44 84 SER B CA 1
ATOM 3043 C C . SER B 1 84 ? 7.582 27.828 2.846 1 97.44 84 SER B C 1
ATOM 3045 O O . SER B 1 84 ? 7.953 26.891 2.152 1 97.44 84 SER B O 1
ATOM 3047 N N . ALA B 1 85 ? 7.516 29.094 2.389 1 97.25 85 ALA B N 1
ATOM 3048 C CA . ALA B 1 85 ? 8.18 29.438 1.132 1 97.25 85 ALA B CA 1
ATOM 3049 C C . ALA B 1 85 ? 9.688 29.562 1.321 1 97.25 85 ALA B C 1
ATOM 3051 O O . ALA B 1 85 ? 10.156 29.984 2.385 1 97.25 85 ALA B O 1
ATOM 3052 N N . PRO B 1 86 ? 10.422 29.266 0.284 1 97.81 86 PRO B N 1
ATOM 3053 C CA . PRO B 1 86 ? 11.875 29.312 0.417 1 97.81 86 PRO B CA 1
ATOM 3054 C C . PRO B 1 86 ? 12.383 30.672 0.905 1 97.81 86 PRO B C 1
ATOM 3056 O O . PRO B 1 86 ? 13.289 30.734 1.737 1 97.81 86 PRO B O 1
ATOM 3059 N N . GLY B 1 87 ? 11.82 31.688 0.517 1 97.25 87 GLY B N 1
ATOM 3060 C CA . GLY B 1 87 ? 12.289 33.031 0.851 1 97.25 87 GLY B CA 1
ATOM 3061 C C . GLY B 1 87 ? 11.734 33.531 2.166 1 97.25 87 GLY B C 1
ATOM 3062 O O . GLY B 1 87 ? 12.062 34.656 2.59 1 97.25 87 GLY B O 1
ATOM 3063 N N . ASN B 1 88 ? 10.914 32.781 2.867 1 97.25 88 ASN B N 1
ATOM 3064 C CA . ASN B 1 88 ? 10.25 33.25 4.078 1 97.25 88 ASN B CA 1
ATOM 3065 C C . ASN B 1 88 ? 11.117 33.031 5.312 1 97.25 88 ASN B C 1
ATOM 3067 O O . ASN B 1 88 ? 10.664 32.5 6.316 1 97.25 88 ASN B O 1
ATOM 3071 N N . PHE B 1 89 ? 12.32 33.594 5.242 1 98.06 89 PHE B N 1
ATOM 3072 C CA . PHE B 1 89 ? 13.273 33.438 6.34 1 98.06 89 PHE B CA 1
ATOM 3073 C C . PHE B 1 89 ? 12.734 34.094 7.602 1 98.06 89 PHE B C 1
ATOM 3075 O O . PHE B 1 89 ? 12.859 33.562 8.703 1 98.06 89 PHE B O 1
ATOM 3082 N N . GLU B 1 90 ? 12.195 35.219 7.449 1 96.81 90 GLU B N 1
ATOM 3083 C CA . GLU B 1 90 ? 11.695 35.969 8.594 1 96.81 90 GLU B CA 1
ATOM 3084 C C . GLU B 1 90 ? 10.586 35.188 9.312 1 96.81 90 GLU B C 1
ATOM 3086 O O . GLU B 1 90 ? 10.555 35.125 10.539 1 96.81 90 GLU B O 1
ATOM 3091 N N . ASN B 1 91 ? 9.672 34.656 8.562 1 96.38 91 ASN B N 1
ATOM 3092 C CA . ASN B 1 91 ? 8.586 33.875 9.164 1 96.38 91 ASN B CA 1
ATOM 3093 C C . ASN B 1 91 ? 9.125 32.688 9.945 1 96.38 91 ASN B C 1
ATOM 3095 O O . ASN B 1 91 ? 8.688 32.438 11.07 1 96.38 91 ASN B O 1
ATOM 3099 N N . ARG B 1 92 ? 10.039 31.984 9.367 1 97.81 92 ARG B N 1
ATOM 3100 C CA . ARG B 1 92 ? 10.602 30.812 10.039 1 97.81 92 ARG B CA 1
ATOM 3101 C C . ARG B 1 92 ? 11.352 31.219 11.305 1 97.81 92 ARG B C 1
ATOM 3103 O O . ARG B 1 92 ? 11.258 30.531 12.328 1 97.81 92 ARG B O 1
ATOM 3110 N N . ALA B 1 93 ? 12.016 32.375 11.242 1 97.31 93 ALA B N 1
ATOM 3111 C CA . ALA B 1 93 ? 12.672 32.875 12.438 1 97.31 93 ALA B CA 1
ATOM 3112 C C . ALA B 1 93 ? 11.648 33.219 13.523 1 97.31 93 ALA B C 1
ATOM 3114 O O . ALA B 1 93 ? 11.859 32.906 14.703 1 97.31 93 ALA B O 1
ATOM 3115 N N . LYS B 1 94 ? 10.617 33.812 13.102 1 95.56 94 LYS B N 1
ATOM 3116 C CA . LYS B 1 94 ? 9.57 34.188 14.055 1 95.56 94 LYS B CA 1
ATOM 3117 C C . LYS B 1 94 ? 8.938 32.938 14.688 1 95.56 94 LYS B C 1
ATOM 3119 O O . LYS B 1 94 ? 8.641 32.938 15.883 1 95.56 94 LYS B O 1
ATOM 3124 N N . VAL B 1 95 ? 8.719 31.906 13.914 1 96.06 95 VAL B N 1
ATOM 3125 C CA . VAL B 1 95 ? 8.172 30.672 14.445 1 96.06 95 VAL B CA 1
ATOM 3126 C C . VAL B 1 95 ? 9.125 30.094 15.484 1 96.06 95 VAL B C 1
ATOM 3128 O O . VAL B 1 95 ? 8.695 29.672 16.562 1 96.06 95 VAL B O 1
ATOM 3131 N N . ARG B 1 96 ? 10.391 30.125 15.211 1 96.56 96 ARG B N 1
ATOM 3132 C CA . ARG B 1 96 ? 11.398 29.594 16.141 1 96.56 96 ARG B CA 1
ATOM 3133 C C . ARG B 1 96 ? 11.391 30.375 17.453 1 96.56 96 ARG B C 1
ATOM 3135 O O . ARG B 1 96 ? 11.617 29.797 18.516 1 96.56 96 ARG B O 1
ATOM 3142 N N . LEU B 1 97 ? 11.07 31.609 17.344 1 94.75 97 LEU B N 1
ATOM 3143 C CA . LEU B 1 97 ? 11.141 32.5 18.516 1 94.75 97 LEU B CA 1
ATOM 3144 C C . LEU B 1 97 ? 9.797 32.562 19.219 1 94.75 97 LEU B C 1
ATOM 3146 O O . LEU B 1 97 ? 9.703 33.031 20.344 1 94.75 97 LEU B O 1
ATOM 3150 N N . SER B 1 98 ? 8.812 32.031 18.641 1 92.5 98 SER B N 1
ATOM 3151 C CA . SER B 1 98 ? 7.461 32.062 19.188 1 92.5 98 SER B CA 1
ATOM 3152 C C . SER B 1 98 ? 7.297 31.047 20.312 1 92.5 98 SER B C 1
ATOM 3154 O O . SER B 1 98 ? 8.25 30.359 20.688 1 92.5 98 SER B O 1
ATOM 3156 N N . LYS B 1 99 ? 6.086 31.094 20.859 1 89.94 99 LYS B N 1
ATOM 3157 C CA . LYS B 1 99 ? 5.742 30.125 21.875 1 89.94 99 LYS B CA 1
ATOM 3158 C C . LYS B 1 99 ? 5.891 28.703 21.359 1 89.94 99 LYS B C 1
ATOM 3160 O O . LYS B 1 99 ? 6.258 27.797 22.109 1 89.94 99 LYS B O 1
ATOM 3165 N N . ARG B 1 100 ? 5.625 28.516 20.172 1 91.44 100 ARG B N 1
ATOM 3166 C CA . ARG B 1 100 ? 5.797 27.203 19.531 1 91.44 100 ARG B CA 1
ATOM 3167 C C . ARG B 1 100 ? 7.254 26.766 19.578 1 91.44 100 ARG B C 1
ATOM 3169 O O . ARG B 1 100 ? 7.547 25.625 19.953 1 91.44 100 ARG B O 1
ATOM 3176 N N . GLY B 1 101 ? 8.062 27.656 19.172 1 93 101 GLY B N 1
ATOM 3177 C CA . GLY B 1 101 ? 9.477 27.359 19.266 1 93 101 GLY B CA 1
ATOM 3178 C C . GLY B 1 101 ? 9.938 27.094 20.688 1 93 101 GLY B C 1
ATOM 3179 O O . GLY B 1 101 ? 10.758 26.203 20.922 1 93 101 GLY B O 1
ATOM 3180 N N . GLY B 1 102 ? 9.43 27.906 21.625 1 93.62 102 GLY B N 1
ATOM 3181 C CA . GLY B 1 102 ? 9.742 27.672 23.016 1 93.62 102 GLY B CA 1
ATOM 3182 C C . GLY B 1 102 ? 9.312 26.312 23.516 1 93.62 102 GLY B C 1
ATOM 3183 O O . GLY B 1 102 ? 10.039 25.656 24.266 1 93.62 102 GLY B O 1
ATOM 3184 N N . TYR B 1 103 ? 8.164 25.891 23.078 1 94.62 103 TYR B N 1
ATOM 3185 C CA . TYR B 1 103 ? 7.664 24.578 23.438 1 94.62 103 TYR B CA 1
ATOM 3186 C C . TYR B 1 103 ? 8.602 23.484 22.953 1 94.62 103 TYR B C 1
ATOM 3188 O O . TYR B 1 103 ? 8.891 22.516 23.672 1 94.62 103 TYR B O 1
ATOM 3196 N N . VAL B 1 104 ? 9.156 23.609 21.781 1 94.69 104 VAL B N 1
ATOM 3197 C CA . VAL B 1 104 ? 10.023 22.625 21.141 1 94.69 104 VAL B CA 1
ATOM 3198 C C . VAL B 1 104 ? 11.383 22.594 21.828 1 94.69 104 VAL B C 1
ATOM 3200 O O . VAL B 1 104 ? 12 21.531 21.953 1 94.69 104 VAL B O 1
ATOM 3203 N N . ARG B 1 105 ? 11.805 23.75 22.266 1 94.06 105 ARG B N 1
ATOM 3204 C CA . ARG B 1 105 ? 13.133 23.844 22.891 1 94.06 105 ARG B CA 1
ATOM 3205 C C . ARG B 1 105 ? 13.18 23.078 24.203 1 94.06 105 ARG B C 1
ATOM 3207 O O . ARG B 1 105 ? 14.25 22.672 24.656 1 94.06 105 ARG B O 1
ATOM 3214 N N . ASN B 1 106 ? 12.062 22.969 24.828 1 93.25 106 ASN B N 1
ATOM 3215 C CA . ASN B 1 106 ? 12.008 22.125 26.031 1 93.25 106 ASN B CA 1
ATOM 3216 C C . ASN B 1 106 ? 11.961 20.641 25.672 1 93.25 106 ASN B C 1
ATOM 3218 O O . ASN B 1 106 ? 10.898 20.109 25.344 1 93.25 106 ASN B O 1
ATOM 3222 N N . TRP B 1 107 ? 13 20 25.781 1 87.06 107 TRP B N 1
ATOM 3223 C CA . TRP B 1 107 ? 13.156 18.609 25.328 1 87.06 107 TRP B CA 1
ATOM 3224 C C . TRP B 1 107 ? 12.156 17.703 26.031 1 87.06 107 TRP B C 1
ATOM 3226 O O . TRP B 1 107 ? 11.781 16.656 25.5 1 87.06 107 TRP B O 1
ATOM 3236 N N . ARG B 1 108 ? 11.711 18.031 27.219 1 90.31 108 ARG B N 1
ATOM 3237 C CA . ARG B 1 108 ? 10.781 17.203 27.984 1 90.31 108 ARG B CA 1
ATOM 3238 C C . ARG B 1 108 ? 9.438 17.078 27.266 1 90.31 108 ARG B C 1
ATOM 3240 O O . ARG B 1 108 ? 8.68 16.141 27.516 1 90.31 108 ARG B O 1
ATOM 3247 N N . ASN B 1 109 ? 9.195 18.016 26.391 1 94.12 109 ASN B N 1
ATOM 3248 C CA . ASN B 1 109 ? 7.906 18.031 25.703 1 94.12 109 ASN B CA 1
ATOM 3249 C C . ASN B 1 109 ? 7.867 17.047 24.547 1 94.12 109 ASN B C 1
ATOM 3251 O O . ASN B 1 109 ? 6.793 16.734 24.031 1 94.12 109 ASN B O 1
ATOM 3255 N N . GLY B 1 110 ? 9.047 16.516 24.094 1 95.31 110 GLY B N 1
ATOM 3256 C CA . GLY B 1 110 ? 9.094 15.562 22.984 1 95.31 110 GLY B CA 1
ATOM 3257 C C . GLY B 1 110 ? 8.523 16.125 21.703 1 95.31 110 GLY B C 1
ATOM 3258 O O . GLY B 1 110 ? 7.754 15.445 21.016 1 95.31 110 GLY B O 1
ATOM 3259 N N . ALA B 1 111 ? 8.805 17.375 21.438 1 96.69 111 ALA B N 1
ATOM 3260 C CA . ALA B 1 111 ? 8.273 18.047 20.25 1 96.69 111 ALA B CA 1
ATOM 3261 C C . ALA B 1 111 ? 9.383 18.312 19.234 1 96.69 111 ALA B C 1
ATOM 3263 O O . ALA B 1 111 ? 10.516 18.625 19.609 1 96.69 111 ALA B O 1
ATOM 3264 N N . VAL B 1 112 ? 9.086 18.125 18.016 1 97.12 112 VAL B N 1
ATOM 3265 C CA . VAL B 1 112 ? 9.984 18.422 16.906 1 97.12 112 VAL B CA 1
ATOM 3266 C C . VAL B 1 112 ? 9.312 19.406 15.945 1 97.12 112 VAL B C 1
ATOM 3268 O O . VAL B 1 112 ? 8.117 19.297 15.664 1 97.12 112 VAL B O 1
ATOM 3271 N N . LEU B 1 113 ? 10.039 20.406 15.547 1 97.88 113 LEU B N 1
ATOM 3272 C CA . LEU B 1 113 ? 9.562 21.391 14.586 1 97.88 113 LEU B CA 1
ATOM 3273 C C . LEU B 1 113 ? 10.367 21.328 13.297 1 97.88 113 LEU B C 1
ATOM 3275 O O . LEU B 1 113 ? 11.602 21.406 13.32 1 97.88 113 LEU B O 1
ATOM 3279 N N . LEU B 1 114 ? 9.656 21.125 12.188 1 98.56 114 LEU B N 1
ATOM 3280 C CA . LEU B 1 114 ? 10.312 21.094 10.891 1 98.56 114 LEU B CA 1
ATOM 3281 C C . LEU B 1 114 ? 9.594 22 9.891 1 98.56 114 LEU B C 1
ATOM 3283 O O . LEU B 1 114 ? 8.367 22.062 9.867 1 98.56 114 LEU B O 1
ATOM 3287 N N . PHE B 1 115 ? 10.375 22.719 9.086 1 98.81 115 PHE B N 1
ATOM 3288 C CA . PHE B 1 115 ? 9.867 23.516 7.969 1 98.81 115 PHE B CA 1
ATOM 3289 C C . PHE B 1 115 ? 10.016 22.75 6.66 1 98.81 115 PHE B C 1
ATOM 3291 O O . PHE B 1 115 ? 11.078 22.188 6.367 1 98.81 115 PHE B O 1
ATOM 3298 N N . PHE B 1 116 ? 8.977 22.703 5.902 1 98.75 116 PHE B N 1
ATOM 3299 C CA . PHE B 1 116 ? 8.984 22 4.617 1 98.75 116 PHE B CA 1
ATOM 3300 C C . PHE B 1 116 ? 8.969 23 3.465 1 98.75 116 PHE B C 1
ATOM 3302 O O . PHE B 1 116 ? 8.086 23.859 3.383 1 98.75 116 PHE B O 1
ATOM 3309 N N . ILE B 1 117 ? 9.992 22.906 2.635 1 98.62 117 ILE B N 1
ATOM 3310 C CA . ILE B 1 117 ? 10.109 23.844 1.518 1 98.62 117 ILE B CA 1
ATOM 3311 C C . ILE B 1 117 ? 10.5 23.078 0.251 1 98.62 117 ILE B C 1
ATOM 3313 O O . ILE B 1 117 ? 10.945 21.938 0.32 1 98.62 117 ILE B O 1
ATOM 3317 N N . GLY B 1 118 ? 10.203 23.688 -0.911 1 98.25 118 GLY B N 1
ATOM 3318 C CA . GLY B 1 118 ? 10.719 23.234 -2.193 1 98.25 118 GLY B CA 1
ATOM 3319 C C . GLY B 1 118 ? 11.883 24.062 -2.697 1 98.25 118 GLY B C 1
ATOM 3320 O O . GLY B 1 118 ? 12.508 24.797 -1.928 1 98.25 118 GLY B O 1
ATOM 3321 N N . ASN B 1 119 ? 12.125 23.938 -3.934 1 97.62 119 ASN B N 1
ATOM 3322 C CA . ASN B 1 119 ? 13.195 24.719 -4.547 1 97.62 119 ASN B CA 1
ATOM 3323 C C . ASN B 1 119 ? 12.75 26.156 -4.84 1 97.62 119 ASN B C 1
ATOM 3325 O O . ASN B 1 119 ? 11.633 26.375 -5.301 1 97.62 119 ASN B O 1
ATOM 3329 N N . PRO B 1 120 ? 13.68 27.078 -4.508 1 96.94 120 PRO B N 1
ATOM 3330 C CA . PRO B 1 120 ? 13.414 28.406 -5.039 1 96.94 120 PRO B CA 1
ATOM 3331 C C . PRO B 1 120 ? 13.555 28.484 -6.559 1 96.94 120 PRO B C 1
ATOM 3333 O O . PRO B 1 120 ? 13.852 27.469 -7.203 1 96.94 120 PRO B O 1
ATOM 3336 N N . SER B 1 121 ? 13.266 29.672 -7.113 1 93.19 121 SER B N 1
ATOM 3337 C CA . SER B 1 121 ? 13.367 29.859 -8.555 1 93.19 121 SER B CA 1
ATOM 3338 C C . SER B 1 121 ? 14.781 29.578 -9.055 1 93.19 121 SER B C 1
ATOM 3340 O O . SER B 1 121 ? 15.734 29.609 -8.273 1 93.19 121 SER B O 1
ATOM 3342 N N . ASN B 1 122 ? 14.883 29.219 -10.32 1 90.38 122 ASN B N 1
ATOM 3343 C CA . ASN B 1 122 ? 16.172 28.844 -10.883 1 90.38 122 ASN B CA 1
ATOM 3344 C C . ASN B 1 122 ? 16.938 30.062 -11.414 1 90.38 122 ASN B C 1
ATOM 3346 O O . ASN B 1 122 ? 17.875 29.922 -12.195 1 90.38 122 ASN B O 1
ATOM 3350 N N . ASP B 1 123 ? 16.656 31.203 -11.023 1 92.75 123 ASP B N 1
ATOM 3351 C CA . ASP B 1 123 ? 17.359 32.406 -11.414 1 92.75 123 ASP B CA 1
ATOM 3352 C C . ASP B 1 123 ? 18.359 32.844 -10.344 1 92.75 123 ASP B C 1
ATOM 3354 O O . ASP B 1 123 ? 18.594 32.125 -9.383 1 92.75 123 ASP B O 1
ATOM 3358 N N . GLU B 1 124 ? 19 33.906 -10.578 1 92.94 124 GLU B N 1
ATOM 3359 C CA . GLU B 1 124 ? 20.047 34.406 -9.672 1 92.94 124 GLU B CA 1
ATOM 3360 C C . GLU B 1 124 ? 19.5 34.594 -8.266 1 92.94 124 GLU B C 1
ATOM 3362 O O . GLU B 1 124 ? 20.172 34.281 -7.281 1 92.94 124 GLU B O 1
ATOM 3367 N N . SER B 1 125 ? 18.359 35.156 -8.172 1 93.44 125 SER B N 1
ATOM 3368 C CA . SER B 1 125 ? 17.719 35.344 -6.871 1 93.44 125 SER B CA 1
ATOM 3369 C C . SER B 1 125 ? 17.484 34.031 -6.164 1 93.44 125 SER B C 1
ATOM 3371 O O . SER B 1 125 ? 17.672 33.906 -4.949 1 93.44 125 SER B O 1
ATOM 3373 N N . GLY B 1 126 ? 17.094 33.062 -6.938 1 95.5 126 GLY B N 1
ATOM 3374 C CA . GLY B 1 126 ? 16.891 31.734 -6.379 1 95.5 126 GLY B CA 1
ATOM 3375 C C . GLY B 1 126 ? 18.156 31.109 -5.844 1 95.5 126 GLY B C 1
ATOM 3376 O O . GLY B 1 126 ? 18.141 30.453 -4.797 1 95.5 126 GLY B O 1
ATOM 3377 N N . ILE B 1 127 ? 19.172 31.328 -6.531 1 95.81 127 ILE B N 1
ATOM 3378 C CA . ILE B 1 127 ? 20.469 30.797 -6.102 1 95.81 127 ILE B CA 1
ATOM 3379 C C . ILE B 1 127 ? 20.859 31.422 -4.762 1 95.81 127 ILE B C 1
ATOM 3381 O O . ILE B 1 127 ? 21.344 30.734 -3.871 1 95.81 127 ILE B O 1
ATOM 3385 N N . GLU B 1 128 ? 20.703 32.656 -4.672 1 97.12 128 GLU B N 1
ATOM 3386 C CA . GLU B 1 128 ? 20.984 33.344 -3.414 1 97.12 128 GLU B CA 1
ATOM 3387 C C . GLU B 1 128 ? 20.109 32.812 -2.285 1 97.12 128 GLU B C 1
ATOM 3389 O O . GLU B 1 128 ? 20.594 32.594 -1.171 1 97.12 128 GLU B O 1
ATOM 3394 N N . ILE B 1 129 ? 18.859 32.656 -2.605 1 98 129 ILE B N 1
ATOM 3395 C CA . ILE B 1 129 ? 17.922 32.156 -1.62 1 98 129 ILE B CA 1
ATOM 3396 C C . ILE B 1 129 ? 18.359 30.766 -1.169 1 98 129 ILE B C 1
ATOM 3398 O O . ILE B 1 129 ? 18.359 30.469 0.027 1 98 129 ILE B O 1
ATOM 3402 N N . GLN B 1 130 ? 18.719 29.906 -2.086 1 98.31 130 GLN B N 1
ATOM 3403 C CA . GLN B 1 130 ? 19.141 28.547 -1.745 1 98.31 130 GLN B CA 1
ATOM 3404 C C . GLN B 1 130 ? 20.375 28.578 -0.85 1 98.31 130 GLN B C 1
ATOM 3406 O O . GLN B 1 130 ? 20.484 27.781 0.089 1 98.31 130 GLN B O 1
ATOM 3411 N N . THR B 1 131 ? 21.281 29.453 -1.178 1 98.12 131 THR B N 1
ATOM 3412 C CA . THR B 1 131 ? 22.469 29.594 -0.359 1 98.12 131 THR B CA 1
ATOM 3413 C C . THR B 1 131 ? 22.109 29.922 1.085 1 98.12 131 THR B C 1
ATOM 3415 O O . THR B 1 131 ? 22.688 29.359 2.02 1 98.12 131 THR B O 1
ATOM 3418 N N . LYS B 1 132 ? 21.234 30.844 1.241 1 98.38 132 LYS B N 1
ATOM 3419 C CA . LYS B 1 132 ? 20.781 31.219 2.576 1 98.38 132 LYS B CA 1
ATOM 3420 C C . LYS B 1 132 ? 20.062 30.047 3.256 1 98.38 132 LYS B C 1
ATOM 3422 O O . LYS B 1 132 ? 20.203 29.859 4.465 1 98.38 132 LYS B O 1
ATOM 3427 N N . ILE B 1 133 ? 19.281 29.281 2.527 1 98.62 133 ILE B N 1
ATOM 3428 C CA . ILE B 1 133 ? 18.594 28.094 3.061 1 98.62 133 ILE B CA 1
ATOM 3429 C C . ILE B 1 133 ? 19.625 27.078 3.537 1 98.62 133 ILE B C 1
ATOM 3431 O O . ILE B 1 133 ? 19.469 26.469 4.594 1 98.62 133 ILE B O 1
ATOM 3435 N N . ASP B 1 134 ? 20.656 26.875 2.697 1 98.56 134 ASP B N 1
ATOM 3436 C CA . ASP B 1 134 ? 21.719 25.953 3.084 1 98.56 134 ASP B CA 1
ATOM 3437 C C . ASP B 1 134 ? 22.312 26.328 4.441 1 98.56 134 ASP B C 1
ATOM 3439 O O . ASP B 1 134 ? 22.516 25.469 5.297 1 98.56 134 ASP B O 1
ATOM 3443 N N . LYS B 1 135 ? 22.578 27.578 4.59 1 98.25 135 LYS B N 1
ATOM 3444 C CA . LYS B 1 135 ? 23.109 28.078 5.855 1 98.25 135 LYS B CA 1
ATOM 3445 C C . LYS B 1 135 ? 22.109 27.891 6.988 1 98.25 135 LYS B C 1
ATOM 3447 O O . LYS B 1 135 ? 22.469 27.5 8.094 1 98.25 135 LYS B O 1
ATOM 3452 N N . GLU B 1 136 ? 20.875 28.25 6.707 1 98.56 136 GLU B N 1
ATOM 3453 C CA . GLU B 1 136 ? 19.812 28.094 7.699 1 98.56 136 GLU B CA 1
ATOM 3454 C C . GLU B 1 136 ? 19.688 26.641 8.141 1 98.56 136 GLU B C 1
ATOM 3456 O O . GLU B 1 136 ? 19.547 26.359 9.336 1 98.56 136 GLU B O 1
ATOM 3461 N N . SER B 1 137 ? 19.688 25.719 7.203 1 98.31 137 SER B N 1
ATOM 3462 C CA . SER B 1 137 ? 19.578 24.297 7.488 1 98.31 137 SER B CA 1
ATOM 3463 C C . SER B 1 137 ? 20.734 23.812 8.359 1 98.31 137 SER B C 1
ATOM 3465 O O . SER B 1 137 ? 20.547 23 9.266 1 98.31 137 SER B O 1
ATOM 3467 N N . LEU B 1 138 ? 21.891 24.297 8.031 1 97.25 138 LEU B N 1
AT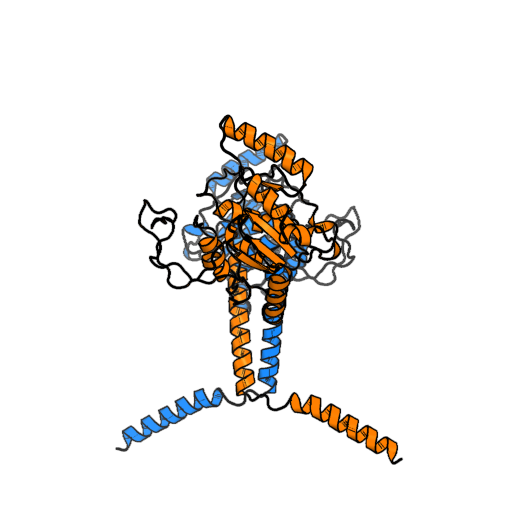OM 3468 C CA . LEU B 1 138 ? 23.062 23.938 8.812 1 97.25 138 LEU B CA 1
ATOM 3469 C C . LEU B 1 138 ? 22.953 24.484 10.234 1 97.25 138 LEU B C 1
ATOM 3471 O O . LEU B 1 138 ? 23.328 23.797 11.195 1 97.25 138 LEU B O 1
ATOM 3475 N N . LEU B 1 139 ? 22.484 25.641 10.359 1 97.5 139 LEU B N 1
ATOM 3476 C CA . LEU B 1 139 ? 22.422 26.328 11.641 1 97.5 139 LEU B CA 1
ATOM 3477 C C . LEU B 1 139 ? 21.375 25.688 12.547 1 97.5 139 LEU B C 1
ATOM 3479 O O . LEU B 1 139 ? 21.594 25.5 13.742 1 97.5 139 LEU B O 1
ATOM 3483 N N . TYR B 1 140 ? 20.203 25.375 12.031 1 97.19 140 TYR B N 1
ATOM 3484 C CA . TYR B 1 140 ? 19.094 25.016 12.891 1 97.19 140 TYR B CA 1
ATOM 3485 C C . TYR B 1 140 ? 18.75 23.531 12.766 1 97.19 140 TYR B C 1
ATOM 3487 O O . TYR B 1 140 ? 18.141 22.953 13.664 1 97.19 140 TYR B O 1
ATOM 3495 N N . GLY B 1 141 ? 18.969 22.906 11.578 1 97.06 141 GLY B N 1
ATOM 3496 C CA . GLY B 1 141 ? 18.719 21.484 11.367 1 97.06 141 GLY B CA 1
ATOM 3497 C C . GLY B 1 141 ? 17.234 21.156 11.32 1 97.06 141 GLY B C 1
ATOM 3498 O O . GLY B 1 141 ? 16.844 20.031 11.656 1 97.06 141 GLY B O 1
ATOM 3499 N N . ASP B 1 142 ? 16.438 22.141 10.945 1 98.25 142 ASP B N 1
ATOM 3500 C CA . ASP B 1 142 ? 15.008 21.891 11.023 1 98.25 142 ASP B CA 1
ATOM 3501 C C . ASP B 1 142 ? 14.344 22.109 9.664 1 98.25 142 ASP B C 1
ATOM 3503 O O . ASP B 1 142 ? 13.141 22.391 9.594 1 98.25 142 ASP B O 1
ATOM 3507 N N . ILE B 1 143 ? 15.117 22.062 8.555 1 98.75 143 ILE B N 1
ATOM 3508 C CA . ILE B 1 143 ? 14.586 22.266 7.211 1 98.75 143 ILE B CA 1
ATOM 3509 C C . ILE B 1 143 ? 14.508 20.938 6.477 1 98.75 143 ILE B C 1
ATOM 3511 O O . ILE B 1 143 ? 15.484 20.188 6.426 1 98.75 143 ILE B O 1
ATOM 3515 N N . VAL B 1 144 ? 13.359 20.578 6.02 1 98.81 144 VAL B N 1
ATOM 3516 C CA . VAL B 1 144 ? 13.164 19.5 5.051 1 98.81 144 VAL B CA 1
ATOM 3517 C C . VAL B 1 144 ? 12.906 20.094 3.668 1 98.81 144 VAL B C 1
ATOM 3519 O O . VAL B 1 144 ? 11.93 20.828 3.473 1 98.81 144 VAL B O 1
ATOM 3522 N N . GLN B 1 145 ? 13.805 19.812 2.746 1 98.81 145 GLN B N 1
ATOM 3523 C CA . GLN B 1 145 ? 13.688 20.359 1.403 1 98.81 145 GLN B CA 1
ATOM 3524 C C . GLN B 1 145 ? 13.75 19.266 0.345 1 98.81 145 GLN B C 1
ATOM 3526 O O . GLN B 1 145 ? 14.695 18.484 0.318 1 98.81 145 GLN B O 1
ATOM 3531 N N . GLU B 1 146 ? 12.695 19.219 -0.404 1 98.12 146 GLU B N 1
ATOM 3532 C CA . GLU B 1 146 ? 12.727 18.375 -1.602 1 98.12 146 GLU B CA 1
ATOM 3533 C C . GLU B 1 146 ? 12.922 19.219 -2.857 1 98.12 146 GLU B C 1
ATOM 3535 O O . GLU B 1 146 ? 12.703 20.438 -2.838 1 98.12 146 GLU B O 1
ATOM 3540 N N . ASN B 1 147 ? 13.211 18.609 -3.959 1 97.62 147 ASN B N 1
ATOM 3541 C CA . ASN B 1 147 ? 13.68 19.359 -5.117 1 97.62 147 ASN B CA 1
ATOM 3542 C C . ASN B 1 147 ? 12.539 19.656 -6.09 1 97.62 147 ASN B C 1
ATOM 3544 O O . ASN B 1 147 ? 12.766 19.781 -7.293 1 97.62 147 ASN B O 1
ATOM 3548 N N . PHE B 1 148 ? 11.344 19.656 -5.711 1 96.69 148 PHE B N 1
ATOM 3549 C CA . PHE B 1 148 ? 10.289 20.188 -6.566 1 96.69 148 PHE B CA 1
ATOM 3550 C C . PHE B 1 148 ? 10.281 21.703 -6.543 1 96.69 148 PHE B C 1
ATOM 3552 O O . PHE B 1 148 ? 10.742 22.328 -5.578 1 96.69 148 PHE B O 1
ATOM 3559 N N . GLU B 1 149 ? 9.766 22.312 -7.547 1 95.19 149 GLU B N 1
ATOM 3560 C CA . GLU B 1 149 ? 9.664 23.781 -7.586 1 95.19 149 GLU B CA 1
ATOM 3561 C C . GLU B 1 149 ? 8.617 24.281 -6.602 1 95.19 149 GLU B C 1
ATOM 3563 O O . GLU B 1 149 ? 7.469 23.828 -6.621 1 95.19 149 GLU B O 1
ATOM 3568 N N . ASP B 1 150 ? 9.039 25.25 -5.805 1 95.56 150 ASP B N 1
ATOM 3569 C CA . ASP B 1 150 ? 8.148 25.75 -4.762 1 95.56 150 ASP B CA 1
ATOM 3570 C C . ASP B 1 150 ? 7.32 26.922 -5.27 1 95.56 150 ASP B C 1
ATOM 3572 O O . ASP B 1 150 ? 7.566 28.078 -4.887 1 95.56 150 ASP B O 1
ATOM 3576 N N . VAL B 1 151 ? 6.367 26.656 -6.059 1 91.56 151 VAL B N 1
ATOM 3577 C CA . VAL B 1 151 ? 5.352 27.625 -6.48 1 91.56 151 VAL B CA 1
ATOM 3578 C C . VAL B 1 151 ? 4.008 27.266 -5.855 1 91.56 151 VAL B C 1
ATOM 3580 O O . VAL B 1 151 ? 3.795 26.125 -5.434 1 91.56 151 VAL B O 1
ATOM 3583 N N . TYR B 1 152 ? 3.262 28.281 -5.703 1 88.44 152 TYR B N 1
ATOM 3584 C CA . TYR B 1 152 ? 2.035 28.094 -4.938 1 88.44 152 TYR B CA 1
ATOM 3585 C C . TYR B 1 152 ? 1.198 26.969 -5.52 1 88.44 152 TYR B C 1
ATOM 3587 O O . TYR B 1 152 ? 0.576 26.203 -4.777 1 88.44 152 TYR B O 1
ATOM 3595 N N . LYS B 1 153 ? 1.215 26.797 -6.793 1 90.25 153 LYS B N 1
ATOM 3596 C CA . LYS B 1 153 ? 0.413 25.766 -7.453 1 90.25 153 LYS B CA 1
ATOM 3597 C C . LYS B 1 153 ? 0.931 24.375 -7.125 1 90.25 153 LYS B C 1
ATOM 3599 O O . LYS B 1 153 ? 0.251 23.375 -7.383 1 90.25 153 LYS B O 1
ATOM 3604 N N . ASN B 1 154 ? 2.107 24.312 -6.48 1 93.81 154 ASN B N 1
ATOM 3605 C CA . ASN B 1 154 ? 2.674 23.031 -6.086 1 93.81 154 ASN B CA 1
ATOM 3606 C C . ASN B 1 154 ? 2.504 22.781 -4.594 1 93.81 154 ASN B C 1
ATOM 3608 O O . ASN B 1 154 ? 3.207 21.938 -4.016 1 93.81 154 ASN B O 1
ATOM 3612 N N . ILE B 1 155 ? 1.567 23.453 -4 1 95.19 155 ILE B N 1
ATOM 3613 C CA . ILE B 1 155 ? 1.374 23.328 -2.561 1 95.19 155 ILE B CA 1
ATOM 3614 C C . ILE B 1 155 ? 1 21.891 -2.211 1 95.19 155 ILE B C 1
ATOM 3616 O O . ILE B 1 155 ? 1.325 21.406 -1.126 1 95.19 155 ILE B O 1
ATOM 3620 N N . ARG B 1 156 ? 0.353 21.234 -3.104 1 95.94 156 ARG B N 1
ATOM 3621 C CA . ARG B 1 156 ? 0.028 19.812 -2.904 1 95.94 156 ARG B CA 1
ATOM 3622 C C . ARG B 1 156 ? 1.291 18.984 -2.711 1 95.94 156 ARG B C 1
ATOM 3624 O O . ARG B 1 156 ? 1.328 18.094 -1.865 1 95.94 156 ARG B O 1
ATOM 3631 N N . LEU B 1 157 ? 2.283 19.25 -3.484 1 97.12 157 LEU B N 1
ATOM 3632 C CA . LEU B 1 157 ? 3.533 18.516 -3.371 1 97.12 157 LEU B CA 1
ATOM 3633 C C . LEU B 1 157 ? 4.148 18.688 -1.986 1 97.12 157 LEU B C 1
ATOM 3635 O O . LEU B 1 157 ? 4.703 17.75 -1.423 1 97.12 157 LEU B O 1
ATOM 3639 N N . LYS B 1 158 ? 4.031 19.859 -1.493 1 96.81 158 LYS B N 1
ATOM 3640 C CA . LYS B 1 158 ? 4.531 20.109 -0.144 1 96.81 158 LYS B CA 1
ATOM 3641 C C . LYS B 1 158 ? 3.734 19.328 0.893 1 96.81 158 LYS B C 1
ATOM 3643 O O . LYS B 1 158 ? 4.309 18.766 1.837 1 96.81 158 LYS B O 1
ATOM 3648 N N . ALA B 1 159 ? 2.457 19.328 0.707 1 97.81 159 ALA B N 1
ATOM 3649 C CA . ALA B 1 159 ? 1.608 18.562 1.619 1 97.81 159 ALA B CA 1
ATOM 3650 C C . ALA B 1 159 ? 1.971 17.078 1.596 1 97.81 159 ALA B C 1
ATOM 3652 O O . ALA B 1 159 ? 2.102 16.453 2.648 1 97.81 159 ALA B O 1
ATOM 3653 N N . VAL B 1 160 ? 2.152 16.547 0.43 1 98.25 160 VAL B N 1
ATOM 3654 C CA . VAL B 1 160 ? 2.514 15.141 0.29 1 98.25 160 VAL B CA 1
ATOM 3655 C C . VAL B 1 160 ? 3.902 14.898 0.878 1 98.25 160 VAL B C 1
ATOM 3657 O O . VAL B 1 160 ? 4.145 13.875 1.517 1 98.25 160 VAL B O 1
ATOM 3660 N N . SER B 1 161 ? 4.785 15.836 0.669 1 98.44 161 SER B N 1
ATOM 3661 C CA . SER B 1 161 ? 6.125 15.75 1.241 1 98.44 161 SER B CA 1
ATOM 3662 C C . SER B 1 161 ? 6.07 15.648 2.762 1 98.44 161 SER B C 1
ATOM 3664 O O . SER B 1 161 ? 6.828 14.883 3.365 1 98.44 161 SER B O 1
ATOM 3666 N N . MET B 1 162 ? 5.246 16.406 3.354 1 98.5 162 MET B N 1
ATOM 3667 C CA . MET B 1 162 ? 5.098 16.375 4.805 1 98.5 162 MET B CA 1
ATOM 3668 C C . MET B 1 162 ? 4.598 15.008 5.266 1 98.5 162 MET B C 1
ATOM 3670 O O . MET B 1 162 ? 5.113 14.445 6.234 1 98.5 162 MET B O 1
ATOM 3674 N N . LEU B 1 163 ? 3.609 14.492 4.57 1 98.44 163 LEU B N 1
ATOM 3675 C CA . LEU B 1 163 ? 3.094 13.164 4.898 1 98.44 163 LEU B CA 1
ATOM 3676 C C . LEU B 1 163 ? 4.172 12.102 4.715 1 98.44 163 LEU B C 1
ATOM 3678 O O . LEU B 1 163 ? 4.359 11.25 5.59 1 98.44 163 LEU B O 1
ATOM 3682 N N . LYS B 1 164 ? 4.848 12.164 3.615 1 97.88 164 LYS B N 1
ATOM 3683 C CA . LYS B 1 164 ? 5.922 11.219 3.309 1 97.88 164 LYS B CA 1
ATOM 3684 C C . LYS B 1 164 ? 6.988 11.227 4.398 1 97.88 164 LYS B C 1
ATOM 3686 O O . LYS B 1 164 ? 7.352 10.18 4.926 1 97.88 164 LYS B O 1
ATOM 3691 N N . TRP B 1 165 ? 7.441 12.414 4.707 1 98.31 165 TRP B N 1
ATOM 3692 C CA . TRP B 1 165 ? 8.562 12.539 5.633 1 98.31 165 TRP B CA 1
ATOM 3693 C C . TRP B 1 165 ? 8.188 12.016 7.016 1 98.31 165 TRP B C 1
ATOM 3695 O O . TRP B 1 165 ? 8.93 11.227 7.609 1 98.31 165 TRP B O 1
ATOM 3705 N N . ALA B 1 166 ? 7.055 12.438 7.492 1 97.88 166 ALA B N 1
ATOM 3706 C CA . ALA B 1 166 ? 6.598 12.008 8.812 1 97.88 166 ALA B CA 1
ATOM 3707 C C . ALA B 1 166 ? 6.43 10.492 8.859 1 97.88 166 ALA B C 1
ATOM 3709 O O . ALA B 1 166 ? 6.836 9.844 9.828 1 97.88 166 ALA B O 1
ATOM 3710 N N . SER B 1 167 ? 5.863 9.922 7.82 1 96.12 167 SER B N 1
ATOM 3711 C CA . SER B 1 167 ? 5.598 8.484 7.766 1 96.12 167 SER B CA 1
ATOM 3712 C C . SER B 1 167 ? 6.891 7.688 7.648 1 96.12 167 SER B C 1
ATOM 3714 O O . SER B 1 167 ? 6.945 6.523 8.055 1 96.12 167 SER B O 1
ATOM 3716 N N . THR B 1 168 ? 7.914 8.297 7.129 1 94.56 168 THR B N 1
ATOM 3717 C CA . THR B 1 168 ? 9.164 7.598 6.859 1 94.56 168 THR B CA 1
ATOM 3718 C C . THR B 1 168 ? 10.125 7.73 8.031 1 94.56 168 THR B C 1
ATOM 3720 O O . THR B 1 168 ? 10.758 6.754 8.438 1 94.56 168 THR B O 1
ATOM 3723 N N . PHE B 1 169 ? 10.141 8.906 8.602 1 95.75 169 PHE B N 1
ATOM 3724 C CA . PHE B 1 169 ? 11.258 9.18 9.5 1 95.75 169 PHE B CA 1
ATOM 3725 C C . PHE B 1 169 ? 10.766 9.391 10.922 1 95.75 169 PHE B C 1
ATOM 3727 O O . PHE B 1 169 ? 11.57 9.469 11.859 1 95.75 169 PHE B O 1
ATOM 3734 N N . CYS B 1 170 ? 9.453 9.508 11.125 1 95.31 170 CYS B N 1
ATOM 3735 C CA . CYS B 1 170 ? 8.922 9.734 12.469 1 95.31 170 CYS B CA 1
ATOM 3736 C C . CYS B 1 170 ? 7.77 8.781 12.758 1 95.31 170 CYS B C 1
ATOM 3738 O O . CYS B 1 170 ? 6.715 9.211 13.234 1 95.31 170 CYS B O 1
ATOM 3740 N N . GLN B 1 171 ? 7.941 7.59 12.523 1 91.31 171 GLN B N 1
ATOM 3741 C CA . GLN B 1 171 ? 6.883 6.586 12.57 1 91.31 171 GLN B CA 1
ATOM 3742 C C . GLN B 1 171 ? 6.418 6.344 14 1 91.31 171 GLN B C 1
ATOM 3744 O O . GLN B 1 171 ? 5.336 5.797 14.227 1 91.31 171 GLN B O 1
ATOM 3749 N N . GLU B 1 172 ? 7.184 6.699 14.953 1 92.06 172 GLU B N 1
ATOM 3750 C CA . GLU B 1 172 ? 6.844 6.414 16.344 1 92.06 172 GLU B CA 1
ATOM 3751 C C . GLU B 1 172 ? 6.195 7.621 17.016 1 92.06 172 GLU B C 1
ATOM 3753 O O . GLU B 1 172 ? 5.828 7.562 18.188 1 92.06 172 GLU B O 1
ATOM 3758 N N . THR B 1 173 ? 6.156 8.719 16.328 1 96.25 173 THR B N 1
ATOM 3759 C CA . THR B 1 173 ? 5.523 9.914 16.875 1 96.25 173 THR B CA 1
ATOM 3760 C C . THR B 1 173 ? 4.039 9.672 17.125 1 96.25 173 THR B C 1
ATOM 3762 O O . THR B 1 173 ? 3.391 8.93 16.375 1 96.25 173 THR B O 1
ATOM 3765 N N . LYS B 1 174 ? 3.521 10.289 18.125 1 96.81 174 LYS B N 1
ATOM 3766 C CA . LYS B 1 174 ? 2.109 10.094 18.453 1 96.81 174 LYS B CA 1
ATOM 3767 C C . LYS B 1 174 ? 1.218 10.914 17.531 1 96.81 174 LYS B C 1
ATOM 3769 O O . LYS B 1 174 ? 0.29 10.383 16.922 1 96.81 174 LYS B O 1
ATOM 3774 N N . TYR B 1 175 ? 1.591 12.227 17.453 1 98.5 175 TYR B N 1
ATOM 3775 C CA . TYR B 1 175 ? 0.75 13.125 16.672 1 98.5 175 TYR B CA 1
ATOM 3776 C C . TYR B 1 175 ? 1.589 13.969 15.711 1 98.5 175 TYR B C 1
ATOM 3778 O O . TYR B 1 175 ? 2.771 14.203 15.969 1 98.5 175 TYR B O 1
ATOM 3786 N N . VAL B 1 176 ? 0.979 14.328 14.672 1 98.75 176 VAL B N 1
ATOM 3787 C CA . VAL B 1 176 ? 1.503 15.328 13.75 1 98.75 176 VAL B CA 1
ATOM 3788 C C . VAL B 1 176 ? 0.543 16.516 13.672 1 98.75 176 VAL B C 1
ATOM 3790 O O . VAL B 1 176 ? -0.674 16.328 13.594 1 98.75 176 VAL B O 1
ATOM 3793 N N . ILE B 1 177 ? 1.066 17.688 13.805 1 98.5 177 ILE B N 1
ATOM 3794 C CA . ILE B 1 177 ? 0.271 18.906 13.656 1 98.5 177 ILE B CA 1
ATOM 3795 C C . ILE B 1 177 ? 0.849 19.781 12.547 1 98.5 177 ILE B C 1
ATOM 3797 O O . ILE B 1 177 ? 2.033 20.125 12.57 1 98.5 177 ILE B O 1
ATOM 3801 N N . ARG B 1 178 ? 0.057 20.062 11.602 1 98.19 178 ARG B N 1
ATOM 3802 C CA . ARG B 1 178 ? 0.426 21 10.547 1 98.19 178 ARG B CA 1
ATOM 3803 C C . ARG B 1 178 ? -0.045 22.406 10.891 1 98.19 178 ARG B C 1
ATOM 3805 O O . ARG B 1 178 ? -1.198 22.609 11.281 1 98.19 178 ARG B O 1
ATOM 3812 N N . THR B 1 179 ? 0.832 23.359 10.766 1 95.62 179 THR B N 1
ATOM 3813 C CA . THR B 1 179 ? 0.491 24.766 10.938 1 95.62 179 THR B CA 1
ATOM 3814 C C . THR B 1 179 ? 1.178 25.625 9.883 1 95.62 179 THR B C 1
ATOM 3816 O O . THR B 1 179 ? 2.252 25.281 9.391 1 95.62 179 THR B O 1
ATOM 3819 N N . ASP B 1 180 ? 0.574 26.734 9.578 1 94.19 180 ASP B N 1
ATOM 3820 C CA . ASP B 1 180 ? 1.245 27.688 8.703 1 94.19 180 ASP B CA 1
ATOM 3821 C C . ASP B 1 180 ? 2.373 28.422 9.438 1 94.19 180 ASP B C 1
ATOM 3823 O O . ASP B 1 180 ? 2.455 28.359 10.664 1 94.19 180 ASP B O 1
ATOM 3827 N N . ASP B 1 181 ? 3.191 29.062 8.68 1 94.62 181 ASP B N 1
ATOM 3828 C CA . ASP B 1 181 ? 4.34 29.719 9.289 1 94.62 181 ASP B CA 1
ATOM 3829 C C . ASP B 1 181 ? 3.982 31.141 9.734 1 94.62 181 ASP B C 1
ATOM 3831 O O . ASP B 1 181 ? 4.852 31.891 10.172 1 94.62 181 ASP B O 1
ATOM 3835 N N . ASP B 1 182 ? 2.674 31.516 9.578 1 92.5 182 ASP B N 1
ATOM 3836 C CA . ASP B 1 182 ? 2.26 32.844 9.984 1 92.5 182 ASP B CA 1
ATOM 3837 C C . ASP B 1 182 ? 1.075 32.812 10.945 1 92.5 182 ASP B C 1
ATOM 3839 O O . ASP B 1 182 ? 0.2 33.656 10.914 1 92.5 182 ASP B O 1
ATOM 3843 N N . VAL B 1 183 ? 1.015 31.75 11.688 1 91 183 VAL B N 1
ATOM 3844 C CA . VAL B 1 183 ? -0.07 31.609 12.656 1 91 183 VAL B CA 1
ATOM 3845 C C . VAL B 1 183 ? 0.505 31.328 14.039 1 91 183 VAL B C 1
ATOM 3847 O O . VAL B 1 183 ? 1.656 30.906 14.172 1 91 183 VAL B O 1
ATOM 3850 N N . ARG B 1 184 ? -0.312 31.672 15.039 1 90.69 184 ARG B N 1
ATOM 3851 C CA . ARG B 1 184 ? 0.009 31.344 16.422 1 90.69 184 ARG B CA 1
ATOM 3852 C C . ARG B 1 184 ? -0.856 30.188 16.922 1 90.69 184 ARG B C 1
ATOM 3854 O O . ARG B 1 184 ? -2.061 30.141 16.672 1 90.69 184 ARG B O 1
ATOM 3861 N N . VAL B 1 185 ? -0.19 29.266 17.609 1 92.19 185 VAL B N 1
ATOM 3862 C CA . VAL B 1 185 ? -0.93 28.109 18.125 1 92.19 185 VAL B CA 1
ATOM 3863 C C . VAL B 1 185 ? -0.509 27.828 19.562 1 92.19 185 VAL B C 1
ATOM 3865 O O . VAL B 1 185 ? 0.587 28.203 19.984 1 92.19 185 VAL B O 1
ATOM 3868 N N . ASP B 1 186 ? -1.404 27.312 20.312 1 92.88 186 ASP B N 1
ATOM 3869 C CA . ASP B 1 186 ? -1.16 26.781 21.656 1 92.88 186 ASP B CA 1
ATOM 3870 C C . ASP B 1 186 ? -0.996 25.266 21.609 1 92.88 186 ASP B C 1
ATOM 3872 O O . ASP B 1 186 ? -1.979 24.516 21.703 1 92.88 186 ASP B O 1
ATOM 3876 N N . ILE B 1 187 ? 0.255 24.766 21.672 1 95.88 187 ILE B N 1
ATOM 3877 C CA . ILE B 1 187 ? 0.554 23.359 21.391 1 95.88 187 ILE B CA 1
ATOM 3878 C C . ILE B 1 187 ? -0.054 22.484 22.484 1 95.88 187 ILE B C 1
ATOM 3880 O O . ILE B 1 187 ? -0.726 21.484 22.172 1 95.88 187 ILE B O 1
ATOM 3884 N N . PRO B 1 188 ? 0.084 22.828 23.781 1 95.94 188 PRO B N 1
ATOM 3885 C CA . PRO B 1 188 ? -0.534 22 24.812 1 95.94 188 PRO B CA 1
ATOM 3886 C C . PRO B 1 188 ? -2.041 21.844 24.625 1 95.94 188 PRO B C 1
ATOM 3888 O O . PRO B 1 188 ? -2.584 20.75 24.812 1 95.94 188 PRO B O 1
ATOM 3891 N N . LYS B 1 189 ? -2.629 22.875 24.25 1 95.56 189 LYS B N 1
ATOM 3892 C CA . LYS B 1 189 ? -4.07 22.828 24.047 1 95.56 189 LYS B CA 1
ATOM 3893 C C . LYS B 1 189 ? -4.426 21.938 22.859 1 95.56 189 LYS B C 1
ATOM 3895 O O . LYS B 1 189 ? -5.355 21.125 22.953 1 95.56 189 LYS B O 1
ATOM 3900 N N . LEU B 1 190 ? -3.729 22.078 21.797 1 97.5 190 LEU B N 1
ATOM 3901 C CA . LEU B 1 190 ? -3.969 21.25 20.625 1 97.5 190 LEU B CA 1
ATOM 3902 C C . LEU B 1 190 ? -3.76 19.766 20.938 1 97.5 190 LEU B C 1
ATOM 3904 O O . LEU B 1 190 ? -4.555 18.922 20.516 1 97.5 190 LEU B O 1
ATOM 3908 N N . LEU B 1 191 ? -2.711 19.453 21.719 1 97.88 191 LEU B N 1
ATOM 3909 C CA . LEU B 1 191 ? -2.406 18.078 22.094 1 97.88 191 LEU B CA 1
ATOM 3910 C C . LEU B 1 191 ? -3.506 17.484 22.969 1 97.88 191 LEU B C 1
ATOM 3912 O O . LEU B 1 191 ? -3.861 16.312 22.812 1 97.88 191 LEU B O 1
ATOM 3916 N N . SER B 1 192 ? -4.031 18.328 23.828 1 97.69 192 SER B N 1
ATOM 3917 C CA . SER B 1 192 ? -5.117 17.859 24.688 1 97.69 192 SER B CA 1
ATOM 3918 C C . SER B 1 192 ? -6.336 17.453 23.859 1 97.69 192 SER B C 1
ATOM 3920 O O . SER B 1 192 ? -7.004 16.469 24.172 1 97.69 192 SER B O 1
ATOM 3922 N N . VAL B 1 193 ? -6.605 18.203 22.859 1 97.81 193 VAL B N 1
ATOM 3923 C CA . VAL B 1 193 ? -7.727 17.906 21.969 1 97.81 193 VAL B CA 1
ATOM 3924 C C . VAL B 1 193 ? -7.461 16.609 21.219 1 97.81 193 VAL B C 1
ATOM 3926 O O . VAL B 1 193 ? -8.344 15.742 21.141 1 97.81 193 VAL B O 1
ATOM 3929 N N . LEU B 1 194 ? -6.27 16.438 20.703 1 98.5 194 LEU B N 1
ATOM 3930 C CA . LEU B 1 194 ? -5.902 15.227 19.969 1 98.5 194 LEU B CA 1
ATOM 3931 C C . LEU B 1 194 ? -6.012 13.992 20.875 1 98.5 194 LEU B C 1
ATOM 3933 O O . LEU B 1 194 ? -6.535 12.961 20.453 1 98.5 194 LEU B O 1
ATOM 3937 N N . GLU B 1 195 ? -5.57 14.125 22.078 1 97.94 195 GLU B N 1
ATOM 3938 C CA . GLU B 1 195 ? -5.625 13.023 23.031 1 97.94 195 GLU B CA 1
ATOM 3939 C C . GLU B 1 195 ? -7.066 12.633 23.328 1 97.94 195 GLU B C 1
ATOM 3941 O O . GLU B 1 195 ? -7.391 11.445 23.406 1 97.94 195 GLU B O 1
ATOM 3946 N N . ALA B 1 196 ? -7.852 13.633 23.484 1 97.56 196 ALA B N 1
ATOM 3947 C CA . ALA B 1 196 ? -9.258 13.367 23.766 1 97.56 196 ALA B CA 1
ATOM 3948 C C . ALA B 1 196 ? -9.922 12.617 22.625 1 97.56 196 ALA B C 1
ATOM 3950 O O . ALA B 1 196 ? -10.664 11.656 22.844 1 97.56 196 ALA B O 1
ATOM 3951 N N . LYS B 1 197 ? -9.641 13.055 21.375 1 97.88 197 LYS B N 1
ATOM 3952 C CA . LYS B 1 197 ? -10.227 12.398 20.219 1 97.88 197 LYS B CA 1
ATOM 3953 C C . LYS B 1 197 ? -9.688 10.984 20.047 1 97.88 197 LYS B C 1
ATOM 3955 O O . LYS B 1 197 ? -10.414 10.078 19.625 1 97.88 197 LYS B O 1
ATOM 3960 N N . SER B 1 198 ? -8.461 10.789 20.422 1 97.38 198 SER B N 1
ATOM 3961 C CA . SER B 1 198 ? -7.793 9.5 20.25 1 97.38 198 SER B CA 1
ATOM 3962 C C . SER B 1 198 ? -8.398 8.438 21.172 1 97.38 198 SER B C 1
ATOM 3964 O O . SER B 1 198 ? -8.164 7.242 20.984 1 97.38 198 SER B O 1
ATOM 3966 N N . ARG B 1 199 ? -9.148 8.852 22.141 1 95.31 199 ARG B N 1
ATOM 3967 C CA . ARG B 1 199 ? -9.844 7.898 23 1 95.31 199 ARG B CA 1
ATOM 3968 C C . ARG B 1 199 ? -10.984 7.211 22.25 1 95.31 199 ARG B C 1
ATOM 3970 O O . ARG B 1 199 ? -11.375 6.098 22.594 1 95.31 199 ARG B O 1
ATOM 3977 N N . ARG B 1 200 ? -11.422 7.844 21.188 1 93.25 200 ARG B N 1
ATOM 3978 C CA . ARG B 1 200 ? -12.594 7.332 20.484 1 93.25 200 ARG B CA 1
ATOM 3979 C C . ARG B 1 200 ? -12.219 6.879 19.078 1 93.25 200 ARG B C 1
ATOM 3981 O O . ARG B 1 200 ? -12.852 5.977 18.516 1 93.25 200 ARG B O 1
ATOM 3988 N N . TYR B 1 201 ? -11.188 7.527 18.547 1 95.69 201 TYR B N 1
ATOM 3989 C CA . TYR B 1 201 ? -10.82 7.277 17.156 1 95.69 201 TYR B CA 1
ATOM 3990 C C . TYR B 1 201 ? -9.352 6.891 17.047 1 95.69 201 TYR B C 1
ATOM 3992 O O . TYR B 1 201 ? -8.484 7.527 17.656 1 95.69 201 TYR B O 1
ATOM 4000 N N . THR B 1 202 ? -9.141 5.883 16.297 1 94.06 202 THR B N 1
ATOM 4001 C CA . THR B 1 202 ? -7.75 5.508 16.047 1 94.06 202 THR B CA 1
ATOM 4002 C C . THR B 1 202 ? -7.141 6.406 14.969 1 94.06 202 THR B C 1
ATOM 4004 O O . THR B 1 202 ? -6.031 6.914 15.133 1 94.06 202 THR B O 1
ATOM 4007 N N . ASP B 1 203 ? -7.914 6.555 13.891 1 97.62 203 ASP B N 1
ATOM 4008 C CA . ASP B 1 203 ? -7.504 7.41 12.781 1 97.62 203 ASP B CA 1
ATOM 4009 C C . ASP B 1 203 ? -8.5 8.547 12.57 1 97.62 203 ASP B C 1
ATOM 4011 O O . ASP B 1 203 ? -9.711 8.32 12.562 1 97.62 203 ASP B O 1
ATOM 4015 N N . PHE B 1 204 ? -7.949 9.75 12.461 1 98.62 204 PHE B N 1
ATOM 4016 C CA . PHE B 1 204 ? -8.797 10.914 12.211 1 98.62 204 PHE B CA 1
ATOM 4017 C C . PHE B 1 204 ? -7.965 12.109 11.766 1 98.62 204 PHE B C 1
ATOM 4019 O O . PHE B 1 204 ? -6.738 12.094 11.891 1 98.62 204 PHE B O 1
ATOM 4026 N N . ILE B 1 205 ? -8.664 13.062 11.172 1 98.75 205 ILE B N 1
ATOM 4027 C CA . ILE B 1 205 ? -8.148 14.406 10.938 1 98.75 205 ILE B CA 1
ATOM 4028 C C . ILE B 1 205 ? -8.945 15.414 11.766 1 98.75 205 ILE B C 1
ATOM 4030 O O . ILE B 1 205 ? -10.172 15.336 11.828 1 98.75 205 ILE B O 1
ATOM 4034 N N . ILE B 1 206 ? -8.258 16.234 12.414 1 98.31 206 ILE B N 1
ATOM 4035 C CA . ILE B 1 206 ? -8.969 17.328 13.078 1 98.31 206 ILE B CA 1
ATOM 4036 C C . ILE B 1 206 ? -8.555 18.656 12.469 1 98.31 206 ILE B C 1
ATOM 4038 O O . ILE B 1 206 ? -7.379 18.875 12.188 1 98.31 206 ILE B O 1
ATOM 4042 N N . GLY B 1 207 ? -9.461 19.484 12.195 1 97.12 207 GLY B N 1
ATOM 4043 C CA . GLY B 1 207 ? -9.258 20.812 11.641 1 97.12 207 GLY B CA 1
ATOM 4044 C C . GLY B 1 207 ? -10.547 21.609 11.492 1 97.12 207 GLY B C 1
ATOM 4045 O O . GLY B 1 207 ? -11.57 21.25 12.086 1 97.12 207 GLY B O 1
ATOM 4046 N N . ASP B 1 208 ? -10.43 22.734 10.867 1 95.69 208 ASP B N 1
ATOM 4047 C CA . ASP B 1 208 ? -11.594 23.562 10.578 1 95.69 208 ASP B CA 1
ATOM 4048 C C . ASP B 1 208 ? -12.359 23.031 9.375 1 95.69 208 ASP B C 1
ATOM 4050 O O . ASP B 1 208 ? -12.047 23.375 8.234 1 95.69 208 ASP B O 1
ATOM 4054 N N . ARG B 1 209 ? -13.398 22.312 9.648 1 95.75 209 ARG B N 1
ATOM 4055 C CA . ARG B 1 209 ? -14.164 21.625 8.617 1 95.75 209 ARG B CA 1
ATOM 4056 C C . ARG B 1 209 ? -15.07 22.594 7.863 1 95.75 209 ARG B C 1
ATOM 4058 O O . ARG B 1 209 ? -15.711 23.453 8.469 1 95.75 209 ARG B O 1
ATOM 4065 N N . LYS B 1 210 ? -15.07 22.5 6.578 1 95.56 210 LYS B N 1
ATOM 4066 C CA . LYS B 1 210 ? -15.953 23.25 5.68 1 95.56 210 LYS B CA 1
ATOM 4067 C C . LYS B 1 210 ? -16.828 22.312 4.859 1 95.56 210 LYS B C 1
ATOM 4069 O O . LYS B 1 210 ? -16.359 21.266 4.391 1 95.56 210 LYS B O 1
ATOM 4074 N N . ASP B 1 211 ? -18.031 22.688 4.742 1 95.5 211 ASP B N 1
ATOM 4075 C CA . ASP B 1 211 ? -19 21.891 3.979 1 95.5 211 ASP B CA 1
ATOM 4076 C C . ASP B 1 211 ? -19.719 22.75 2.941 1 95.5 211 ASP B C 1
ATOM 4078 O O . ASP B 1 211 ? -20.062 23.906 3.213 1 95.5 211 ASP B O 1
ATOM 4082 N N . GLY B 1 212 ? -19.922 22.203 1.825 1 94.44 212 GLY B N 1
ATOM 4083 C CA . GLY B 1 212 ? -20.781 22.812 0.837 1 94.44 212 GLY B CA 1
ATOM 4084 C C . GLY B 1 212 ? -20.125 23.953 0.083 1 94.44 212 GLY B C 1
ATOM 4085 O O . GLY B 1 212 ? -20.797 24.766 -0.545 1 94.44 212 GLY B O 1
ATOM 4086 N N . TRP B 1 213 ? -18.859 24.094 0.172 1 96.12 213 TRP B N 1
ATOM 4087 C CA . TRP B 1 213 ? -18.141 25.125 -0.585 1 96.12 213 TRP B CA 1
ATOM 4088 C C . TRP B 1 213 ? -18.156 24.797 -2.076 1 96.12 213 TRP B C 1
ATOM 4090 O O . TRP B 1 213 ? -18.094 23.625 -2.465 1 96.12 213 TRP B O 1
ATOM 4100 N N . ALA B 1 214 ? -18.234 25.766 -2.91 1 96.94 214 ALA B N 1
ATOM 4101 C CA . ALA B 1 214 ? -18.234 25.594 -4.359 1 96.94 214 ALA B CA 1
ATOM 4102 C C . ALA B 1 214 ? -16.797 25.578 -4.898 1 96.94 214 ALA B C 1
ATOM 4104 O O . ALA B 1 214 ? -15.93 26.281 -4.383 1 96.94 214 ALA B O 1
ATOM 4105 N N . ALA B 1 215 ? -16.641 24.828 -5.941 1 97.19 215 ALA B N 1
ATOM 4106 C CA . ALA B 1 215 ? -15.383 24.922 -6.68 1 97.19 215 ALA B CA 1
ATOM 4107 C C . ALA B 1 215 ? -15.266 26.266 -7.387 1 97.19 215 ALA B C 1
ATOM 4109 O O . ALA B 1 215 ? -16.203 26.719 -8.047 1 97.19 215 ALA B O 1
ATOM 4110 N N . VAL B 1 216 ? -14.164 26.938 -7.25 1 96.81 216 VAL B N 1
ATOM 4111 C CA . VAL B 1 216 ? -13.961 28.25 -7.859 1 96.81 216 VAL B CA 1
ATOM 4112 C C . VAL B 1 216 ? -13.625 28.094 -9.336 1 96.81 216 VAL B C 1
ATOM 4114 O O . VAL B 1 216 ? -12.594 27.516 -9.688 1 96.81 216 VAL B O 1
ATOM 4117 N N . ARG B 1 217 ? -14.477 28.656 -10.219 1 97 217 ARG B N 1
ATOM 4118 C CA . ARG B 1 217 ? -14.312 28.438 -11.648 1 97 217 ARG B CA 1
ATOM 4119 C C . ARG B 1 217 ? -13.836 29.719 -12.336 1 97 217 ARG B C 1
ATOM 4121 O O . ARG B 1 217 ? -13.57 29.719 -13.539 1 97 217 ARG B O 1
ATOM 4128 N N . ASP B 1 218 ? -13.75 30.797 -11.516 1 95.81 218 ASP B N 1
ATOM 4129 C CA . ASP B 1 218 ? -13.195 32.062 -12.023 1 95.81 218 ASP B CA 1
ATOM 4130 C C . ASP B 1 218 ? -11.68 31.953 -12.18 1 95.81 218 ASP B C 1
ATOM 4132 O O . ASP B 1 218 ? -10.945 31.844 -11.195 1 95.81 218 ASP B O 1
ATOM 4136 N N . THR B 1 219 ? -11.148 32.062 -13.367 1 94.31 219 THR B N 1
ATOM 4137 C CA . THR B 1 219 ? -9.75 31.828 -13.695 1 94.31 219 THR B CA 1
ATOM 4138 C C . THR B 1 219 ? -8.859 32.906 -13.055 1 94.31 219 THR B C 1
ATOM 4140 O O . THR B 1 219 ? -7.645 32.719 -12.953 1 94.31 219 THR B O 1
ATOM 4143 N N . THR B 1 220 ? -9.406 34 -12.602 1 94.69 220 THR B N 1
ATOM 4144 C CA . THR B 1 220 ? -8.617 35.062 -12.008 1 94.69 220 THR B CA 1
ATOM 4145 C C . THR B 1 220 ? -8.469 34.875 -10.5 1 94.69 220 THR B C 1
ATOM 4147 O O . THR B 1 220 ? -7.668 35.531 -9.852 1 94.69 220 THR B O 1
ATOM 4150 N N . ASP B 1 221 ? -9.188 33.969 -10 1 94.31 221 ASP B N 1
ATOM 4151 C CA . ASP B 1 221 ? -9.148 33.688 -8.57 1 94.31 221 ASP B CA 1
ATOM 4152 C C . ASP B 1 221 ? -7.93 32.844 -8.195 1 94.31 221 ASP B C 1
ATOM 4154 O O . ASP B 1 221 ? -7.547 31.938 -8.945 1 94.31 221 ASP B O 1
ATOM 4158 N N . LYS B 1 222 ? -7.414 33.094 -7.039 1 92.19 222 LYS B N 1
ATOM 4159 C CA . LYS B 1 222 ? -6.23 32.406 -6.535 1 92.19 222 LYS B CA 1
ATOM 4160 C C . LYS B 1 222 ? -6.492 30.922 -6.355 1 92.19 222 LYS B C 1
ATOM 4162 O O . LYS B 1 222 ? -5.578 30.109 -6.48 1 92.19 222 LYS B O 1
ATOM 4167 N N . TYR B 1 223 ? -7.742 30.578 -6.199 1 93.94 223 TYR B N 1
ATOM 4168 C CA . TYR B 1 223 ? -8.094 29.188 -5.895 1 93.94 223 TYR B CA 1
ATOM 4169 C C . TYR B 1 223 ? -8.836 28.547 -7.055 1 93.94 223 TYR B C 1
ATOM 4171 O O . TYR B 1 223 ? -9.641 27.625 -6.855 1 93.94 223 TYR B O 1
ATOM 4179 N N . TYR B 1 224 ? -8.547 29.062 -8.227 1 95.75 224 TYR B N 1
ATOM 4180 C CA . TYR B 1 224 ? -9.188 28.531 -9.422 1 95.75 224 TYR B CA 1
ATOM 4181 C C . TYR B 1 224 ? -8.969 27.031 -9.547 1 95.75 224 TYR B C 1
ATOM 4183 O O . TYR B 1 224 ? -7.84 26.547 -9.414 1 95.75 224 TYR B O 1
ATOM 4191 N N . LEU B 1 225 ? -10.062 26.328 -9.812 1 95.94 225 LEU B N 1
ATOM 4192 C CA . LEU B 1 225 ? -10.062 24.875 -10.039 1 95.94 225 LEU B CA 1
ATOM 4193 C C . LEU B 1 225 ? -10.781 24.531 -11.336 1 95.94 225 LEU B C 1
ATOM 4195 O O . LEU B 1 225 ? -12.008 24.656 -11.414 1 95.94 225 LEU B O 1
ATOM 4199 N N . SER B 1 226 ? -10.07 24 -12.328 1 95.44 226 SER B N 1
ATOM 4200 C CA . SER B 1 226 ? -10.664 23.688 -13.625 1 95.44 226 SER B CA 1
ATOM 4201 C C . SER B 1 226 ? -11.57 22.469 -13.531 1 95.44 226 SER B C 1
ATOM 4203 O O . SER B 1 226 ? -11.414 21.641 -12.625 1 95.44 226 SER B O 1
ATOM 4205 N N . VAL B 1 227 ? -12.438 22.328 -14.477 1 95.69 227 VAL B N 1
ATOM 4206 C CA . VAL B 1 227 ? -13.344 21.172 -14.539 1 95.69 227 VAL B CA 1
ATOM 4207 C C . VAL B 1 227 ? -12.547 19.906 -14.812 1 95.69 227 VAL B C 1
ATOM 4209 O O . VAL B 1 227 ? -12.883 18.828 -14.305 1 95.69 227 VAL B O 1
ATOM 4212 N N . ASP B 1 228 ? -11.461 20.031 -15.539 1 94.75 228 ASP B N 1
ATOM 4213 C CA . ASP B 1 228 ? -10.617 18.875 -15.836 1 94.75 228 ASP B CA 1
ATOM 4214 C C . ASP B 1 228 ? -9.953 18.328 -14.578 1 94.75 228 ASP B C 1
ATOM 4216 O O . ASP B 1 228 ? -9.797 17.125 -14.422 1 94.75 228 ASP B O 1
ATOM 4220 N N . GLU B 1 229 ? -9.617 19.203 -13.727 1 94.31 229 GLU B N 1
ATOM 4221 C CA . GLU B 1 229 ? -8.945 18.812 -12.492 1 94.31 229 GLU B CA 1
ATOM 4222 C C . GLU B 1 229 ? -9.938 18.266 -11.469 1 94.31 229 GLU B C 1
ATOM 4224 O O . GLU B 1 229 ? -9.648 17.297 -10.773 1 94.31 229 GLU B O 1
ATOM 4229 N N . TYR B 1 230 ? -11 18.953 -11.438 1 96.5 230 TYR B N 1
ATOM 4230 C CA . TYR B 1 230 ? -12.055 18.562 -10.5 1 96.5 230 TYR B CA 1
ATOM 4231 C C . TYR B 1 230 ? -13.43 18.859 -11.078 1 96.5 230 TYR B C 1
ATOM 4233 O O . TYR B 1 230 ? -13.875 20.016 -11.094 1 96.5 230 TYR B O 1
ATOM 4241 N N . GLU B 1 231 ? -14.172 17.859 -11.328 1 96.38 231 GLU B N 1
ATOM 4242 C CA . GLU B 1 231 ? -15.367 18 -12.156 1 96.38 231 GLU B CA 1
ATOM 4243 C C . GLU B 1 231 ? -16.547 18.5 -11.336 1 96.38 231 GLU B C 1
ATOM 4245 O O . GLU B 1 231 ? -17.266 19.406 -11.766 1 96.38 231 GLU B O 1
ATOM 4250 N N . PRO B 1 232 ? -16.781 18.016 -10.156 1 96.5 232 PRO B N 1
ATOM 4251 C CA . PRO B 1 232 ? -17.969 18.469 -9.422 1 96.5 232 PRO B CA 1
ATOM 4252 C C . PRO B 1 232 ? -17.938 19.969 -9.117 1 96.5 232 PRO B C 1
ATOM 4254 O O . PRO B 1 232 ? -16.859 20.547 -8.961 1 96.5 232 PRO B O 1
ATOM 4257 N N . SER B 1 233 ? -19.109 20.547 -9.008 1 96.81 233 SER B N 1
ATOM 4258 C CA . SER B 1 233 ? -19.219 21.969 -8.742 1 96.81 233 SER B CA 1
ATOM 4259 C C . SER B 1 233 ? -19.125 22.266 -7.25 1 96.81 233 SER B C 1
ATOM 4261 O O . SER B 1 233 ? -18.906 23.422 -6.852 1 96.81 233 SER B O 1
ATOM 4263 N N . THR B 1 234 ? -19.359 21.297 -6.445 1 97.69 234 THR B N 1
ATOM 4264 C CA . THR B 1 234 ? -19.25 21.438 -4.996 1 97.69 234 THR B CA 1
ATOM 4265 C C . THR B 1 234 ? -18.094 20.625 -4.449 1 97.69 234 THR B C 1
ATOM 4267 O O . THR B 1 234 ? -17.891 19.469 -4.836 1 97.69 234 THR B O 1
ATOM 4270 N N . LEU B 1 235 ? -17.312 21.281 -3.629 1 97.69 235 LEU B N 1
ATOM 4271 C CA . LEU B 1 235 ? -16.203 20.578 -3 1 97.69 235 LEU B CA 1
ATOM 4272 C C . LEU B 1 235 ? -16.703 19.578 -1.959 1 97.69 235 LEU B C 1
ATOM 4274 O O . LEU B 1 235 ? -17.75 19.781 -1.354 1 97.69 235 LEU B O 1
ATOM 4278 N N . PRO B 1 236 ? -15.992 18.484 -1.785 1 97.56 236 PRO B N 1
ATOM 4279 C CA . PRO B 1 236 ? -16.344 17.625 -0.653 1 97.56 236 PRO B CA 1
ATOM 4280 C C . PRO B 1 236 ? -16.047 18.281 0.697 1 97.56 236 PRO B C 1
ATOM 4282 O O . PRO B 1 236 ? -15.352 19.297 0.758 1 97.56 236 PRO B O 1
ATOM 4285 N N . PRO B 1 237 ? -16.688 17.734 1.764 1 97.56 237 PRO B N 1
ATOM 4286 C CA . PRO B 1 237 ? -16.219 18.219 3.062 1 97.56 237 PRO B CA 1
ATOM 4287 C C . PRO B 1 237 ? -14.703 18.125 3.23 1 97.56 237 PRO B C 1
ATOM 4289 O O . PRO B 1 237 ? -14.102 17.125 2.826 1 97.56 237 PRO B O 1
ATOM 4292 N N . PHE B 1 238 ? -14.148 19.172 3.67 1 97.94 238 PHE B N 1
ATOM 4293 C CA . PHE B 1 238 ? -12.703 19.203 3.871 1 97.94 238 PHE B CA 1
ATOM 4294 C C . PHE B 1 238 ? -12.336 20.109 5.039 1 97.94 238 PHE B C 1
ATOM 4296 O O . PHE B 1 238 ? -13.203 20.781 5.609 1 97.94 238 PHE B O 1
ATOM 4303 N N . ALA B 1 239 ? -11.086 20.031 5.492 1 97.12 239 ALA B N 1
ATOM 4304 C CA . ALA B 1 239 ? -10.555 20.922 6.516 1 97.12 239 ALA B CA 1
ATOM 4305 C C . ALA B 1 239 ? -9.531 21.891 5.93 1 97.12 239 ALA B C 1
ATOM 4307 O O . ALA B 1 239 ? -8.664 21.484 5.152 1 97.12 239 ALA B O 1
ATOM 4308 N N . VAL B 1 240 ? -9.625 23.109 6.348 1 94.19 240 VAL B N 1
ATOM 4309 C CA . VAL B 1 240 ? -8.703 24.125 5.844 1 94.19 240 VAL B CA 1
ATOM 4310 C C . VAL B 1 240 ? -7.281 23.797 6.289 1 94.19 240 VAL B C 1
ATOM 4312 O O . VAL B 1 240 ? -7.055 23.406 7.434 1 94.19 240 VAL B O 1
ATOM 4315 N N . GLY B 1 241 ? -6.312 24.109 5.422 1 92.88 241 GLY B N 1
ATOM 4316 C CA . GLY B 1 241 ? -4.949 23.625 5.547 1 92.88 241 GLY B CA 1
ATOM 4317 C C . GLY B 1 241 ? -4.129 24.406 6.562 1 92.88 241 GLY B C 1
ATOM 4318 O O . GLY B 1 241 ? -2.984 24.047 6.848 1 92.88 241 GLY B O 1
ATOM 4319 N N . GLY B 1 242 ? -4.641 25.406 7.188 1 92.56 242 GLY B N 1
ATOM 4320 C CA . GLY B 1 242 ? -3.873 26.25 8.086 1 92.56 242 GLY B CA 1
ATOM 4321 C C . GLY B 1 242 ? -3.506 25.562 9.391 1 92.56 242 GLY B C 1
ATOM 4322 O O . GLY B 1 242 ? -2.465 25.859 9.984 1 92.56 242 GLY B O 1
ATOM 4323 N N . LEU B 1 243 ? -4.348 24.734 9.805 1 96.44 243 LEU B N 1
ATOM 4324 C CA . LEU B 1 243 ? -4.137 23.953 11.016 1 96.44 243 LEU B CA 1
ATOM 4325 C C . LEU B 1 243 ? -4.816 22.594 10.906 1 96.44 243 LEU B C 1
ATOM 4327 O O . LEU B 1 243 ? -6.043 22.5 10.805 1 96.44 243 LEU B O 1
ATOM 4331 N N . LEU B 1 244 ? -4.004 21.578 10.93 1 98.12 244 LEU B N 1
ATOM 4332 C CA . LEU B 1 244 ? -4.5 20.219 10.906 1 98.12 244 LEU B CA 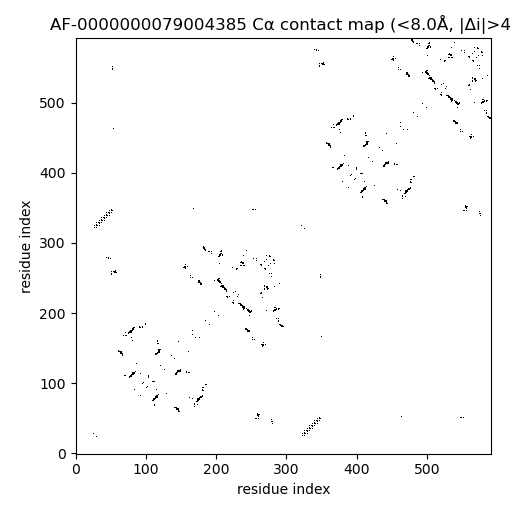1
ATOM 4333 C C . LEU B 1 244 ? -3.785 19.359 11.945 1 98.12 244 LEU B C 1
ATOM 4335 O O . LEU B 1 244 ? -2.609 19.578 12.234 1 98.12 244 LEU B O 1
ATOM 4339 N N . GLY B 1 245 ? -4.477 18.406 12.531 1 98.56 245 GLY B N 1
ATOM 4340 C CA . GLY B 1 245 ? -3.91 17.438 13.461 1 98.56 245 GLY B CA 1
ATOM 4341 C C . GLY B 1 245 ? -4.305 16.016 13.141 1 98.56 245 GLY B C 1
ATOM 4342 O O . GLY B 1 245 ? -5.43 15.75 12.711 1 98.56 245 GLY B O 1
ATOM 4343 N N . TYR B 1 246 ? -3.365 15.109 13.383 1 97.81 246 TYR B N 1
ATOM 4344 C CA . TYR B 1 246 ? -3.555 13.703 13.062 1 97.81 246 TYR B CA 1
ATOM 4345 C C . TYR B 1 246 ? -2.691 12.82 13.953 1 97.81 246 TYR B C 1
ATOM 4347 O O . TYR B 1 246 ? -1.562 13.18 14.297 1 97.81 246 TYR B O 1
ATOM 4355 N N . PRO B 1 247 ? -3.207 11.609 14.234 1 98.31 247 PRO B N 1
ATOM 4356 C CA . PRO B 1 247 ? -2.271 10.562 14.664 1 98.31 247 PRO B CA 1
ATOM 4357 C C . PRO B 1 247 ? -1.304 10.148 13.555 1 98.31 247 PRO B C 1
ATOM 4359 O O . PRO B 1 247 ? -1.624 10.281 12.375 1 98.31 247 PRO B O 1
ATOM 4362 N N . ILE B 1 248 ? -0.164 9.656 13.938 1 97.62 248 ILE B N 1
ATOM 4363 C CA . ILE B 1 248 ? 0.853 9.289 12.961 1 97.62 248 ILE B CA 1
ATOM 4364 C C . ILE B 1 248 ? 0.314 8.188 12.047 1 97.62 248 ILE B C 1
ATOM 4366 O O . ILE B 1 248 ? 0.631 8.156 10.859 1 97.62 248 ILE B O 1
ATOM 4370 N N . SER B 1 249 ? -0.554 7.258 12.531 1 97 249 SER B N 1
ATOM 4371 C CA . SER B 1 249 ? -1.131 6.211 11.695 1 97 249 SER B CA 1
ATOM 4372 C C . SER B 1 249 ? -1.991 6.805 10.586 1 97 249 SER B C 1
ATOM 4374 O O . SER B 1 249 ? -2.016 6.285 9.469 1 97 249 SER B O 1
ATOM 4376 N N . THR B 1 250 ? -2.66 7.875 10.906 1 98.44 250 THR B N 1
ATOM 4377 C CA . THR B 1 250 ? -3.469 8.57 9.914 1 98.44 250 THR B CA 1
ATOM 4378 C C . THR B 1 250 ? -2.586 9.164 8.82 1 98.44 250 THR B C 1
ATOM 4380 O O . THR B 1 250 ? -2.928 9.109 7.637 1 98.44 250 THR B O 1
ATOM 4383 N N . VAL B 1 251 ? -1.472 9.719 9.227 1 98.5 251 VAL B N 1
ATOM 4384 C CA . VAL B 1 251 ? -0.538 10.336 8.289 1 98.5 251 VAL B CA 1
ATOM 4385 C C . VAL B 1 251 ? -0.064 9.297 7.277 1 98.5 251 VAL B C 1
ATOM 4387 O O . VAL B 1 251 ? -0.031 9.562 6.074 1 98.5 251 VAL B O 1
ATOM 4390 N N . THR B 1 252 ? 0.197 8.188 7.789 1 97.25 252 THR B N 1
ATOM 4391 C CA . THR B 1 252 ? 0.673 7.109 6.934 1 97.25 252 THR B CA 1
ATOM 4392 C C . THR B 1 252 ? -0.409 6.684 5.945 1 97.25 252 THR B C 1
ATOM 4394 O O . THR B 1 252 ? -0.128 6.465 4.766 1 97.25 252 THR B O 1
ATOM 4397 N N . LEU B 1 253 ? -1.63 6.559 6.371 1 97.94 253 LEU B N 1
ATOM 4398 C CA . LEU B 1 253 ? -2.766 6.227 5.516 1 97.94 253 LEU B CA 1
ATOM 4399 C C . LEU B 1 253 ? -2.955 7.285 4.434 1 97.94 253 LEU B C 1
ATOM 4401 O O . LEU B 1 253 ? -3.139 6.949 3.26 1 97.94 253 LEU B O 1
ATOM 4405 N N . LEU B 1 254 ? -2.871 8.477 4.855 1 98.62 254 LEU B N 1
ATOM 4406 C CA . LEU B 1 254 ? -3.1 9.578 3.928 1 98.62 254 LEU B CA 1
ATOM 4407 C C . LEU B 1 254 ? -2.004 9.633 2.869 1 98.62 254 LEU B C 1
ATOM 4409 O O . LEU B 1 254 ? -2.271 9.938 1.706 1 98.62 254 LEU B O 1
ATOM 4413 N N . TYR B 1 255 ? -0.799 9.398 3.312 1 98.38 255 TYR B N 1
ATOM 4414 C CA . TYR B 1 255 ? 0.294 9.367 2.346 1 98.38 255 TYR B CA 1
ATOM 4415 C C . TYR B 1 255 ? 0.044 8.312 1.277 1 98.38 255 TYR B C 1
ATOM 4417 O O . TYR B 1 255 ? 0.151 8.586 0.081 1 98.38 255 TYR B O 1
ATOM 4425 N N . GLN B 1 256 ? -0.336 7.137 1.703 1 97.5 256 GLN B N 1
ATOM 4426 C CA . GLN B 1 256 ? -0.602 6.047 0.768 1 97.5 256 GLN B CA 1
ATOM 4427 C C . GLN B 1 256 ? -1.775 6.383 -0.148 1 97.5 256 GLN B C 1
ATOM 4429 O O . GLN B 1 256 ? -1.746 6.078 -1.341 1 97.5 256 GLN B O 1
ATOM 4434 N N . ALA B 1 257 ? -2.754 6.992 0.365 1 98.25 257 ALA B N 1
ATOM 4435 C CA . ALA B 1 257 ? -3.902 7.391 -0.445 1 98.25 257 ALA B CA 1
ATOM 4436 C C . ALA B 1 257 ? -3.498 8.414 -1.504 1 98.25 257 ALA B C 1
ATOM 4438 O O . ALA B 1 257 ? -3.91 8.312 -2.662 1 98.25 257 ALA B O 1
ATOM 4439 N N . ALA B 1 258 ? -2.67 9.359 -1.118 1 98.12 258 ALA B N 1
ATOM 4440 C CA . ALA B 1 258 ? -2.252 10.43 -2.016 1 98.12 258 ALA B CA 1
ATOM 4441 C C . ALA B 1 258 ? -1.491 9.875 -3.217 1 98.12 258 ALA B C 1
ATOM 4443 O O . ALA B 1 258 ? -1.515 10.461 -4.301 1 98.12 258 ALA B O 1
ATOM 4444 N N . LEU B 1 259 ? -0.858 8.758 -3.004 1 96.75 259 LEU B N 1
ATOM 4445 C CA . LEU B 1 259 ? -0.076 8.148 -4.07 1 96.75 259 LEU B CA 1
ATOM 4446 C C . LEU B 1 259 ? -0.985 7.469 -5.09 1 96.75 259 LEU B C 1
ATOM 4448 O O . LEU B 1 259 ? -0.547 7.137 -6.195 1 96.75 259 LEU B O 1
ATOM 4452 N N . ARG B 1 260 ? -2.303 7.293 -4.793 1 96.25 260 ARG B N 1
ATOM 4453 C CA . ARG B 1 260 ? -3.131 6.387 -5.582 1 96.25 260 ARG B CA 1
ATOM 4454 C C . ARG B 1 260 ? -4.344 7.113 -6.152 1 96.25 260 ARG B C 1
ATOM 4456 O O . ARG B 1 260 ? -5.184 6.504 -6.82 1 96.25 260 ARG B O 1
ATOM 4463 N N . ILE B 1 261 ? -4.41 8.414 -5.887 1 97.19 261 ILE B N 1
ATOM 4464 C CA . ILE B 1 261 ? -5.574 9.18 -6.32 1 97.19 261 ILE B CA 1
ATOM 4465 C C . ILE B 1 261 ? -5.137 10.312 -7.25 1 97.19 261 ILE B C 1
ATOM 4467 O O . ILE B 1 261 ? -4.105 10.945 -7.016 1 97.19 261 ILE B O 1
ATOM 4471 N N . LYS B 1 262 ? -5.914 10.523 -8.305 1 95.44 262 LYS B N 1
ATOM 4472 C CA . LYS B 1 262 ? -5.66 11.688 -9.156 1 95.44 262 LYS B CA 1
ATOM 4473 C C . LYS B 1 262 ? -5.605 12.969 -8.336 1 95.44 262 LYS B C 1
ATOM 4475 O O . LYS B 1 262 ? -6.551 13.289 -7.609 1 95.44 262 LYS B O 1
ATOM 4480 N N . PRO B 1 263 ? -4.598 13.695 -8.484 1 95.31 263 PRO B N 1
ATOM 4481 C CA . PRO B 1 263 ? -4.391 14.836 -7.586 1 95.31 263 PRO B CA 1
ATOM 4482 C C . PRO B 1 263 ? -5.223 16.047 -7.977 1 95.31 263 PRO B C 1
ATOM 4484 O O . PRO B 1 263 ? -5.562 16.219 -9.148 1 95.31 263 PRO B O 1
ATOM 4487 N N . VAL B 1 264 ? -5.586 16.781 -7 1 96.5 264 VAL B N 1
ATOM 4488 C CA . VAL B 1 264 ? -6.043 18.172 -7.062 1 96.5 264 VAL B CA 1
ATOM 4489 C C . VAL B 1 264 ? -5.012 19.094 -6.41 1 96.5 264 VAL B C 1
ATOM 4491 O O . VAL B 1 264 ? -4.434 18.75 -5.379 1 96.5 264 VAL B O 1
ATOM 4494 N N . TRP B 1 265 ? -4.793 20.234 -7.027 1 95.75 265 TRP B N 1
ATOM 4495 C CA . TRP B 1 265 ? -3.621 21 -6.598 1 95.75 265 TRP B CA 1
ATOM 4496 C C . TRP B 1 265 ? -3.861 21.641 -5.242 1 95.75 265 TRP B C 1
ATOM 4498 O O . TRP B 1 265 ? -2.914 21.922 -4.5 1 95.75 265 TRP B O 1
ATOM 4508 N N . LEU B 1 266 ? -5.125 21.891 -4.934 1 96.31 266 LEU B N 1
ATOM 4509 C CA . LEU B 1 266 ? -5.438 22.422 -3.609 1 96.31 266 LEU B CA 1
ATOM 4510 C C . LEU B 1 266 ? -5.227 21.344 -2.541 1 96.31 266 LEU B C 1
ATOM 4512 O O . LEU B 1 266 ? -6.016 20.406 -2.439 1 96.31 266 LEU B O 1
ATOM 4516 N N . ASP B 1 267 ? -4.242 21.547 -1.693 1 96.94 267 ASP B N 1
ATOM 4517 C CA . ASP B 1 267 ? -3.717 20.453 -0.871 1 96.94 267 ASP B CA 1
ATOM 4518 C C . ASP B 1 267 ? -4.723 20.047 0.2 1 96.94 267 ASP B C 1
ATOM 4520 O O . ASP B 1 267 ? -4.867 18.859 0.5 1 96.94 267 ASP B O 1
ATOM 4524 N N . ASP B 1 268 ? -5.391 21.062 0.809 1 96.75 268 ASP B N 1
ATOM 4525 C CA . ASP B 1 268 ? -6.316 20.734 1.889 1 96.75 268 ASP B CA 1
ATOM 4526 C C . ASP B 1 268 ? -7.527 19.969 1.36 1 96.75 268 ASP B C 1
ATOM 4528 O O . ASP B 1 268 ? -7.953 18.984 1.963 1 96.75 268 ASP B O 1
ATOM 4532 N N . ILE B 1 269 ? -8 20.375 0.168 1 97.81 269 ILE B N 1
ATOM 4533 C CA . ILE B 1 269 ? -9.094 19.656 -0.47 1 97.81 269 ILE B CA 1
ATOM 4534 C C . ILE B 1 269 ? -8.633 18.25 -0.861 1 97.81 269 ILE B C 1
ATOM 4536 O O . ILE B 1 269 ? -9.336 17.266 -0.62 1 97.81 269 ILE B O 1
ATOM 4540 N N . PHE B 1 270 ? -7.492 18.172 -1.446 1 98.19 270 PHE B N 1
ATOM 4541 C CA . PHE B 1 270 ? -6.977 16.906 -1.941 1 98.19 270 PHE B CA 1
ATOM 4542 C C . PHE B 1 270 ? -6.77 15.922 -0.795 1 98.19 270 PHE B C 1
ATOM 4544 O O . PHE B 1 270 ? -7.258 14.789 -0.843 1 98.19 270 PHE B O 1
ATOM 4551 N N . ILE B 1 271 ? -6.105 16.344 0.288 1 98.56 271 ILE B N 1
ATOM 4552 C CA . ILE B 1 271 ? -5.703 15.438 1.361 1 98.56 271 ILE B CA 1
ATOM 4553 C C . ILE B 1 271 ? -6.906 15.117 2.244 1 98.56 271 ILE B C 1
ATOM 4555 O O . ILE B 1 271 ? -7.223 13.945 2.479 1 98.56 271 ILE B O 1
ATOM 4559 N N . THR B 1 272 ? -7.629 16.156 2.701 1 98.56 272 THR B N 1
ATOM 4560 C CA . THR B 1 272 ? -8.633 15.938 3.734 1 98.56 272 THR B CA 1
ATOM 4561 C C . THR B 1 272 ? -10 15.656 3.109 1 98.56 272 THR B C 1
ATOM 4563 O O . THR B 1 272 ? -10.836 14.984 3.715 1 98.56 272 THR B O 1
ATOM 4566 N N . GLY B 1 273 ? -10.203 16.109 1.913 1 98.38 273 GLY B N 1
ATOM 4567 C CA . GLY B 1 273 ? -11.516 15.961 1.295 1 98.38 273 GLY B CA 1
ATOM 4568 C C . GLY B 1 273 ? -11.586 14.781 0.337 1 98.38 273 GLY B C 1
ATOM 4569 O O . GLY B 1 273 ? -12.656 14.203 0.139 1 98.38 273 GLY B O 1
ATOM 4570 N N . ILE B 1 274 ? -10.492 14.438 -0.26 1 98.31 274 ILE B N 1
ATOM 4571 C CA . ILE B 1 274 ? -10.516 13.438 -1.319 1 98.31 274 ILE B CA 1
ATOM 4572 C C . ILE B 1 274 ? -9.781 12.18 -0.855 1 98.31 274 ILE B C 1
ATOM 4574 O O . ILE B 1 274 ? -10.336 11.078 -0.906 1 98.31 274 ILE B O 1
ATOM 4578 N N . CYS B 1 275 ? -8.602 12.273 -0.332 1 98.56 275 CYS B N 1
ATOM 4579 C CA . CYS B 1 275 ? -7.809 11.125 0.089 1 98.56 275 CYS B CA 1
ATOM 4580 C C . CYS B 1 275 ? -8.398 10.484 1.341 1 98.56 275 CYS B C 1
ATOM 4582 O O . CYS B 1 275 ? -8.516 9.266 1.419 1 98.56 275 CYS B O 1
ATOM 4584 N N . ALA B 1 276 ? -8.789 11.297 2.316 1 98.69 276 ALA B N 1
ATOM 4585 C CA . ALA B 1 276 ? -9.188 10.82 3.635 1 98.69 276 ALA B CA 1
ATOM 4586 C C . ALA B 1 276 ? -10.383 9.867 3.535 1 98.69 276 ALA B C 1
ATOM 4588 O O . ALA B 1 276 ? -10.359 8.773 4.102 1 98.69 276 ALA B O 1
ATOM 4589 N N . PRO B 1 277 ? -11.398 10.18 2.74 1 98 277 PRO B N 1
ATOM 4590 C CA . PRO B 1 277 ? -12.539 9.266 2.652 1 98 277 PRO B CA 1
ATOM 4591 C C . PRO B 1 277 ? -12.164 7.922 2.025 1 98 277 PRO B C 1
ATOM 4593 O O . PRO B 1 277 ? -12.758 6.895 2.365 1 98 277 PRO B O 1
ATOM 4596 N N . ARG B 1 278 ? -11.203 7.891 1.224 1 97.69 278 ARG B N 1
ATOM 4597 C CA . ARG B 1 278 ? -10.836 6.66 0.529 1 97.69 278 ARG B CA 1
ATOM 4598 C C . ARG B 1 278 ? -10.211 5.656 1.491 1 97.69 278 ARG B C 1
ATOM 4600 O O . ARG B 1 278 ? -10.203 4.453 1.221 1 97.69 278 ARG B O 1
ATOM 4607 N N . VAL B 1 279 ? -9.688 6.141 2.553 1 98.19 279 VAL B N 1
ATOM 4608 C CA . VAL B 1 279 ? -9.086 5.258 3.545 1 98.19 279 VAL B CA 1
ATOM 4609 C C . VAL B 1 279 ? -9.883 5.316 4.848 1 98.19 279 VAL B C 1
ATOM 4611 O O . VAL B 1 279 ? -9.359 4.992 5.914 1 98.19 279 VAL B O 1
ATOM 4614 N N . ASN B 1 280 ? -11.07 5.816 4.766 1 97.12 280 ASN B N 1
ATOM 4615 C CA . ASN B 1 280 ? -12.055 5.801 5.84 1 97.12 280 ASN B CA 1
ATOM 4616 C C . ASN B 1 280 ? -11.547 6.547 7.074 1 97.12 280 ASN B C 1
ATOM 4618 O O . ASN B 1 280 ? -11.68 6.062 8.195 1 97.12 280 ASN B O 1
ATOM 4622 N N . VAL B 1 281 ? -10.922 7.66 6.863 1 98.06 281 VAL B N 1
ATOM 4623 C CA . VAL B 1 281 ? -10.477 8.531 7.945 1 98.06 281 VAL B CA 1
ATOM 4624 C C . VAL B 1 281 ? -11.477 9.664 8.141 1 98.06 281 VAL B C 1
ATOM 4626 O O . VAL B 1 281 ? -11.719 10.453 7.227 1 98.06 281 VAL B O 1
ATOM 4629 N N . PRO B 1 282 ? -12.039 9.766 9.266 1 97.81 282 PRO B N 1
ATOM 4630 C CA . PRO B 1 282 ? -13.039 10.82 9.477 1 97.81 282 PRO B CA 1
ATOM 4631 C C . PRO B 1 282 ? -12.414 12.195 9.703 1 97.81 282 PRO B C 1
ATOM 4633 O O . PRO B 1 282 ? -11.281 12.289 10.18 1 97.81 282 PRO B O 1
ATOM 4636 N N . LEU B 1 283 ? -13.195 13.164 9.32 1 97.75 283 LEU B N 1
ATOM 4637 C CA . LEU B 1 283 ? -12.867 14.555 9.578 1 97.75 283 LEU B CA 1
ATOM 4638 C C . LEU B 1 283 ? -13.609 15.078 10.797 1 97.75 283 LEU B C 1
ATOM 4640 O O . LEU B 1 283 ? -14.844 15.086 10.828 1 97.75 283 LEU B O 1
ATOM 4644 N N . LEU B 1 284 ? -12.812 15.469 11.789 1 97.38 284 LEU B N 1
ATOM 4645 C CA . LEU B 1 284 ? -13.391 15.93 13.047 1 97.38 284 LEU B CA 1
ATOM 4646 C C . LEU B 1 284 ? -13.133 17.422 13.242 1 97.38 284 LEU B C 1
ATOM 4648 O O . LEU B 1 284 ? -12.281 18 12.578 1 97.38 284 LEU B O 1
ATOM 4652 N N . SER B 1 285 ? -13.953 17.969 14.086 1 94.69 285 SER B N 1
ATOM 4653 C CA . SER B 1 285 ? -13.781 19.375 14.484 1 94.69 285 SER B CA 1
ATOM 4654 C C . SER B 1 285 ? -13.844 19.531 16 1 94.69 285 SER B C 1
ATOM 4656 O O . SER B 1 285 ? -14.406 18.672 16.688 1 94.69 285 SER B O 1
ATOM 4658 N N . ASP B 1 286 ? -13.211 20.516 16.453 1 95.06 286 ASP B N 1
ATOM 4659 C CA . ASP B 1 286 ? -13.219 20.891 17.875 1 95.06 286 ASP B CA 1
ATOM 4660 C C . ASP B 1 286 ? -13.023 22.391 18.047 1 95.06 286 ASP B C 1
ATOM 4662 O O . ASP B 1 286 ? -12.141 22.984 17.422 1 95.06 286 ASP B O 1
ATOM 4666 N N . PRO B 1 287 ? -13.844 23 18.859 1 93 287 PRO B N 1
ATOM 4667 C CA . PRO B 1 287 ? -13.727 24.453 19.047 1 93 287 PRO B CA 1
ATOM 4668 C C . PRO B 1 287 ? -12.367 24.859 19.609 1 93 287 PRO B C 1
ATOM 4670 O O . PRO B 1 287 ? -11.945 26.016 19.438 1 93 287 PRO B O 1
ATOM 4673 N N . ASP B 1 288 ? -11.688 23.953 20.219 1 93.12 288 ASP B N 1
ATOM 4674 C CA . ASP B 1 288 ? -10.414 24.266 20.844 1 93.12 288 ASP B CA 1
ATOM 4675 C C . ASP B 1 288 ? -9.25 24 19.906 1 93.12 288 ASP B C 1
ATOM 4677 O O . ASP B 1 288 ? -8.094 24.281 20.234 1 93.12 288 ASP B O 1
ATOM 4681 N N . PHE B 1 289 ? -9.547 23.453 18.766 1 94.31 289 PHE B N 1
ATOM 4682 C CA . PHE B 1 289 ? -8.5 23.188 17.781 1 94.31 289 PHE B CA 1
ATOM 4683 C C . PHE B 1 289 ? -8.477 24.297 16.719 1 94.31 289 PHE B C 1
ATOM 4685 O O . PHE B 1 289 ? -8.891 24.078 15.578 1 94.31 289 PHE B O 1
ATOM 4692 N N . VAL B 1 290 ? -8.062 25.391 17.078 1 85.38 290 VAL B N 1
ATOM 4693 C CA . VAL B 1 290 ? -8.086 26.594 16.25 1 85.38 290 VAL B CA 1
ATOM 4694 C C . VAL B 1 290 ? -6.758 27.328 16.391 1 85.38 290 VAL B C 1
ATOM 4696 O O . VAL B 1 290 ? -6 27.094 17.328 1 85.38 290 VAL B O 1
ATOM 4699 N N . PHE B 1 291 ? -6.5 28.062 15.305 1 79.62 291 PHE B N 1
ATOM 4700 C CA . PHE B 1 291 ? -5.34 28.938 15.383 1 79.62 291 PHE B CA 1
ATOM 4701 C C . PHE B 1 291 ? -5.77 30.406 15.414 1 79.62 291 PHE B C 1
ATOM 4703 O O . PHE B 1 291 ? -6.945 30.703 15.219 1 79.62 291 PHE B O 1
ATOM 4710 N N . LYS B 1 292 ? -4.891 31.172 15.938 1 76.19 292 LYS B N 1
ATOM 4711 C CA . LYS B 1 292 ? -5.082 32.625 15.883 1 76.19 292 LYS B CA 1
ATOM 4712 C C . LYS B 1 292 ? -4.172 33.25 14.836 1 76.19 292 LYS B C 1
ATOM 4714 O O . LYS B 1 292 ? -3.018 32.844 14.68 1 76.19 292 LYS B O 1
ATOM 4719 N N . HIS B 1 293 ? -4.887 34.031 13.961 1 70.56 293 HIS B N 1
ATOM 4720 C CA . HIS B 1 293 ? -4.086 34.781 12.984 1 70.56 293 HIS B CA 1
ATOM 4721 C C . HIS B 1 293 ? -3.09 35.688 13.664 1 70.56 293 HIS B C 1
ATOM 4723 O O . HIS B 1 293 ? -3.393 36.281 14.711 1 70.56 293 HIS B O 1
ATOM 4729 N N . LYS B 1 294 ? -1.764 35.406 13.422 1 61.31 294 LYS B N 1
ATOM 4730 C CA . LYS B 1 294 ? -0.751 36.281 14.031 1 61.31 294 LYS B CA 1
ATOM 4731 C C . LYS B 1 294 ? -0.508 37.531 13.172 1 61.31 294 LYS B C 1
ATOM 4733 O O . LYS B 1 294 ? -0.337 37.406 11.961 1 61.31 294 LYS B O 1
ATOM 4738 N N . VAL B 1 295 ? -1.037 38.656 13.602 1 53.41 295 VAL B N 1
ATOM 4739 C CA . VAL B 1 295 ? -0.37 39.844 13.086 1 53.41 295 VAL B CA 1
ATOM 4740 C C . VAL B 1 295 ? 1.079 39.875 13.57 1 53.41 295 VAL B C 1
ATOM 4742 O O . VAL B 1 295 ? 1.337 39.906 14.781 1 53.41 295 VAL B O 1
ATOM 4745 N N . TRP B 1 296 ? 1.992 39.25 12.766 1 45.22 296 TRP B N 1
ATOM 4746 C CA . TRP B 1 296 ? 3.359 39.438 13.234 1 45.22 296 TRP B CA 1
ATOM 4747 C C . TRP B 1 296 ? 3.602 40.906 13.625 1 45.22 296 TRP B C 1
ATOM 4749 O O . TRP B 1 296 ? 2.967 41.812 13.078 1 45.22 296 TRP B O 1
#

Nearest PDB structures (foldseek):
  6wmn-assembly1_A  TM=9.063E-01  e=5.216E-21  Homo sapiens
  6wmo-assembly1_B  TM=8.973E-01  e=7.107E-21  Homo sapiens
  6wmn-assembly2_C  TM=9.042E-01  e=7.107E-21  Homo sapiens
  8tjc-assembly1_C  TM=9.019E-01  e=3.552E-20  Homo sapiens
  7jho-assembly2_B  TM=8.988E-01  e=2.303E-20  Homo sapiens

Organism: Lymnaea stagnalis (NCBI:txid6523)

Sequence (592 aa):
MELEEAEQGEVNKSLISKSSILQIVDVKTLRKFAMKLEAEVQAKKSVISFLTQPVMNHHNYVYIHNPSNVCTLHRTEVLLVVPSAPGNFENRAKVRLSKRGGYVRNWRNGAVLLFFIGNPSNDESGIEIQTKIDKESLLYGDIVQENFEDVYKNIRLKAVSMLKWASTFCQETKYVIRTDDDVRVDIPKLLSVLEAKSRRYTDFIIGDRKDGWAAVRDTTDKYYLSVDEYEPSTLPPFAVGGLLGYPISTVTLLYQAALRIKPVWLDDIFITGICAPRVNVPLLSDPDFVFKHKVWMELEEAEQGEVNKSLISKSSILQIVDVKTLRKFAMKLEAEVQAKKSVISFLTQPVMNHHNYVYIHNPSNVCTLHRTEVLLVVPSAPGNFENRAKVRLSKRGGYVRNWRNGAVLLFFIGNPSNDESGIEIQTKIDKESLLYGDIVQENFEDVYKNIRLKAVSMLKWASTFCQETKYVIRTDDDVRVDIPKLLSVLEAKSRRYTDFIIGDRKDGWAAVRDTTDKYYLSVDEYEPSTLPPFAVGGLLGYPISTVTLLYQAALRIKPVWLDDIFITGICAPRVNVPLLSDPDFVFKHKVW

InterPro domains:
  IPR002659 Glycosyl transferase, family 31 [PF01762] (107-283)
  IPR002659 Glycosyl transferase, family 31 [PTHR11214] (56-282)

Solvent-accessible surface area (backbone atoms only — not comparable to full-atom values): 31317 Å² total; per-residue (Å²): 121,69,71,65,51,55,56,52,49,52,51,50,48,53,52,42,48,63,57,50,67,67,42,83,64,44,68,65,57,52,48,53,49,37,50,50,38,51,50,49,38,51,52,46,51,51,28,45,60,54,69,54,49,72,75,72,43,80,82,86,62,51,69,77,36,70,56,62,59,73,42,71,78,46,76,28,46,32,39,36,40,22,58,47,59,63,79,44,56,66,40,54,50,49,44,54,70,30,71,58,26,52,50,34,68,39,66,90,59,20,38,44,66,37,36,39,30,37,30,55,58,92,47,72,69,19,51,53,43,48,52,52,47,53,51,48,32,70,72,68,54,34,39,36,25,35,66,47,66,59,44,78,76,38,43,24,57,53,51,49,47,52,27,46,48,41,49,68,45,33,66,76,25,49,30,35,36,37,35,45,51,64,52,41,62,58,64,72,55,42,50,51,51,52,56,59,49,50,75,79,34,82,47,38,37,37,19,53,69,44,71,76,47,63,50,37,73,52,82,86,46,94,67,46,46,52,57,89,64,46,67,62,63,55,44,61,54,22,30,50,67,55,41,35,36,29,31,36,70,29,37,26,49,42,37,56,34,52,21,55,43,89,73,41,54,55,35,30,50,31,49,50,28,52,25,21,59,61,63,70,35,49,81,40,71,51,92,71,52,62,70,42,85,45,83,125,119,70,69,64,50,52,56,52,49,51,50,50,47,53,53,42,48,64,56,50,70,68,42,84,64,46,67,65,56,52,49,52,50,35,50,53,39,50,53,49,37,53,51,46,49,51,30,46,58,55,69,53,48,72,76,72,46,81,82,86,63,53,68,76,35,68,57,62,59,71,43,70,76,46,76,29,46,32,39,37,42,24,59,46,60,63,81,44,56,65,38,54,51,48,42,54,69,31,71,57,25,52,50,34,68,40,65,89,59,20,38,46,66,35,35,39,29,36,29,54,58,93,47,74,68,20,51,53,43,48,52,52,47,53,51,48,33,69,73,67,53,34,40,37,23,34,67,46,68,58,46,80,76,38,43,24,58,53,51,50,47,53,27,47,49,42,47,69,43,33,67,76,24,50,29,37,36,37,35,45,53,62,51,42,64,59,64,70,55,42,49,52,52,51,54,58,48,49,75,78,34,83,48,38,38,36,19,53,70,45,71,76,46,63,51,38,72,53,81,85,44,95,68,46,46,52,58,88,65,46,65,64,62,54,42,60,54,22,29,49,66,56,42,36,38,28,31,36,69,29,36,26,49,41,38,57,33,52,23,54,44,90,72,43,53,55,35,30,50,31,50,50,29,52,26,21,59,63,62,70,35,49,82,39,71,52,94,70,53,62,72,42,85,44,82,123

Secondary structure (DSSP, 8-state):
-HHHHHHHHHHHHHHHHHHHTT----HHHHHHHHHHHHHHHHHHHHHHHHHTSPPSS---PPEEE--TTTTTSS--SEEEEEE--TT-HHHHHHHHHSHHHHHHHSGGG-EEEEEEEEE--SSHHHHHHHHHHHHHHHHH--EEEEEEE--GGGHHHHHHHHHHHHHHH-TT-SEEEEE-TTEE--HHHHHHHHHHHHTT-SS-EEEEEE-SPBPP--TTSTT---TTT---SBPPSEEEEEEEEEEHHHHHHHHHHHTTS---S-HHIIIIIIIHHHTTPPEE--TTS--EE---/-HHHHHHHHHHHHHHHHHHHTTS---HHHHHHHHHHHHHHHHHHHHHHHHHTSPPSS---PPEEE--TTTTTSS--SEEEEEE--TT-HHHHHHHHHSHHHHHHHSGGG-EEEEEEEEE--SSHHHHHHHHHHHHHHHHH--EEEEEEE--GGGHHHHHHHHHHHHHHH-TT-SEEEEE-TTEE--HHHHHHHHHHHHTT-SS-EEEEEE-SPBPP--TTSTT---TTT---SBPPSEEEEEEEEEEHHHHHHHHHHHTTS---S-HHIIIIIIIHHHTTPPEE--TTS--EE---

Foldseek 3Di:
DVVVVVVVVVVVVVCVVVVCVVDCPDPVNVVVVVVVVVVVVVLQVLLVVLLPDDFDADLPWDWPAALLCLQVVDPAAEEEEEEDELQPPVLQVVCCVDPNVVCVVPVVNRYAYAYEYEQEDPDPVSVVSVVVVVVVCVVPVRYTYTHDYGDLLQVQSRLLVVLVSCVPRNVRHFKYKYAYSQWDDDVVLQSVVVVVVVVPDVWAKEAAKDFFAFAACPPPDPRHDHCVQPPDGTQAIWHDRRIMMITNVNSNQLSSQLRRDRADSRNRSRRGGPSCVSNPHYYHYDPSRDIGRDPD/DVVVVVVVVVVVVVCVVVVCVVPCPPPVNVVVVVVVVVVVVVLQVLLVVLLPDDFDADLPWDWPAALLCPQVVDPAAEEEEEEDELQPPVLQVVCCVDPNVVCVVPVVNRYAYAYEYEQEDPDPVSVVSVVVVVVVCVVPVRYTYTHDYGDLLQVQSRLLVVLVSCVPRNVRHFKYKYAYSQWDDDVVLLSVVVVVVVVPDVWAKEAAKDFFAFAACPPPDPRHDHCVQPPDGTQAIWHDRRIMMITNVNSNQLSSQLRRDRADSRNRSRRGGPSCVSNPHYYDYDPSRDIGRDPD